Protein AF-A0A8H6MI60-F1 (afdb_monomer_lite)

Organism: NCBI:txid2175907

Secondary structure (DSSP, 8-state):
---HHHHHHHHHHHHHHHHHHHHHHHHHHHT-SS--HHHHHHHHHHHHHHHHHHHHHHHTS--S--TTHHHHHHHHHHHHHHHHHHHHHHHHHHHGGG-S----THHHHHHHHHHTTSTT-HHHHHHHHHHHHHHHHHHHHHHHHHHHHTT--TTSHHHHHHHHHHHHHHHHHHHHHHHHHT----HHHHHHHHHTPPTTTTHHHHHSHHHHHHHHSTT-EEEEE--TTSSHHHHHHHHHHHHHHHGGG-TTEEEEEEE--TT-GGGSSHHHHHHHHHHHHHTTSS--HHHHHHHHHTTTSPPPHHHHHHHHHHHHTTSSEEEEEEE-GGGSPTTHHHHHHHHHHHHHHTSTTEEEEEEE---HHHHHHH---GGGEEES-SHHHHHHHHHHHHHHHHH-HHHHTTGGGHHHHHHHHHHH-TT-

InterPro domains:
  IPR027417 P-loop containing nucleoside triphosphate hydrolase [G3DSA:3.40.50.300] (208-380)
  IPR027417 P-loop containing nucleoside triphosphate hydrolase [SSF52540] (212-372)
  IPR031348 Azaphilone pigments biosynthesis cluster protein L, N-terminal [PF17111] (3-109)
  IPR056884 Nephrocystin 3-like, N-terminal [PF24883] (200-361)

Radius of gyration: 25.37 Å; chains: 1; bounding box: 73×46×63 Å

Structure (mmCIF, N/CA/C/O backbone):
data_AF-A0A8H6MI60-F1
#
_entry.id   AF-A0A8H6MI60-F1
#
loop_
_atom_site.group_PDB
_atom_site.id
_atom_site.type_symbol
_atom_site.label_atom_id
_atom_site.label_alt_id
_atom_site.label_comp_id
_atom_site.label_asym_id
_atom_site.label_entity_id
_atom_site.label_seq_id
_atom_site.pdbx_PDB_ins_code
_atom_site.Cartn_x
_atom_site.Cartn_y
_atom_site.Cartn_z
_atom_site.occupancy
_atom_site.B_iso_or_equiv
_atom_site.auth_seq_id
_atom_site.auth_comp_id
_atom_site.auth_asym_id
_atom_site.auth_atom_id
_atom_site.pdbx_PDB_model_num
ATOM 1 N N . MET A 1 1 ? 40.829 16.262 -18.728 1.00 28.61 1 MET A N 1
ATOM 2 C CA . MET A 1 1 ? 41.701 15.294 -18.038 1.00 28.61 1 MET A CA 1
ATOM 3 C C . MET A 1 1 ? 41.775 15.730 -16.591 1.00 28.61 1 MET A C 1
ATOM 5 O O . MET A 1 1 ? 42.226 16.839 -16.346 1.00 28.61 1 MET A O 1
ATOM 9 N N . SER A 1 2 ? 41.205 14.941 -15.688 1.00 34.09 2 SER A N 1
ATOM 10 C CA . SER A 1 2 ? 41.134 15.221 -14.249 1.00 34.09 2 SER A CA 1
ATOM 11 C C . SER A 1 2 ? 42.395 14.671 -13.574 1.00 34.09 2 SER A C 1
ATOM 13 O O . SER A 1 2 ? 42.798 13.552 -13.887 1.00 34.09 2 SER A O 1
ATOM 15 N N . ASP A 1 3 ? 43.031 15.437 -12.685 1.00 33.47 3 ASP A N 1
ATOM 16 C CA . ASP A 1 3 ? 44.273 15.027 -12.015 1.00 33.47 3 ASP A CA 1
ATOM 17 C C . ASP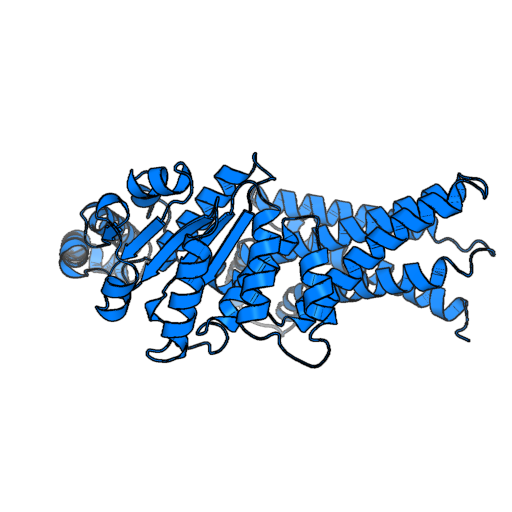 A 1 3 ? 44.054 13.823 -11.073 1.00 33.47 3 ASP A C 1
ATOM 19 O O . ASP A 1 3 ? 43.247 13.932 -10.148 1.00 33.47 3 ASP A O 1
ATOM 23 N N . PRO A 1 4 ? 44.814 12.716 -11.202 1.00 37.56 4 PRO A N 1
ATOM 24 C CA . PRO A 1 4 ? 44.620 11.492 -10.411 1.00 37.56 4 PRO A CA 1
ATOM 25 C C . PRO A 1 4 ? 44.772 11.674 -8.887 1.00 37.56 4 PRO A C 1
ATOM 27 O O . PRO A 1 4 ? 44.192 10.910 -8.115 1.00 37.56 4 PRO A O 1
ATOM 30 N N . LEU A 1 5 ? 45.491 12.709 -8.428 1.00 37.09 5 LEU A N 1
ATOM 31 C CA . LEU A 1 5 ? 45.557 13.069 -7.002 1.00 37.09 5 LEU A CA 1
ATOM 32 C C . LEU A 1 5 ? 44.258 13.705 -6.476 1.00 37.09 5 LEU A C 1
ATOM 34 O O . LEU A 1 5 ? 43.891 13.473 -5.325 1.00 37.09 5 LEU A O 1
ATOM 38 N N . SER A 1 6 ? 43.559 14.487 -7.302 1.00 42.69 6 SER A N 1
ATOM 39 C CA . SER A 1 6 ? 42.269 15.099 -6.947 1.00 42.69 6 SER A CA 1
ATOM 40 C C . SER A 1 6 ? 41.181 14.026 -6.807 1.00 42.69 6 SER A C 1
ATOM 42 O O . SER A 1 6 ? 40.326 14.062 -5.917 1.00 42.69 6 SER A O 1
ATOM 44 N N . THR A 1 7 ? 41.282 12.999 -7.648 1.00 45.53 7 THR A N 1
ATOM 45 C CA . THR A 1 7 ? 40.321 11.908 -7.743 1.00 45.53 7 THR A CA 1
ATOM 46 C C . THR A 1 7 ? 40.435 10.901 -6.592 1.00 45.53 7 THR A C 1
ATOM 48 O O . THR A 1 7 ? 39.430 10.552 -5.970 1.00 45.53 7 THR A O 1
ATOM 51 N N . ALA A 1 8 ? 41.659 10.514 -6.213 1.00 43.22 8 ALA A N 1
ATOM 52 C CA . ALA A 1 8 ? 41.899 9.731 -4.996 1.00 43.22 8 ALA A CA 1
ATOM 53 C C . ALA A 1 8 ? 41.480 10.499 -3.723 1.00 43.22 8 ALA A C 1
ATOM 55 O O . ALA A 1 8 ? 40.974 9.901 -2.771 1.00 43.22 8 ALA A O 1
ATOM 56 N N . GLY A 1 9 ? 41.620 11.831 -3.724 1.00 46.44 9 GLY A N 1
ATOM 57 C CA . GLY A 1 9 ? 41.171 12.703 -2.635 1.00 46.44 9 GLY A CA 1
ATOM 58 C C . GLY A 1 9 ? 39.654 12.694 -2.413 1.00 46.44 9 GLY A C 1
ATOM 59 O O . GLY A 1 9 ? 39.210 12.726 -1.266 1.00 46.44 9 GLY A O 1
ATOM 60 N N . SER A 1 10 ? 38.855 12.576 -3.480 1.00 54.53 10 SER A N 1
ATOM 61 C CA . SER A 1 10 ? 37.385 12.514 -3.386 1.00 54.53 10 SER A CA 1
ATOM 62 C C . SER A 1 10 ? 36.906 11.197 -2.771 1.00 54.53 10 SER A C 1
ATOM 64 O O . SER A 1 10 ? 36.060 11.199 -1.878 1.00 54.53 10 SER A O 1
ATOM 66 N N . VAL A 1 11 ? 37.523 10.076 -3.158 1.00 52.69 11 VAL A N 1
ATOM 67 C CA . VAL A 1 11 ? 37.212 8.749 -2.603 1.00 52.69 11 VAL A CA 1
ATOM 68 C C . VAL A 1 11 ? 37.564 8.668 -1.116 1.00 52.69 11 VAL A C 1
ATOM 70 O O . VAL A 1 11 ? 36.754 8.256 -0.284 1.00 52.69 11 VAL A O 1
ATOM 73 N N . VAL A 1 12 ? 38.753 9.143 -0.746 1.00 57.53 12 VAL A N 1
ATOM 74 C CA . VAL A 1 12 ? 39.168 9.220 0.661 1.00 57.53 12 VAL A CA 1
ATOM 75 C C . VAL A 1 12 ? 38.243 10.144 1.465 1.00 57.53 12 VAL A C 1
ATOM 77 O O . VAL A 1 12 ? 37.916 9.829 2.611 1.00 57.53 12 VAL A O 1
ATOM 80 N N . GLY A 1 13 ? 37.766 11.239 0.864 1.00 57.03 13 GLY A N 1
ATOM 81 C CA . GLY A 1 13 ? 36.805 12.159 1.474 1.00 57.03 13 GLY A CA 1
ATOM 82 C C . GLY A 1 13 ? 35.465 11.500 1.814 1.00 57.03 13 GLY A C 1
ATOM 83 O O . GLY A 1 13 ? 34.989 11.637 2.939 1.00 57.03 13 GLY A O 1
ATOM 84 N N . VAL A 1 14 ? 34.892 10.725 0.891 1.00 59.19 14 VAL A N 1
ATOM 85 C CA . VAL A 1 14 ? 33.624 10.001 1.105 1.00 59.19 14 VAL A CA 1
ATOM 86 C C . VAL A 1 14 ? 33.768 8.903 2.163 1.00 59.19 14 VAL A C 1
ATOM 88 O O . VAL A 1 14 ? 32.909 8.764 3.033 1.00 59.19 14 VAL A O 1
ATOM 91 N N . ILE A 1 15 ? 34.875 8.155 2.156 1.00 58.50 15 ILE A N 1
ATOM 92 C CA . ILE A 1 15 ? 35.141 7.137 3.186 1.00 58.50 15 ILE A CA 1
ATOM 93 C C . ILE A 1 15 ? 35.299 7.790 4.563 1.00 58.50 15 ILE A C 1
ATOM 95 O O . ILE A 1 15 ? 34.740 7.303 5.547 1.00 58.50 15 ILE A O 1
ATOM 99 N N . SER A 1 16 ? 36.012 8.917 4.640 1.00 59.75 16 SER A N 1
ATOM 100 C CA . SER A 1 16 ? 36.154 9.688 5.878 1.00 59.75 16 SER A CA 1
ATOM 101 C C . SER A 1 16 ? 34.804 10.198 6.389 1.00 59.75 16 SER A C 1
ATOM 103 O O . SER A 1 16 ? 34.532 10.101 7.588 1.00 59.75 16 SER A O 1
ATOM 105 N N . LEU A 1 17 ? 33.943 10.684 5.489 1.00 60.81 17 LEU A N 1
ATOM 106 C CA . LEU A 1 17 ? 32.587 11.126 5.810 1.00 60.81 17 LEU A CA 1
ATOM 107 C C . LEU A 1 17 ? 31.752 9.976 6.386 1.00 60.81 17 LEU A C 1
ATOM 109 O O . LEU A 1 17 ? 31.184 10.090 7.471 1.00 60.81 17 LEU A O 1
ATOM 113 N N . GLY A 1 18 ? 31.758 8.815 5.728 1.00 57.88 18 GLY A N 1
ATOM 114 C CA . GLY A 1 18 ? 31.034 7.639 6.209 1.00 57.88 18 GLY A CA 1
ATOM 115 C C . GLY A 1 18 ? 31.532 7.132 7.563 1.00 57.88 18 GLY A C 1
ATOM 116 O O . GLY A 1 18 ? 30.740 6.729 8.421 1.00 57.88 18 GLY A O 1
ATOM 117 N N . LEU A 1 19 ? 32.841 7.205 7.815 1.00 61.25 19 LEU A N 1
ATOM 118 C CA . LEU A 1 19 ? 33.421 6.868 9.116 1.00 61.25 19 LEU A CA 1
ATOM 119 C C . LEU A 1 19 ? 32.993 7.852 10.214 1.00 61.25 19 LEU A C 1
ATOM 121 O O . LEU A 1 19 ? 32.750 7.428 11.346 1.00 61.25 19 LEU A O 1
ATOM 125 N N . GLN A 1 20 ? 32.862 9.141 9.900 1.00 64.62 20 GLN A N 1
ATOM 126 C CA . GLN A 1 20 ? 32.371 10.155 10.835 1.00 64.62 20 GLN A CA 1
ATOM 127 C C . GLN A 1 20 ? 30.894 9.925 11.177 1.00 64.62 20 GLN A C 1
ATOM 129 O O . GLN A 1 20 ? 30.537 9.845 12.356 1.00 64.62 20 GLN A O 1
ATOM 134 N N . VAL A 1 21 ? 30.049 9.732 10.163 1.00 60.09 21 VAL A N 1
ATOM 135 C CA . VAL A 1 21 ? 28.604 9.514 10.323 1.00 60.09 21 VAL A CA 1
ATOM 136 C C . VAL A 1 21 ? 28.318 8.225 11.100 1.00 60.09 21 VAL A C 1
ATOM 138 O O . VAL A 1 21 ? 27.579 8.243 12.088 1.00 60.09 21 VAL A O 1
ATOM 141 N N . THR A 1 22 ? 28.976 7.113 10.754 1.00 56.69 22 THR A N 1
ATOM 142 C CA . THR A 1 22 ? 28.833 5.844 11.495 1.00 56.69 22 THR A CA 1
ATOM 143 C C . THR A 1 22 ? 29.283 5.964 12.951 1.00 56.69 22 THR A C 1
ATOM 145 O O . THR A 1 22 ? 28.646 5.398 13.840 1.00 56.69 22 THR A O 1
ATOM 148 N N . GLN A 1 23 ? 30.339 6.729 13.248 1.00 61.72 23 GLN A N 1
ATOM 149 C CA . GLN A 1 23 ? 30.761 6.987 14.628 1.00 61.72 23 GLN A CA 1
ATOM 150 C C . GLN A 1 23 ? 29.752 7.830 15.415 1.00 61.72 23 GLN A C 1
ATOM 152 O O . GLN A 1 23 ? 29.525 7.540 16.593 1.00 61.72 23 GLN A O 1
ATOM 157 N N . MET A 1 24 ? 29.141 8.841 14.791 1.00 58.25 24 MET A N 1
ATOM 158 C CA . MET A 1 24 ? 28.084 9.638 15.422 1.00 58.25 24 MET A CA 1
ATOM 159 C C . MET A 1 24 ? 26.864 8.776 15.764 1.00 58.25 24 MET A C 1
ATOM 161 O O . MET A 1 24 ? 26.386 8.811 16.900 1.00 58.25 24 MET A O 1
ATOM 165 N N . LEU A 1 25 ? 26.419 7.940 14.823 1.00 60.19 25 LEU A N 1
ATOM 166 C CA . LEU A 1 25 ? 25.299 7.019 15.020 1.00 60.19 25 LEU A CA 1
ATOM 167 C C . LEU A 1 25 ? 25.599 5.976 16.106 1.00 60.19 25 LEU A C 1
ATOM 169 O O . LEU A 1 25 ? 24.760 5.739 16.973 1.00 60.19 25 LEU A O 1
ATOM 173 N N . LEU A 1 26 ? 26.805 5.395 16.124 1.00 61.44 26 LEU A N 1
ATOM 174 C CA . LEU A 1 26 ? 27.203 4.440 17.165 1.00 61.44 26 LEU A CA 1
ATOM 175 C C . LEU A 1 26 ? 27.151 5.063 18.557 1.00 61.44 26 LEU A C 1
ATOM 177 O O . LEU A 1 26 ? 26.525 4.476 19.433 1.00 61.44 26 LEU A O 1
ATOM 181 N N . ARG A 1 27 ? 27.740 6.253 18.747 1.00 61.41 27 ARG A N 1
ATOM 182 C CA . ARG A 1 27 ? 27.713 6.969 20.037 1.00 61.41 27 ARG A CA 1
ATOM 183 C C . ARG A 1 27 ? 26.282 7.239 20.499 1.00 61.41 27 ARG A C 1
ATOM 185 O O . ARG A 1 27 ? 25.958 7.018 21.662 1.00 61.41 27 ARG A O 1
ATOM 192 N N . TYR A 1 28 ? 25.417 7.660 19.577 1.00 60.06 28 TYR A N 1
ATOM 193 C CA . TYR A 1 28 ? 24.010 7.909 19.870 1.00 60.06 28 TYR A CA 1
ATOM 194 C C . TYR A 1 28 ? 23.278 6.646 20.343 1.00 60.06 28 TYR A C 1
ATOM 196 O O . TYR A 1 28 ? 22.592 6.674 21.365 1.00 60.06 28 TYR A O 1
ATOM 204 N N . TYR A 1 29 ? 23.439 5.530 19.629 1.00 56.38 29 TYR A N 1
ATOM 205 C CA . TYR A 1 29 ? 22.735 4.283 19.933 1.00 56.38 29 TYR A CA 1
ATOM 206 C C . TYR A 1 29 ? 23.340 3.498 21.113 1.00 56.38 29 TYR A C 1
ATOM 208 O O . TYR A 1 29 ? 22.621 2.726 21.751 1.00 56.38 29 TYR A O 1
ATOM 216 N N . THR A 1 30 ? 24.618 3.702 21.458 1.00 57.25 30 THR A N 1
ATOM 217 C CA . THR A 1 30 ? 25.236 3.121 22.668 1.00 57.25 30 THR A CA 1
ATOM 218 C C . THR A 1 30 ? 24.845 3.839 23.958 1.00 57.25 30 THR A C 1
ATOM 220 O O . THR A 1 30 ? 24.809 3.208 25.009 1.00 57.25 30 THR A O 1
ATOM 223 N N . ASP A 1 31 ? 24.498 5.127 23.891 1.00 54.56 31 ASP A N 1
ATOM 224 C CA . ASP A 1 31 ? 24.091 5.930 25.056 1.00 54.56 31 ASP A CA 1
ATOM 225 C C . ASP A 1 31 ? 22.638 5.658 25.515 1.00 54.56 31 ASP A C 1
ATOM 227 O O . ASP A 1 31 ? 22.171 6.223 26.514 1.00 54.56 31 ASP A O 1
ATOM 231 N N . VAL A 1 32 ? 21.897 4.799 24.802 1.00 54.59 32 VAL A N 1
ATOM 232 C CA . VAL A 1 32 ? 20.517 4.409 25.131 1.00 54.59 32 VAL A CA 1
ATOM 233 C C . VAL A 1 32 ? 20.526 3.227 26.105 1.00 54.59 32 VAL A C 1
ATOM 235 O O . VAL A 1 32 ? 20.931 2.120 25.766 1.00 54.59 32 VAL A O 1
ATOM 238 N N . LYS A 1 33 ? 20.061 3.485 27.334 1.00 40.84 33 LYS A N 1
ATOM 239 C CA . LYS A 1 33 ? 20.226 2.613 28.512 1.00 40.84 33 LYS A CA 1
ATOM 240 C C . LYS A 1 33 ? 19.407 1.308 28.492 1.00 40.84 33 LYS A C 1
ATOM 242 O O . LYS A 1 33 ? 19.805 0.363 29.157 1.00 40.84 33 LYS A O 1
ATOM 247 N N . ASP A 1 34 ? 18.325 1.253 27.715 1.00 48.62 34 ASP A N 1
ATOM 248 C CA . ASP A 1 34 ? 17.474 0.072 27.516 1.00 48.62 34 ASP A CA 1
ATOM 249 C C . ASP A 1 34 ? 17.324 -0.163 26.007 1.00 48.62 34 ASP A C 1
ATOM 251 O O . ASP A 1 34 ? 16.595 0.577 25.350 1.00 48.62 34 ASP A O 1
ATOM 255 N N . GLN A 1 35 ? 18.050 -1.132 25.434 1.00 52.72 35 GLN A N 1
ATOM 256 C CA . GLN A 1 35 ? 18.059 -1.387 23.985 1.00 52.72 35 GLN A CA 1
ATOM 257 C C . GLN A 1 35 ? 16.901 -2.313 23.561 1.00 52.72 35 GLN A C 1
ATOM 259 O O . GLN A 1 35 ? 16.907 -3.497 23.908 1.00 52.72 35 GLN A O 1
ATOM 264 N N . PRO A 1 36 ? 15.931 -1.845 22.751 1.00 53.34 36 PRO A N 1
ATOM 265 C CA . PRO A 1 36 ? 15.009 -2.724 22.036 1.00 53.34 36 PRO A CA 1
ATOM 266 C C . PRO A 1 36 ? 15.752 -3.585 20.999 1.00 53.34 36 PRO A C 1
ATOM 268 O O . PRO A 1 36 ? 16.769 -3.168 20.441 1.00 53.34 36 PRO A O 1
ATOM 271 N N . SER A 1 37 ? 15.203 -4.759 20.659 1.00 48.91 37 SER A N 1
ATOM 272 C CA . SER A 1 37 ? 15.785 -5.677 19.657 1.00 48.91 37 SER A CA 1
ATOM 273 C C . SER A 1 37 ? 16.051 -5.019 18.292 1.00 48.91 37 SER A C 1
ATOM 275 O O . SER A 1 37 ? 17.027 -5.366 17.628 1.00 48.91 37 SER A O 1
ATOM 277 N N . ASP A 1 38 ? 15.224 -4.053 17.885 1.00 49.22 38 ASP A N 1
ATOM 278 C CA . ASP A 1 38 ? 15.363 -3.358 16.600 1.00 49.22 38 ASP A CA 1
ATOM 279 C C . ASP A 1 38 ? 16.548 -2.371 16.600 1.00 49.22 38 ASP A C 1
ATOM 281 O O . ASP A 1 38 ? 17.302 -2.323 15.633 1.00 49.22 38 ASP A O 1
ATOM 285 N N . THR A 1 39 ? 16.809 -1.679 17.715 1.00 53.59 39 THR A N 1
ATOM 286 C CA . THR A 1 39 ? 17.989 -0.808 17.879 1.00 53.59 39 THR A CA 1
ATOM 287 C C . THR A 1 39 ? 19.289 -1.607 17.849 1.00 53.59 39 THR A C 1
ATOM 289 O O . THR A 1 39 ? 20.280 -1.156 17.280 1.00 53.59 39 THR A O 1
ATOM 292 N N . HIS A 1 40 ? 19.282 -2.822 18.404 1.00 57.41 40 HIS A N 1
ATOM 293 C CA . HIS A 1 40 ? 20.437 -3.716 18.353 1.00 57.41 40 HIS A CA 1
ATOM 294 C C . HIS A 1 40 ? 20.770 -4.153 16.914 1.00 57.41 40 HIS A C 1
ATOM 296 O O . HIS A 1 40 ? 21.941 -4.203 16.545 1.00 57.41 40 HIS A O 1
ATOM 302 N N . LYS A 1 41 ? 19.760 -4.413 16.072 1.00 59.53 41 LYS A N 1
ATOM 303 C CA . LYS A 1 41 ? 19.959 -4.762 14.652 1.00 59.53 41 LYS A CA 1
ATOM 304 C C . LYS A 1 41 ? 20.530 -3.601 13.846 1.00 59.53 41 LYS A C 1
ATOM 306 O O . LYS A 1 41 ? 21.506 -3.792 13.126 1.00 59.53 41 LYS A O 1
ATOM 311 N N . THR A 1 42 ? 19.980 -2.400 14.013 1.00 56.62 42 THR A N 1
ATOM 312 C CA . THR A 1 42 ? 20.519 -1.196 13.368 1.00 56.62 42 THR A CA 1
ATOM 313 C C . THR A 1 42 ? 21.952 -0.931 13.837 1.00 56.62 42 THR A C 1
ATOM 315 O O . THR A 1 42 ? 22.826 -0.689 13.014 1.00 56.62 42 THR A O 1
ATOM 318 N N . LEU A 1 43 ? 22.250 -1.091 15.133 1.00 59.88 43 LEU A N 1
ATOM 319 C CA . LEU A 1 43 ? 23.612 -0.967 15.669 1.00 59.88 43 LEU A CA 1
ATOM 320 C C . LEU A 1 43 ? 24.581 -1.993 15.051 1.00 59.88 43 LEU A C 1
ATOM 322 O O . LEU A 1 43 ? 25.728 -1.662 14.753 1.00 59.88 43 LEU A O 1
ATOM 326 N N . GLN A 1 44 ? 24.138 -3.234 14.83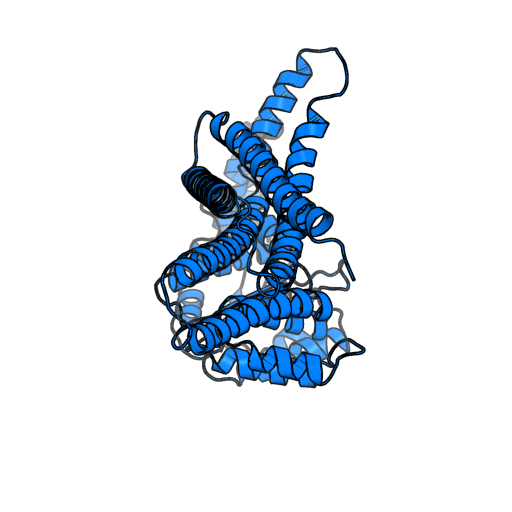3 1.00 58.53 44 GLN A N 1
ATOM 327 C CA . GLN A 1 44 ? 24.934 -4.252 14.140 1.00 58.53 44 GLN A CA 1
ATOM 328 C C . GLN A 1 44 ? 25.208 -3.866 12.683 1.00 58.53 44 GLN A C 1
ATOM 330 O O . GLN A 1 44 ? 26.339 -4.014 12.226 1.00 58.53 44 GLN A O 1
ATOM 335 N N . LYS A 1 45 ? 24.213 -3.344 11.959 1.00 61.06 45 LYS A N 1
ATOM 336 C CA . LYS A 1 45 ? 24.374 -2.895 10.570 1.00 61.06 45 LYS A CA 1
ATOM 337 C C . LYS A 1 45 ? 25.272 -1.661 10.452 1.00 61.06 45 LYS A C 1
ATOM 339 O O . LYS A 1 45 ? 26.207 -1.680 9.663 1.00 61.06 45 LYS A O 1
ATOM 344 N N . VAL A 1 46 ? 25.106 -0.655 11.313 1.00 58.22 46 VAL A N 1
ATOM 345 C CA . VAL A 1 46 ? 26.015 0.508 11.383 1.00 58.22 46 VAL A CA 1
ATOM 346 C C . VAL A 1 46 ? 27.458 0.063 11.663 1.00 58.22 46 VAL A C 1
ATOM 348 O O . VAL A 1 46 ? 28.397 0.579 11.059 1.00 58.22 46 VAL A O 1
ATOM 351 N N . ASN A 1 47 ? 27.660 -0.926 12.543 1.00 56.06 47 ASN A N 1
ATOM 352 C CA . ASN A 1 47 ? 28.988 -1.503 12.773 1.00 56.06 47 ASN A CA 1
ATOM 353 C C . ASN A 1 47 ? 29.528 -2.243 11.542 1.00 56.06 47 ASN A C 1
ATOM 355 O O . ASN A 1 47 ? 30.705 -2.090 11.231 1.00 56.06 47 ASN A O 1
ATOM 359 N N . LYS A 1 48 ? 28.694 -3.006 10.823 1.00 60.53 48 LYS A N 1
ATOM 360 C CA . LYS A 1 48 ? 29.089 -3.648 9.557 1.00 60.53 48 LYS A CA 1
ATOM 361 C C . LYS A 1 48 ? 29.522 -2.611 8.521 1.00 60.53 48 LYS A C 1
ATOM 363 O O . LYS A 1 48 ? 30.606 -2.748 7.966 1.00 60.53 48 LYS A O 1
ATOM 368 N N . LEU A 1 49 ? 28.735 -1.551 8.334 1.00 60.50 49 LEU A N 1
ATOM 369 C CA . LEU A 1 49 ? 29.057 -0.429 7.452 1.00 60.50 49 LEU A CA 1
ATOM 370 C C . LEU A 1 49 ? 30.406 0.207 7.826 1.00 60.50 49 LEU A C 1
ATOM 372 O O . LEU A 1 49 ? 31.282 0.368 6.979 1.00 60.50 49 LEU A O 1
ATOM 376 N N . LYS A 1 50 ? 30.626 0.478 9.118 1.00 58.16 50 LYS A N 1
ATOM 377 C CA . LYS A 1 50 ? 31.906 0.987 9.630 1.00 58.16 50 LYS A CA 1
ATOM 378 C C . LYS A 1 50 ? 33.069 0.032 9.346 1.00 58.16 50 LYS A C 1
ATOM 380 O O . LYS A 1 50 ? 34.148 0.487 8.971 1.00 58.16 50 LYS A O 1
ATOM 385 N N . THR A 1 51 ? 32.894 -1.274 9.536 1.00 52.69 51 THR A N 1
ATOM 386 C CA . THR A 1 51 ? 33.938 -2.267 9.242 1.00 52.69 51 THR A CA 1
ATOM 387 C C . THR A 1 51 ? 34.278 -2.289 7.752 1.00 52.69 51 THR A C 1
ATOM 389 O O . THR A 1 51 ? 35.458 -2.282 7.414 1.00 52.69 51 THR A O 1
ATOM 392 N N . LEU A 1 52 ? 33.279 -2.230 6.867 1.00 57.94 52 LEU A N 1
ATOM 393 C CA . LEU A 1 52 ? 33.485 -2.198 5.414 1.00 57.94 52 LEU A CA 1
ATOM 394 C C . LEU A 1 52 ? 34.213 -0.935 4.951 1.00 57.94 52 LEU A C 1
ATOM 396 O O . LEU A 1 52 ? 35.166 -1.032 4.184 1.00 57.94 52 LEU A O 1
ATOM 400 N N . LEU A 1 53 ? 33.844 0.233 5.483 1.00 59.38 53 LEU A N 1
ATOM 401 C CA . LEU A 1 53 ? 34.536 1.492 5.195 1.00 59.38 53 LEU A CA 1
ATOM 402 C C . LEU A 1 53 ? 36.010 1.460 5.634 1.00 59.38 53 LEU A C 1
ATOM 404 O O . LEU A 1 53 ? 36.879 1.917 4.895 1.00 59.38 53 LEU A O 1
ATOM 408 N N . ASN A 1 54 ? 36.314 0.875 6.800 1.00 56.94 54 ASN A N 1
ATOM 409 C CA . ASN A 1 54 ? 37.700 0.702 7.257 1.00 56.94 54 ASN A CA 1
ATOM 410 C C . ASN A 1 54 ? 38.485 -0.293 6.385 1.00 56.94 54 ASN A C 1
ATOM 412 O O . ASN A 1 54 ? 39.668 -0.078 6.127 1.00 56.94 54 ASN A O 1
ATOM 416 N N . LEU A 1 55 ? 37.841 -1.370 5.920 1.00 58.47 55 LEU A N 1
ATOM 417 C CA . LEU A 1 55 ? 38.456 -2.338 5.008 1.00 58.47 55 LEU A CA 1
ATOM 418 C C . LEU A 1 55 ? 38.764 -1.698 3.649 1.00 58.47 55 LEU A C 1
ATOM 420 O O . LEU A 1 55 ? 39.881 -1.828 3.159 1.00 58.47 55 LEU A O 1
ATOM 424 N N . MET A 1 56 ? 37.836 -0.921 3.085 1.00 59.91 56 MET A N 1
ATOM 425 C CA . MET A 1 56 ? 38.082 -0.171 1.849 1.00 59.91 56 MET A CA 1
ATOM 426 C C . MET A 1 56 ? 39.196 0.867 2.015 1.00 59.91 56 MET A C 1
ATOM 428 O O . MET A 1 56 ? 40.057 0.981 1.146 1.00 59.91 56 MET A O 1
ATOM 432 N N . GLN A 1 57 ? 39.248 1.570 3.153 1.00 60.44 57 GLN A N 1
ATOM 433 C CA . GLN A 1 57 ? 40.342 2.498 3.462 1.00 60.44 57 GLN A CA 1
ATOM 434 C C . GLN A 1 57 ? 41.713 1.800 3.498 1.00 60.44 57 GLN A C 1
ATOM 436 O O . GLN A 1 57 ? 42.718 2.387 3.095 1.00 60.44 57 GLN A O 1
ATOM 441 N N . ALA A 1 58 ? 41.766 0.554 3.976 1.00 57.16 58 ALA A N 1
ATOM 442 C CA . ALA A 1 58 ? 42.992 -0.237 4.014 1.00 57.16 58 ALA A CA 1
ATOM 443 C C . ALA A 1 58 ? 43.422 -0.734 2.619 1.00 57.16 58 ALA A C 1
ATOM 445 O O . ALA A 1 58 ? 44.621 -0.767 2.337 1.00 57.16 58 ALA A O 1
ATOM 446 N N . GLU A 1 59 ? 42.463 -1.072 1.751 1.00 54.78 59 GLU A N 1
ATOM 447 C CA . GLU A 1 59 ? 42.706 -1.567 0.387 1.00 54.78 59 GLU A CA 1
ATOM 448 C C . GLU A 1 59 ? 43.112 -0.470 -0.615 1.00 54.78 59 GLU A C 1
ATOM 450 O O . GLU A 1 59 ? 43.834 -0.766 -1.569 1.00 54.78 59 GLU A O 1
ATOM 455 N N . LEU A 1 60 ? 42.707 0.785 -0.373 1.00 55.00 60 LEU A N 1
ATOM 456 C CA . LEU A 1 60 ? 42.948 1.971 -1.216 1.00 55.00 60 LEU A CA 1
ATOM 457 C C . LEU A 1 60 ? 44.320 2.649 -1.018 1.00 55.00 60 LEU A C 1
ATOM 459 O O . LEU A 1 60 ? 44.538 3.763 -1.502 1.00 55.00 60 LEU A O 1
ATOM 463 N N . LYS A 1 61 ? 45.275 2.018 -0.321 1.00 52.75 61 LYS A N 1
ATOM 464 C CA . LYS A 1 61 ? 46.651 2.546 -0.271 1.00 52.75 61 LYS A CA 1
ATOM 465 C C . LYS A 1 61 ? 47.230 2.603 -1.699 1.00 52.75 61 LYS A C 1
ATOM 467 O O . LYS A 1 61 ? 47.166 1.599 -2.409 1.00 52.75 61 LYS A O 1
ATOM 472 N N . PRO A 1 62 ? 47.782 3.751 -2.135 1.00 46.91 62 PRO A N 1
ATOM 473 C CA . PRO A 1 62 ? 48.061 4.006 -3.544 1.00 46.91 62 PRO A CA 1
ATOM 474 C C . PRO A 1 62 ? 49.104 3.025 -4.085 1.00 46.91 62 PRO A C 1
ATOM 476 O O . PRO A 1 62 ? 50.243 3.004 -3.622 1.00 46.91 62 PRO A O 1
ATOM 479 N N . THR A 1 63 ? 48.708 2.233 -5.082 1.00 45.97 63 THR A N 1
ATOM 480 C CA . THR A 1 63 ? 49.611 1.422 -5.911 1.00 45.97 63 THR A CA 1
ATOM 481 C C . THR A 1 63 ? 49.507 1.962 -7.346 1.00 45.97 63 THR A C 1
ATOM 483 O O . THR A 1 63 ? 48.392 2.214 -7.800 1.00 45.97 63 THR A O 1
ATOM 486 N N . PRO A 1 64 ? 50.619 2.239 -8.052 1.00 44.84 64 PRO A N 1
ATOM 487 C CA . PRO A 1 64 ? 50.634 3.143 -9.209 1.00 44.84 64 PRO A CA 1
ATOM 488 C C . PRO A 1 64 ? 50.252 2.474 -10.544 1.00 44.84 64 PRO A C 1
ATOM 490 O O . PRO A 1 64 ? 50.894 2.701 -11.566 1.00 44.84 64 PRO A O 1
ATOM 493 N N . SER A 1 65 ? 49.216 1.640 -10.558 1.00 46.59 65 SER A N 1
ATOM 494 C CA . SER A 1 65 ? 48.677 1.058 -11.789 1.00 46.59 65 SER A CA 1
ATOM 495 C C . SER A 1 65 ? 47.234 0.654 -11.530 1.00 46.59 65 SER A C 1
ATOM 497 O O . SER A 1 65 ? 47.041 -0.314 -10.815 1.00 46.59 65 SER A O 1
ATOM 499 N N . ASP A 1 66 ? 46.267 1.468 -11.975 1.00 47.91 66 ASP A N 1
ATOM 500 C CA . ASP A 1 66 ? 44.870 1.077 -12.261 1.00 47.91 66 ASP A CA 1
ATOM 501 C C . ASP A 1 66 ? 44.023 2.324 -12.558 1.00 47.91 66 ASP A C 1
ATOM 503 O O . ASP A 1 66 ? 43.244 2.798 -11.734 1.00 47.91 66 ASP A O 1
ATOM 507 N N . GLN A 1 67 ? 44.195 2.897 -13.753 1.00 47.16 67 GLN A N 1
ATOM 508 C CA . GLN A 1 67 ? 43.587 4.182 -14.132 1.00 47.16 67 GLN A CA 1
ATOM 509 C C . GLN A 1 67 ? 42.165 4.057 -14.717 1.00 47.16 67 GLN A C 1
ATOM 511 O O . GLN A 1 67 ? 41.496 5.061 -14.918 1.00 47.16 67 GLN A O 1
ATOM 516 N N . ILE A 1 68 ? 41.692 2.833 -14.987 1.00 43.84 68 ILE A N 1
ATOM 517 C CA . ILE A 1 68 ? 40.357 2.561 -15.563 1.00 43.84 68 ILE A CA 1
ATOM 518 C C . ILE A 1 68 ? 39.356 2.108 -14.479 1.00 43.84 68 ILE A C 1
ATOM 520 O O . ILE A 1 68 ? 38.155 2.343 -14.605 1.00 43.84 68 ILE A O 1
ATOM 524 N N . LEU A 1 69 ? 39.842 1.509 -13.384 1.00 46.72 69 LEU A N 1
ATOM 525 C CA . LEU A 1 69 ? 39.034 1.078 -12.233 1.00 46.72 69 LEU A CA 1
ATOM 526 C C . LEU A 1 69 ? 38.672 2.237 -11.293 1.00 46.72 69 LEU A C 1
ATOM 528 O O . LEU A 1 69 ? 37.657 2.172 -10.603 1.00 46.72 69 LEU A O 1
ATOM 532 N N . THR A 1 70 ? 39.466 3.312 -11.282 1.00 49.84 70 THR A N 1
ATOM 533 C CA . THR A 1 70 ? 39.251 4.445 -10.376 1.00 49.84 70 THR A CA 1
ATOM 534 C C . THR A 1 70 ? 37.968 5.197 -10.729 1.00 49.84 70 THR A C 1
ATOM 536 O O . THR A 1 70 ? 37.118 5.350 -9.856 1.00 49.84 70 THR A O 1
ATOM 539 N N . ASP A 1 71 ? 37.774 5.578 -11.999 1.00 43.97 71 ASP A N 1
ATOM 540 C CA . ASP A 1 71 ? 36.671 6.449 -12.459 1.00 43.97 71 ASP A CA 1
ATOM 541 C C . ASP A 1 71 ? 35.264 5.890 -12.173 1.00 43.97 71 ASP A C 1
ATOM 543 O O . ASP A 1 71 ? 34.355 6.652 -11.865 1.00 43.97 71 ASP A O 1
ATOM 547 N N . LYS A 1 72 ? 35.077 4.564 -12.168 1.00 47.00 72 LYS A N 1
ATOM 548 C CA . LYS A 1 72 ? 33.768 3.939 -11.880 1.00 47.00 72 LYS A CA 1
ATOM 549 C C . LYS A 1 72 ? 33.546 3.599 -10.408 1.00 47.00 72 LYS A C 1
ATOM 551 O O . LYS A 1 72 ? 32.409 3.625 -9.938 1.00 47.00 72 LYS A O 1
ATOM 556 N N . VAL A 1 73 ? 34.618 3.318 -9.658 1.00 49.47 73 VAL A N 1
ATOM 557 C CA . VAL A 1 73 ? 34.551 3.274 -8.188 1.00 49.47 73 VAL A CA 1
ATOM 558 C C . VAL A 1 73 ? 34.117 4.644 -7.672 1.00 49.47 73 VAL A C 1
ATOM 560 O O . VAL A 1 73 ? 33.314 4.707 -6.753 1.00 49.47 73 VAL A O 1
ATOM 563 N N . ILE A 1 74 ? 34.550 5.731 -8.313 1.00 51.28 74 ILE A N 1
ATOM 564 C CA . ILE A 1 74 ? 34.141 7.101 -7.982 1.00 51.28 74 ILE A CA 1
ATOM 565 C C . ILE A 1 74 ? 32.645 7.335 -8.213 1.00 51.28 74 ILE A C 1
ATOM 567 O O . ILE A 1 74 ? 31.999 7.869 -7.317 1.00 51.28 74 ILE A O 1
ATOM 571 N N . ASP A 1 75 ? 32.064 6.869 -9.320 1.00 50.50 75 ASP A N 1
ATOM 572 C CA . ASP A 1 75 ? 30.614 6.987 -9.553 1.00 50.50 75 ASP A CA 1
ATOM 573 C C . ASP A 1 75 ? 29.790 6.205 -8.509 1.00 50.50 75 ASP A C 1
ATOM 575 O O . ASP A 1 75 ? 28.787 6.699 -7.995 1.00 50.50 75 ASP A O 1
ATOM 579 N N . CYS A 1 76 ? 30.245 5.006 -8.120 1.00 47.94 76 CYS A N 1
ATOM 580 C CA . CYS A 1 76 ? 29.630 4.227 -7.037 1.00 47.94 76 CYS A CA 1
ATOM 581 C C . CYS A 1 76 ? 29.791 4.913 -5.666 1.00 47.94 76 CYS A C 1
ATOM 583 O O . CYS A 1 76 ? 28.923 4.820 -4.797 1.00 47.94 76 CYS A O 1
ATOM 585 N N . MET A 1 77 ? 30.906 5.615 -5.468 1.00 53.44 77 MET A N 1
ATOM 586 C CA . MET A 1 77 ? 31.204 6.346 -4.243 1.00 53.44 77 MET A CA 1
ATOM 587 C C . MET A 1 77 ? 30.435 7.667 -4.146 1.00 53.44 77 MET A C 1
ATOM 589 O O . MET A 1 77 ? 30.127 8.076 -3.034 1.00 53.44 77 MET A O 1
ATOM 593 N N . GLU A 1 78 ? 30.085 8.318 -5.257 1.00 52.66 78 GLU A N 1
ATOM 594 C CA . GLU A 1 78 ? 29.203 9.494 -5.263 1.00 52.66 78 GLU A CA 1
ATOM 595 C C . GLU A 1 78 ? 27.751 9.115 -4.904 1.00 52.66 78 GLU A C 1
ATOM 597 O O . GLU A 1 78 ? 27.091 9.850 -4.174 1.00 52.66 78 GLU A O 1
ATOM 602 N N . VAL A 1 79 ? 27.278 7.918 -5.281 1.00 50.34 79 VAL A N 1
ATOM 603 C CA . VAL A 1 79 ? 25.994 7.377 -4.782 1.00 50.34 79 VAL A CA 1
ATOM 604 C C . VAL A 1 79 ? 26.066 7.091 -3.279 1.00 50.34 79 VAL A C 1
ATOM 606 O O . VAL A 1 79 ? 25.201 7.531 -2.522 1.00 50.34 79 VAL A O 1
ATOM 609 N N . CYS A 1 80 ? 27.143 6.445 -2.812 1.00 51.59 80 CYS A N 1
ATOM 610 C CA . CYS A 1 80 ? 27.394 6.294 -1.376 1.00 51.59 80 CYS A CA 1
ATOM 611 C C . CYS A 1 80 ? 27.505 7.650 -0.670 1.00 51.59 80 CYS A C 1
ATOM 613 O O . CYS A 1 80 ? 27.113 7.759 0.484 1.00 51.59 80 CYS A O 1
ATOM 615 N N . ARG A 1 81 ? 28.033 8.685 -1.327 1.00 57.84 81 ARG A N 1
ATOM 616 C CA . ARG A 1 81 ? 28.172 10.028 -0.762 1.00 57.84 81 ARG A CA 1
ATOM 617 C C . ARG A 1 81 ? 26.819 10.665 -0.510 1.00 57.84 81 ARG A C 1
ATOM 619 O O . ARG A 1 81 ? 26.658 11.242 0.556 1.00 57.84 81 ARG A O 1
ATOM 626 N N . GLU A 1 82 ? 25.868 10.551 -1.431 1.00 55.50 82 GLU A N 1
ATOM 627 C CA . GLU A 1 82 ? 24.528 11.105 -1.228 1.00 55.50 82 GLU A CA 1
ATOM 628 C C . GLU A 1 82 ? 23.797 10.369 -0.100 1.00 55.50 82 GLU A C 1
ATOM 630 O O . GLU A 1 82 ? 23.323 11.018 0.827 1.00 55.50 82 GLU A O 1
ATOM 635 N N . CYS A 1 83 ? 23.853 9.030 -0.062 1.00 51.94 83 CYS A N 1
ATOM 636 C CA . CYS A 1 83 ? 23.340 8.261 1.078 1.00 51.94 83 CYS A CA 1
ATOM 637 C C . CYS A 1 83 ? 24.031 8.667 2.391 1.00 51.94 83 CYS A C 1
ATOM 639 O O . CYS A 1 83 ? 23.380 8.897 3.402 1.00 51.94 83 CYS A O 1
ATOM 641 N N . LEU A 1 84 ? 25.360 8.812 2.396 1.00 57.66 84 LEU A N 1
ATOM 642 C CA . LEU A 1 84 ? 26.116 9.245 3.573 1.00 57.66 84 LEU A CA 1
ATOM 643 C C . LEU A 1 84 ? 25.797 10.686 3.985 1.00 57.66 84 LEU A C 1
ATOM 645 O O . LEU A 1 84 ? 25.861 10.975 5.177 1.00 57.66 84 LEU A O 1
ATOM 649 N N . ARG A 1 85 ? 25.431 11.566 3.047 1.00 60.88 85 ARG A N 1
ATOM 650 C CA . ARG A 1 85 ? 24.970 12.933 3.323 1.00 60.88 85 ARG A CA 1
ATOM 651 C C . ARG A 1 85 ? 23.545 12.959 3.846 1.00 60.88 85 ARG A C 1
ATOM 653 O O . ARG A 1 85 ? 23.290 13.706 4.776 1.00 60.88 85 ARG A O 1
ATOM 660 N N . GLU A 1 86 ? 22.640 12.128 3.342 1.00 57.09 86 GLU A N 1
ATOM 661 C CA . GLU A 1 86 ? 21.304 11.970 3.928 1.00 57.09 86 GLU A CA 1
ATOM 662 C C . GLU A 1 86 ? 21.398 11.419 5.358 1.00 57.09 86 GLU A C 1
ATOM 664 O O . GLU A 1 86 ? 20.739 11.923 6.273 1.00 57.09 86 GLU A O 1
ATOM 669 N N . LEU A 1 87 ? 22.300 10.456 5.578 1.00 55.84 87 LEU A N 1
ATOM 670 C CA . LEU A 1 87 ? 22.648 9.933 6.897 1.00 55.84 87 LEU A CA 1
ATOM 671 C C . LEU A 1 87 ? 23.311 10.995 7.786 1.00 55.84 87 LEU A C 1
ATOM 673 O O . LEU A 1 87 ? 23.051 11.021 8.990 1.00 55.84 87 LEU A O 1
ATOM 677 N N . GLU A 1 88 ? 24.149 11.870 7.224 1.00 58.16 88 GLU A N 1
ATOM 678 C CA . GLU A 1 88 ? 24.772 12.997 7.923 1.00 58.16 88 GLU A CA 1
ATOM 679 C C . GLU A 1 88 ? 23.753 14.076 8.277 1.00 58.16 88 GLU A C 1
ATOM 681 O O . GLU A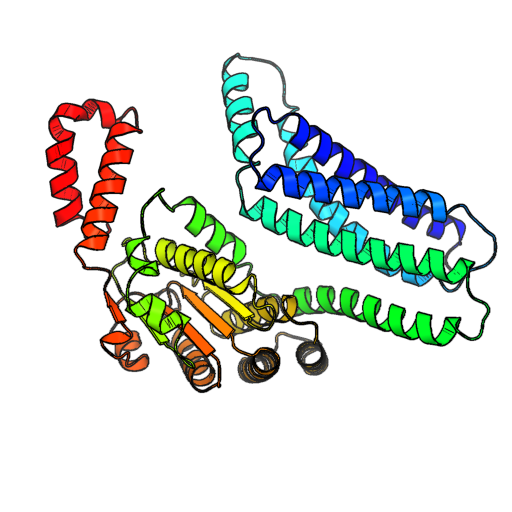 1 88 ? 23.697 14.474 9.428 1.00 58.16 88 GLU A O 1
ATOM 686 N N . GLU A 1 89 ? 22.885 14.499 7.363 1.00 59.75 89 GLU A N 1
ATOM 687 C CA . GLU A 1 89 ? 21.803 15.447 7.634 1.00 59.75 89 GLU A CA 1
ATOM 688 C C . GLU A 1 89 ? 20.820 14.886 8.655 1.00 59.75 89 GLU A C 1
ATOM 690 O O . GLU A 1 89 ? 20.311 15.609 9.522 1.00 59.75 89 GLU A O 1
ATOM 695 N N . ALA A 1 90 ? 20.528 13.585 8.563 1.00 55.06 90 ALA A N 1
ATOM 696 C CA . ALA A 1 90 ? 19.808 12.886 9.602 1.00 55.06 90 ALA A CA 1
ATOM 697 C C . ALA A 1 90 ? 20.579 13.035 10.915 1.00 55.06 90 ALA A C 1
ATOM 699 O O . ALA A 1 90 ? 19.958 13.520 11.857 1.00 55.06 90 ALA A O 1
ATOM 700 N N . ALA A 1 91 ? 21.887 12.711 10.951 1.00 55.22 91 ALA A N 1
ATOM 701 C CA . ALA A 1 91 ? 22.815 12.786 12.095 1.00 55.22 91 ALA A CA 1
ATOM 702 C C . ALA A 1 91 ? 23.001 14.209 12.693 1.00 55.22 91 ALA A C 1
ATOM 704 O O 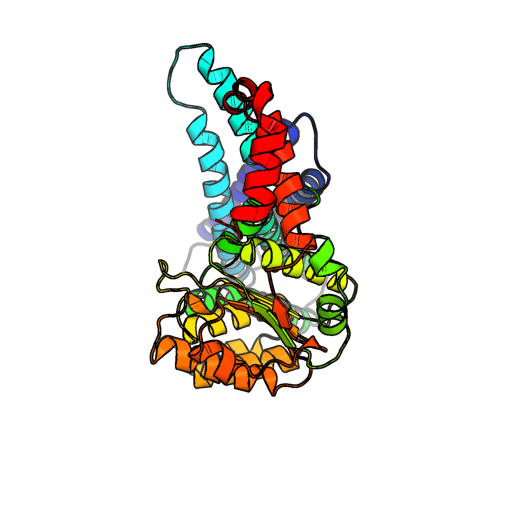. ALA A 1 91 ? 23.083 14.369 13.913 1.00 55.22 91 ALA A O 1
ATOM 705 N N . GLU A 1 92 ? 22.995 15.259 11.878 1.00 56.81 92 GLU A N 1
ATOM 706 C CA . GLU A 1 92 ? 23.152 16.663 12.265 1.00 56.81 92 GLU A CA 1
ATOM 707 C C . GLU A 1 92 ? 21.866 17.242 12.849 1.00 56.81 92 GLU A C 1
ATOM 709 O O . GLU A 1 92 ? 21.905 17.963 13.848 1.00 56.81 92 GLU A O 1
ATOM 714 N N . LYS A 1 93 ? 20.695 16.808 12.360 1.00 55.34 93 LYS A N 1
ATOM 715 C CA . LYS A 1 93 ? 19.415 17.086 13.036 1.00 55.34 93 LYS A CA 1
ATOM 716 C C . LYS A 1 93 ? 19.407 16.559 14.485 1.00 55.34 93 LYS A C 1
ATOM 718 O O . LYS A 1 93 ? 18.626 17.051 15.307 1.00 55.34 93 LYS A O 1
ATOM 723 N N . PHE A 1 94 ? 20.286 15.608 14.839 1.00 50.31 94 PHE A N 1
ATOM 724 C CA . PHE A 1 94 ? 20.521 15.192 16.230 1.00 50.31 94 PHE A CA 1
ATOM 725 C C . PHE A 1 94 ? 21.546 16.062 16.982 1.00 50.31 94 PHE A C 1
ATOM 727 O O . PHE A 1 94 ? 21.459 16.137 18.210 1.00 50.31 94 PHE A O 1
ATOM 734 N N . SER A 1 95 ? 22.502 16.708 16.301 1.00 43.91 95 SER A N 1
ATOM 735 C CA . SER A 1 95 ? 23.552 17.534 16.918 1.00 43.91 95 SER A CA 1
ATOM 736 C C . SER A 1 95 ? 23.100 18.984 17.161 1.00 43.91 95 SER A C 1
ATOM 738 O O . SER A 1 95 ? 23.364 19.527 18.236 1.00 43.91 95 SER A O 1
ATOM 740 N N . GLU A 1 96 ? 22.312 19.590 16.266 1.00 43.91 96 GLU A N 1
ATOM 741 C CA . GLU A 1 96 ? 21.844 20.987 16.383 1.00 43.91 96 GLU A CA 1
ATOM 742 C C . GLU A 1 96 ? 20.907 21.240 17.576 1.00 43.91 96 GLU A C 1
ATOM 744 O O . GLU A 1 96 ? 20.763 22.367 18.051 1.00 43.91 96 GLU A O 1
ATOM 749 N N . THR A 1 97 ? 20.301 20.199 18.156 1.00 38.47 97 THR A N 1
ATOM 750 C CA . THR A 1 97 ? 19.515 20.358 19.394 1.00 38.47 97 THR A CA 1
ATOM 751 C C . THR A 1 97 ? 20.356 20.398 20.673 1.00 38.47 97 THR A C 1
ATOM 753 O O . THR A 1 97 ? 19.787 20.521 21.763 1.00 38.47 97 THR A O 1
ATOM 756 N N . SER A 1 98 ? 21.687 20.330 20.565 1.00 39.91 98 SER A N 1
ATOM 757 C CA . SER A 1 98 ? 22.609 20.357 21.708 1.00 39.91 98 SER A CA 1
ATOM 758 C C . SER A 1 98 ? 23.309 21.704 21.942 1.00 39.91 98 SER A C 1
ATOM 760 O O . SER A 1 98 ? 23.925 21.892 22.992 1.00 39.91 98 SER A O 1
ATOM 762 N N . THR A 1 99 ? 23.140 22.690 21.057 1.00 34.19 99 THR A N 1
ATOM 763 C CA . THR A 1 99 ? 23.879 23.962 21.127 1.00 34.19 99 THR A CA 1
ATOM 764 C C . THR A 1 99 ? 22.974 25.186 20.993 1.00 34.19 99 THR A C 1
ATOM 766 O O . THR A 1 99 ? 23.079 25.995 20.079 1.00 34.19 99 THR A O 1
ATOM 769 N N . THR A 1 100 ? 22.118 25.420 21.992 1.00 29.53 100 THR A N 1
ATOM 770 C CA . THR A 1 100 ? 21.689 26.798 22.297 1.00 29.53 100 THR A CA 1
ATOM 771 C C . THR A 1 100 ? 21.569 27.023 23.806 1.00 29.53 100 THR A C 1
ATOM 773 O O . THR A 1 100 ? 20.585 26.672 24.445 1.00 29.53 100 THR A O 1
ATOM 776 N N . SER A 1 101 ? 22.643 27.598 24.355 1.00 33.28 101 SER A N 1
ATOM 777 C CA . SER A 1 101 ? 22.721 28.525 25.495 1.00 33.28 101 SER A CA 1
ATOM 778 C C . SER A 1 101 ? 21.878 28.278 26.770 1.00 33.28 101 SER A C 1
ATOM 780 O O . SER A 1 101 ? 20.679 28.526 26.835 1.00 33.28 101 SER A O 1
ATOM 782 N N . LYS A 1 102 ? 22.596 27.903 27.843 1.00 40.97 102 LYS A N 1
ATOM 783 C CA . LYS A 1 102 ? 22.479 28.349 29.253 1.00 40.97 102 LYS A CA 1
ATOM 784 C C . LYS A 1 102 ? 21.109 28.875 29.748 1.00 40.97 102 LYS A C 1
ATOM 786 O O . LYS A 1 102 ? 20.867 30.077 29.720 1.00 40.97 102 LYS A O 1
ATOM 791 N N . ARG A 1 103 ? 20.325 28.000 30.403 1.00 35.25 103 ARG A N 1
ATOM 792 C CA . ARG A 1 103 ? 19.688 28.147 31.748 1.00 35.25 103 ARG A CA 1
ATOM 793 C C . ARG A 1 103 ? 18.422 27.278 31.866 1.00 35.25 103 ARG A C 1
ATOM 795 O O . ARG A 1 103 ? 17.578 27.275 30.982 1.00 35.25 103 ARG A O 1
ATOM 802 N N . SER A 1 104 ? 18.254 26.664 33.044 1.00 32.88 104 SER A N 1
ATOM 803 C CA . SER A 1 104 ? 17.037 26.034 33.601 1.00 32.88 104 SER A CA 1
ATOM 804 C C . SER A 1 104 ? 16.929 24.500 33.548 1.00 32.88 104 SER A C 1
ATOM 806 O O . SER A 1 104 ? 16.904 23.864 32.495 1.00 32.88 104 SER A O 1
ATOM 808 N N . PHE A 1 105 ? 16.726 23.930 34.741 1.00 35.56 105 PHE A N 1
ATOM 809 C CA . PHE A 1 105 ? 16.457 22.521 35.060 1.00 35.56 105 PHE A CA 1
ATOM 810 C C . PHE A 1 105 ? 15.243 21.904 34.324 1.00 35.56 105 PHE A C 1
ATOM 812 O O . PHE A 1 105 ? 15.074 20.688 34.335 1.00 35.56 105 PHE A O 1
ATOM 819 N N . ARG A 1 106 ? 14.424 22.694 33.607 1.00 39.22 106 ARG A N 1
ATOM 820 C CA . ARG A 1 106 ? 13.346 22.184 32.730 1.00 39.22 106 ARG A CA 1
ATOM 821 C C . ARG A 1 106 ? 13.846 21.624 31.387 1.00 39.22 106 ARG A C 1
ATOM 823 O O . ARG A 1 106 ? 13.104 20.900 30.724 1.00 39.22 106 ARG A O 1
ATOM 830 N N . ALA A 1 107 ? 15.086 21.913 30.982 1.00 37.88 107 ALA A N 1
ATOM 831 C CA . ALA A 1 107 ? 15.672 21.377 29.750 1.00 37.88 107 ALA A CA 1
ATOM 832 C C . ALA A 1 107 ? 16.071 19.896 29.876 1.00 37.88 107 ALA A C 1
ATOM 834 O O . ALA A 1 107 ? 15.897 19.150 28.918 1.00 37.88 107 ALA A O 1
ATOM 835 N N . ALA A 1 108 ? 16.495 19.435 31.059 1.00 37.31 108 ALA A N 1
ATOM 836 C CA . ALA A 1 108 ? 16.881 18.037 31.282 1.00 37.31 108 ALA A CA 1
ATOM 837 C C . ALA A 1 108 ? 15.718 17.060 31.019 1.00 37.31 108 ALA A C 1
ATOM 839 O O . ALA A 1 108 ? 15.892 16.053 30.338 1.00 37.31 108 ALA A O 1
ATOM 840 N N . ALA A 1 109 ? 14.499 17.414 31.442 1.00 32.84 109 ALA A N 1
ATOM 841 C CA . ALA A 1 109 ? 13.291 16.637 31.152 1.00 32.84 109 ALA A CA 1
ATOM 842 C C . ALA A 1 109 ? 12.925 16.633 29.653 1.00 32.84 109 ALA A C 1
ATOM 844 O O . ALA A 1 109 ? 12.376 15.660 29.138 1.00 32.84 109 ALA A O 1
ATOM 845 N N . ARG A 1 110 ? 13.261 17.705 28.922 1.00 40.53 110 ARG A N 1
ATOM 846 C CA . ARG A 1 110 ? 13.007 17.837 27.479 1.00 40.53 110 ARG A CA 1
ATOM 847 C C . ARG A 1 110 ? 14.060 17.092 26.643 1.00 40.53 110 ARG A C 1
ATOM 849 O O . ARG A 1 110 ? 13.709 16.499 25.629 1.00 40.53 110 ARG A O 1
ATOM 856 N N . VAL A 1 111 ? 15.311 17.058 27.104 1.00 43.34 111 VAL A N 1
ATOM 857 C CA . VAL A 1 111 ? 16.417 16.263 26.541 1.00 43.34 111 VAL A CA 1
ATOM 858 C C . VAL A 1 111 ? 16.187 14.770 26.776 1.00 43.34 111 VAL A C 1
ATOM 860 O O . VAL A 1 111 ? 16.369 13.986 25.854 1.00 43.34 111 VAL A O 1
ATOM 863 N N . LEU A 1 112 ? 15.686 14.374 27.951 1.00 37.44 112 LEU A N 1
ATOM 864 C CA . LEU A 1 112 ? 15.315 12.985 28.238 1.00 37.44 112 LEU A CA 1
ATOM 865 C C . LEU A 1 112 ? 14.129 12.521 27.372 1.00 37.44 112 LEU A C 1
ATOM 867 O O . LEU A 1 112 ? 14.166 11.438 26.797 1.00 37.44 112 LEU A O 1
ATOM 871 N N . ARG A 1 113 ? 13.122 13.384 27.177 1.00 39.97 113 ARG A N 1
ATOM 872 C CA . ARG A 1 113 ? 11.985 13.120 26.277 1.00 39.97 113 ARG A CA 1
ATOM 873 C C . ARG A 1 113 ? 12.392 13.042 24.799 1.00 39.97 113 ARG A C 1
ATOM 875 O O . ARG A 1 113 ? 11.735 12.341 24.043 1.00 39.97 113 ARG A O 1
ATOM 882 N N . ARG A 1 114 ? 13.468 13.730 24.386 1.00 43.69 114 ARG A N 1
ATOM 883 C CA . ARG A 1 114 ? 14.028 13.683 23.018 1.00 43.69 114 ARG A CA 1
ATOM 884 C C . ARG A 1 114 ? 14.999 12.512 22.805 1.00 43.69 114 ARG A C 1
ATOM 886 O O . ARG A 1 114 ? 14.926 11.886 21.752 1.00 43.69 114 ARG A O 1
ATOM 893 N N . ARG A 1 115 ? 15.798 12.139 23.818 1.00 44.94 115 ARG A N 1
ATOM 894 C CA . ARG A 1 115 ? 16.582 10.880 23.868 1.00 44.94 115 ARG A CA 1
ATOM 895 C C . ARG A 1 115 ? 15.696 9.640 23.722 1.00 44.94 115 ARG A C 1
ATOM 897 O O . ARG A 1 115 ? 16.139 8.641 23.179 1.00 44.94 115 ARG A O 1
ATOM 904 N N . LEU A 1 116 ? 14.440 9.734 24.153 1.00 45.53 116 LEU A N 1
ATOM 905 C CA . LEU A 1 116 ? 13.432 8.682 24.023 1.00 45.53 116 LEU A CA 1
ATOM 906 C C . LEU A 1 116 ? 12.514 8.831 22.795 1.00 45.53 116 LEU A C 1
ATOM 908 O O . LEU A 1 116 ? 11.651 7.989 22.604 1.00 45.53 116 LEU A O 1
ATOM 912 N N . ALA A 1 117 ? 12.629 9.881 21.970 1.00 44.25 117 ALA A N 1
ATOM 913 C CA . ALA A 1 117 ? 11.672 10.114 20.875 1.00 44.25 117 ALA A CA 1
ATOM 914 C C . ALA A 1 117 ? 12.139 9.576 19.516 1.00 44.25 117 ALA A C 1
ATOM 916 O O . ALA A 1 117 ? 11.315 9.149 18.711 1.00 44.25 117 ALA A O 1
ATOM 917 N N . TYR A 1 118 ? 13.443 9.608 19.240 1.00 45.62 118 TYR A N 1
ATOM 918 C CA . TYR A 1 118 ? 13.989 9.176 17.954 1.00 45.62 118 TYR A CA 1
ATOM 919 C C . TYR A 1 118 ? 14.241 7.663 17.831 1.00 45.62 118 TYR A C 1
ATOM 921 O O . TYR A 1 118 ? 13.842 7.115 16.803 1.00 45.62 118 TYR A O 1
ATOM 929 N N . PRO A 1 119 ? 14.766 6.936 18.847 1.00 43.28 119 PRO A N 1
ATOM 930 C CA . PRO A 1 119 ? 14.959 5.483 18.739 1.00 43.28 119 PRO A CA 1
ATOM 931 C C . PRO A 1 119 ? 13.648 4.687 18.589 1.00 43.28 119 PRO A C 1
ATOM 933 O O . PRO A 1 119 ? 13.684 3.479 18.395 1.00 43.28 119 PRO A O 1
ATOM 936 N N . PHE A 1 120 ? 12.487 5.352 18.637 1.00 45.62 120 PHE A N 1
ATOM 937 C CA . PHE A 1 120 ? 11.166 4.741 18.479 1.00 45.62 120 PHE A CA 1
ATOM 938 C C . PHE A 1 120 ? 10.367 5.282 17.283 1.00 45.62 120 PHE A C 1
ATOM 940 O O . PHE A 1 120 ? 9.249 4.821 17.038 1.00 45.62 120 PHE A O 1
ATOM 947 N N . LYS A 1 121 ? 10.925 6.196 16.470 1.00 50.25 121 LYS A N 1
ATOM 948 C CA . LYS A 1 121 ? 10.372 6.482 15.137 1.00 50.25 121 LYS A CA 1
ATOM 949 C C . LYS A 1 121 ? 10.805 5.368 14.190 1.00 50.25 121 LYS A C 1
ATOM 951 O O . LYS A 1 121 ? 11.736 5.517 13.408 1.00 50.25 121 LYS A O 1
ATOM 956 N N . ARG A 1 122 ? 10.096 4.239 14.269 1.00 46.75 122 ARG A N 1
ATOM 957 C CA . ARG A 1 122 ? 10.318 3.031 13.458 1.00 46.75 122 ARG A CA 1
ATOM 958 C C . ARG A 1 122 ? 10.469 3.327 11.961 1.00 46.75 122 ARG A C 1
ATOM 960 O O . ARG A 1 122 ? 11.233 2.653 11.296 1.00 46.75 122 ARG A O 1
ATOM 967 N N . GLY A 1 123 ? 9.804 4.364 11.457 1.00 43.94 123 GLY A N 1
ATOM 968 C CA . GLY A 1 123 ? 9.942 4.818 10.075 1.00 43.94 123 GLY A CA 1
ATOM 969 C C . GLY A 1 123 ? 11.296 5.402 9.715 1.00 43.94 123 GLY A C 1
ATOM 970 O O . GLY A 1 123 ? 11.792 5.155 8.626 1.00 43.94 123 GLY A O 1
ATOM 971 N N . THR A 1 124 ? 11.900 6.154 10.629 1.00 44.44 124 THR A N 1
ATOM 972 C CA . THR A 1 124 ? 13.256 6.663 10.441 1.00 44.44 124 THR A CA 1
ATOM 973 C C . THR A 1 124 ? 14.273 5.551 10.617 1.00 44.44 124 THR A C 1
ATOM 975 O O . THR A 1 124 ? 15.253 5.536 9.898 1.00 44.44 124 THR A O 1
ATOM 978 N N . LEU A 1 125 ? 14.004 4.585 11.502 1.00 48.09 125 LEU A N 1
ATOM 979 C CA . LEU A 1 125 ? 14.825 3.384 11.614 1.00 48.09 125 LEU A CA 1
ATOM 980 C C . LEU A 1 125 ? 14.751 2.505 10.370 1.00 48.09 125 LEU A C 1
ATOM 982 O O . LEU A 1 125 ? 15.786 2.004 9.995 1.00 48.09 125 LEU A O 1
ATOM 986 N N . ILE A 1 126 ? 13.583 2.330 9.739 1.00 49.22 126 ILE A N 1
ATOM 987 C CA . ILE A 1 126 ? 13.435 1.540 8.504 1.00 49.22 126 ILE A CA 1
ATOM 988 C C . ILE A 1 126 ? 14.091 2.246 7.319 1.00 49.22 126 ILE A C 1
ATOM 990 O O . ILE A 1 126 ? 14.824 1.597 6.597 1.00 49.22 126 ILE A O 1
ATOM 994 N N . LYS A 1 127 ? 13.891 3.561 7.156 1.00 54.03 127 LYS A N 1
ATOM 995 C CA . LYS A 1 127 ? 14.603 4.335 6.124 1.00 54.03 127 LYS A CA 1
ATOM 996 C C . LYS A 1 127 ? 16.115 4.259 6.314 1.00 54.03 127 LYS A C 1
ATOM 998 O O . LYS A 1 127 ? 16.828 3.922 5.390 1.00 54.03 127 LYS A O 1
ATOM 1003 N N . LEU A 1 128 ? 16.573 4.449 7.551 1.00 53.12 128 LEU A N 1
ATOM 1004 C CA . LEU A 1 128 ? 17.969 4.267 7.934 1.00 53.12 128 LEU A CA 1
ATOM 1005 C C . LEU A 1 128 ? 18.447 2.822 7.695 1.00 53.12 128 LEU A C 1
ATOM 1007 O O . LEU A 1 128 ? 19.597 2.618 7.346 1.00 53.12 128 LEU A O 1
ATOM 1011 N N . ASP A 1 129 ? 17.591 1.819 7.899 1.00 54.69 129 ASP A N 1
ATOM 1012 C CA . ASP A 1 129 ? 17.889 0.400 7.660 1.00 54.69 129 ASP A CA 1
ATOM 1013 C C . ASP A 1 129 ? 18.047 0.105 6.163 1.00 54.69 129 ASP A C 1
ATOM 1015 O O . ASP A 1 129 ? 18.989 -0.585 5.796 1.00 54.69 129 ASP A O 1
ATOM 1019 N N . GLU A 1 130 ? 17.162 0.662 5.330 1.00 57.12 130 GLU A N 1
ATOM 1020 C CA . GLU A 1 130 ? 17.187 0.591 3.863 1.00 57.12 130 GLU A CA 1
ATOM 1021 C C . GLU A 1 130 ? 18.419 1.323 3.307 1.00 57.12 130 GLU A C 1
ATOM 1023 O O . GLU A 1 130 ? 19.201 0.727 2.578 1.00 57.12 130 GLU A O 1
ATOM 1028 N N . GLU A 1 131 ? 18.672 2.561 3.743 1.00 55.97 131 GLU A N 1
ATOM 1029 C CA . GLU A 1 131 ? 19.839 3.365 3.345 1.00 55.97 131 GLU A CA 1
ATOM 1030 C C . GLU A 1 131 ? 21.168 2.709 3.770 1.00 55.97 131 GLU A C 1
ATOM 1032 O O . GLU A 1 131 ? 22.153 2.734 3.030 1.00 55.97 131 GLU A O 1
ATOM 1037 N N . ILE A 1 132 ? 21.219 2.095 4.961 1.00 56.00 132 ILE A N 1
ATOM 1038 C CA . ILE A 1 132 ? 22.401 1.354 5.423 1.00 56.00 132 ILE A CA 1
ATOM 1039 C C . ILE A 1 132 ? 22.565 0.041 4.654 1.00 56.00 132 ILE A C 1
ATOM 1041 O O . ILE A 1 132 ? 23.703 -0.324 4.367 1.00 56.00 132 ILE A O 1
ATOM 1045 N N . ASP A 1 133 ? 21.486 -0.679 4.344 1.00 59.22 133 ASP A N 1
ATOM 1046 C CA . ASP A 1 133 ? 21.560 -1.914 3.559 1.00 59.22 133 ASP A CA 1
ATOM 1047 C C . ASP A 1 133 ? 22.048 -1.622 2.132 1.00 59.22 133 ASP A C 1
ATOM 1049 O O . ASP A 1 133 ? 22.988 -2.280 1.684 1.00 59.22 133 ASP A O 1
ATOM 1053 N N . ASP A 1 134 ? 21.524 -0.574 1.488 1.00 59.16 134 ASP A N 1
ATOM 1054 C CA . ASP A 1 134 ? 21.960 -0.110 0.165 1.00 59.16 134 ASP A CA 1
ATOM 1055 C C . ASP A 1 134 ? 23.450 0.291 0.182 1.00 59.16 134 ASP A C 1
ATOM 1057 O O . ASP A 1 134 ? 24.231 -0.124 -0.681 1.00 59.16 134 ASP A O 1
ATOM 1061 N N . ALA A 1 135 ? 23.894 1.028 1.211 1.00 58.22 135 ALA A N 1
ATOM 1062 C CA . ALA A 1 135 ? 25.301 1.401 1.377 1.00 58.22 135 ALA A CA 1
ATOM 1063 C C . ALA A 1 135 ? 26.207 0.186 1.659 1.00 58.22 135 ALA A C 1
ATOM 1065 O O . ALA A 1 135 ? 27.311 0.091 1.120 1.00 58.22 135 ALA A O 1
ATOM 1066 N N . ILE A 1 136 ? 25.766 -0.761 2.493 1.00 57.34 136 ILE A N 1
ATOM 1067 C CA . ILE A 1 136 ? 26.499 -2.001 2.788 1.00 57.34 136 ILE A CA 1
ATOM 1068 C C . ILE A 1 136 ? 26.631 -2.856 1.528 1.00 57.34 136 ILE A C 1
ATOM 1070 O O . ILE A 1 136 ? 27.702 -3.418 1.295 1.00 57.34 136 ILE A O 1
ATOM 1074 N N . GLU A 1 137 ? 25.576 -2.978 0.725 1.00 60.97 137 GLU A N 1
ATOM 1075 C CA . GLU A 1 137 ? 25.598 -3.730 -0.527 1.00 60.97 137 GLU A CA 1
ATOM 1076 C C . GLU A 1 137 ? 26.576 -3.093 -1.521 1.00 60.97 137 GLU A C 1
ATOM 1078 O O . GLU A 1 137 ? 27.490 -3.772 -1.993 1.00 60.97 137 GLU A O 1
ATOM 1083 N N . CYS A 1 138 ? 26.492 -1.775 -1.727 1.00 57.97 138 CYS A N 1
ATOM 1084 C CA . CYS A 1 138 ? 27.421 -1.036 -2.587 1.00 57.97 138 CYS A CA 1
ATOM 1085 C C . CYS A 1 138 ? 28.887 -1.198 -2.151 1.00 57.97 138 CYS A C 1
ATOM 1087 O O . CYS A 1 138 ? 29.763 -1.471 -2.974 1.00 57.97 138 CYS A O 1
ATOM 1089 N N . LEU A 1 139 ? 29.172 -1.077 -0.851 1.00 57.91 139 LEU A N 1
ATOM 1090 C CA . LEU A 1 139 ? 30.540 -1.175 -0.329 1.00 57.91 139 LEU A CA 1
ATOM 1091 C C . LEU A 1 139 ? 31.072 -2.614 -0.328 1.00 57.91 139 LEU A C 1
ATOM 1093 O O . LEU A 1 139 ? 32.257 -2.817 -0.583 1.00 57.91 139 LEU A O 1
ATOM 1097 N N . ASN A 1 140 ? 30.229 -3.624 -0.089 1.00 60.28 140 ASN A N 1
ATOM 1098 C CA . ASN A 1 140 ? 30.622 -5.031 -0.234 1.00 60.28 140 ASN A CA 1
ATOM 1099 C C . ASN A 1 140 ? 30.991 -5.364 -1.683 1.00 60.28 140 ASN A C 1
ATOM 1101 O O . ASN A 1 140 ? 31.971 -6.075 -1.914 1.00 60.28 140 ASN A O 1
ATOM 1105 N N . LEU A 1 141 ? 30.234 -4.841 -2.652 1.00 59.22 141 LEU A N 1
ATOM 1106 C CA . LEU A 1 141 ? 30.527 -4.995 -4.077 1.00 59.22 141 LEU A CA 1
ATOM 1107 C C . LEU A 1 141 ? 31.860 -4.325 -4.436 1.00 59.22 141 LEU A C 1
ATOM 1109 O O . LEU A 1 141 ? 32.723 -4.964 -5.040 1.00 59.22 141 LEU A O 1
ATOM 1113 N N . ALA A 1 142 ? 32.079 -3.082 -3.993 1.00 56.16 142 ALA A N 1
ATOM 1114 C CA . ALA A 1 142 ? 33.331 -2.360 -4.222 1.00 56.16 142 ALA A CA 1
ATOM 1115 C C . ALA A 1 142 ? 34.545 -3.065 -3.583 1.00 56.16 142 ALA A C 1
ATOM 1117 O O . ALA A 1 142 ? 35.586 -3.219 -4.222 1.00 56.16 142 ALA A O 1
ATOM 1118 N N . LEU A 1 143 ? 34.408 -3.552 -2.346 1.00 57.28 143 LEU A N 1
ATOM 1119 C CA . LEU A 1 143 ? 35.471 -4.263 -1.635 1.00 57.28 143 LEU A CA 1
ATOM 1120 C C . LEU A 1 143 ? 35.791 -5.624 -2.275 1.00 57.28 143 LEU A C 1
ATOM 1122 O O . LEU A 1 143 ? 36.963 -5.960 -2.426 1.00 57.28 143 LEU A O 1
ATOM 1126 N N . SER A 1 144 ? 34.771 -6.379 -2.699 1.00 56.66 144 SER A N 1
ATOM 1127 C CA . SER A 1 144 ? 34.960 -7.662 -3.397 1.00 56.66 144 SER A CA 1
ATOM 1128 C C . SER A 1 144 ? 35.685 -7.466 -4.732 1.00 56.66 144 SER A C 1
ATOM 1130 O O . SER A 1 144 ? 36.593 -8.227 -5.056 1.00 56.66 144 SER A O 1
ATOM 1132 N N . THR A 1 145 ? 35.361 -6.384 -5.447 1.00 53.34 145 THR A N 1
ATOM 1133 C CA . THR A 1 145 ? 36.013 -5.992 -6.707 1.00 53.34 145 THR A CA 1
ATOM 1134 C C . THR A 1 145 ? 37.502 -5.680 -6.504 1.00 53.34 145 THR A C 1
ATOM 1136 O O . THR A 1 145 ? 38.347 -6.190 -7.237 1.00 53.34 145 THR A O 1
ATOM 1139 N N . LEU A 1 146 ? 37.843 -4.896 -5.471 1.00 52.53 146 LEU A N 1
ATOM 1140 C CA . LEU A 1 146 ? 39.232 -4.544 -5.126 1.00 52.53 146 LEU A CA 1
ATOM 1141 C C . LEU A 1 146 ? 40.066 -5.751 -4.664 1.00 52.53 146 LEU A C 1
ATOM 1143 O O . LEU A 1 146 ? 41.285 -5.774 -4.832 1.00 52.53 146 LEU A O 1
ATOM 1147 N N . GLN A 1 147 ? 39.424 -6.745 -4.047 1.00 55.34 147 GLN A N 1
ATOM 1148 C CA . GLN A 1 147 ? 40.092 -7.952 -3.560 1.00 55.34 147 GLN A CA 1
ATOM 1149 C C . GLN A 1 147 ? 40.274 -9.013 -4.651 1.00 55.34 147 GLN A C 1
ATOM 1151 O O . GLN A 1 147 ? 41.262 -9.749 -4.614 1.00 55.34 147 GLN A O 1
ATOM 1156 N N . GLN A 1 148 ? 39.358 -9.090 -5.620 1.00 50.75 148 GLN A N 1
ATOM 1157 C CA . GLN A 1 148 ? 39.477 -9.985 -6.774 1.00 50.75 148 GLN A CA 1
ATOM 1158 C C . GLN A 1 148 ? 40.510 -9.484 -7.792 1.00 50.75 148 GLN A C 1
ATOM 1160 O O . GLN A 1 148 ? 41.310 -10.294 -8.260 1.00 50.75 148 GLN A O 1
ATOM 1165 N N . SER A 1 149 ? 40.594 -8.169 -8.043 1.00 48.31 149 SER A N 1
ATOM 1166 C CA . SER A 1 149 ? 41.590 -7.598 -8.970 1.00 48.31 149 SER A CA 1
ATOM 1167 C C . SER A 1 149 ? 43.040 -7.860 -8.543 1.00 48.31 149 SER A C 1
ATOM 1169 O O . SER A 1 149 ? 43.922 -8.034 -9.377 1.00 48.31 149 SER A O 1
ATOM 1171 N N . LYS A 1 150 ? 43.304 -7.963 -7.234 1.00 52.38 150 LYS A N 1
ATOM 1172 C CA . LYS A 1 150 ? 44.638 -8.286 -6.701 1.00 52.38 150 LYS A CA 1
ATOM 1173 C C . LYS A 1 150 ? 45.006 -9.774 -6.801 1.00 52.38 150 LYS A C 1
ATOM 1175 O O . LYS A 1 150 ? 46.136 -10.126 -6.462 1.00 52.38 150 LYS A O 1
ATOM 1180 N N . LYS A 1 151 ? 44.079 -10.661 -7.194 1.00 50.28 151 LYS A N 1
ATOM 1181 C CA . LYS A 1 151 ? 44.235 -12.123 -7.058 1.00 50.28 151 LYS A CA 1
ATOM 1182 C C . LYS A 1 151 ? 44.059 -12.931 -8.354 1.00 50.28 151 LYS A C 1
ATOM 1184 O O . LYS A 1 151 ? 44.377 -14.119 -8.331 1.00 50.28 151 LYS A O 1
ATOM 1189 N N . GLY A 1 152 ? 43.594 -12.332 -9.452 1.00 44.44 152 GLY A N 1
ATOM 1190 C CA . GLY A 1 152 ? 43.389 -12.990 -10.751 1.00 44.44 152 GLY A CA 1
ATOM 1191 C C . GLY A 1 152 ? 44.292 -12.416 -11.845 1.00 44.44 152 GLY A C 1
ATOM 1192 O O . GLY A 1 152 ? 44.624 -11.240 -11.820 1.00 44.44 152 GLY A O 1
ATOM 1193 N N . GLY A 1 153 ? 44.750 -13.258 -12.774 1.00 46.78 153 GLY A N 1
ATOM 1194 C CA . GLY A 1 153 ? 45.462 -12.810 -13.968 1.00 46.78 153 GLY A CA 1
ATOM 1195 C C . GLY A 1 153 ? 44.516 -12.701 -15.163 1.00 46.78 153 GLY A C 1
ATOM 1196 O O . GLY A 1 153 ? 43.962 -13.718 -15.560 1.00 46.78 153 GLY A O 1
ATOM 1197 N N . ILE A 1 154 ? 44.384 -11.488 -15.709 1.00 46.34 154 ILE A N 1
ATOM 1198 C CA . ILE A 1 154 ? 44.048 -10.987 -17.065 1.00 46.34 154 ILE A CA 1
ATOM 1199 C C . ILE A 1 154 ? 42.928 -11.676 -17.884 1.00 46.34 154 ILE A C 1
ATOM 1201 O O . ILE A 1 154 ? 42.177 -10.972 -18.555 1.00 46.34 154 ILE A O 1
ATOM 1205 N N . GLU A 1 155 ? 42.744 -12.996 -17.859 1.00 41.12 155 GLU A N 1
ATOM 1206 C CA . GLU A 1 155 ? 41.710 -13.686 -18.656 1.00 41.12 155 GLU A CA 1
ATOM 1207 C C . GLU A 1 155 ? 40.368 -13.843 -17.918 1.00 41.12 155 GLU A C 1
ATOM 1209 O O . GLU A 1 155 ? 39.321 -13.673 -18.540 1.00 41.12 155 GLU A O 1
ATOM 1214 N N . ASN A 1 156 ? 40.377 -14.055 -16.595 1.00 43.44 156 ASN A N 1
ATOM 1215 C CA . ASN A 1 156 ? 39.150 -14.051 -15.773 1.00 43.44 156 ASN A CA 1
ATOM 1216 C C . ASN A 1 156 ? 38.637 -12.627 -15.486 1.00 43.44 156 ASN A C 1
ATOM 1218 O O . ASN A 1 156 ? 37.452 -12.427 -15.224 1.00 43.44 156 ASN A O 1
ATOM 1222 N N . ASP A 1 157 ? 39.511 -11.623 -15.607 1.00 45.38 157 ASP A N 1
ATOM 1223 C CA . ASP A 1 157 ? 39.207 -10.230 -15.279 1.00 45.38 157 ASP A CA 1
ATOM 1224 C C . ASP A 1 157 ? 38.078 -9.674 -16.156 1.00 45.38 157 ASP A C 1
ATOM 1226 O O . ASP A 1 157 ? 37.237 -8.926 -15.680 1.00 45.38 157 ASP A O 1
ATOM 1230 N N . VAL A 1 158 ? 37.995 -10.046 -17.437 1.00 40.81 158 VAL A N 1
ATOM 1231 C CA . VAL A 1 158 ? 37.010 -9.455 -18.361 1.00 40.81 158 VAL A CA 1
ATOM 1232 C C . VAL A 1 158 ? 35.584 -9.958 -18.107 1.00 40.81 158 VAL A C 1
ATOM 1234 O O . VAL A 1 158 ? 34.631 -9.209 -18.328 1.00 40.81 158 VAL A O 1
ATOM 1237 N N . GLU A 1 159 ? 35.412 -11.206 -17.672 1.00 40.00 159 GLU A N 1
ATOM 1238 C CA . GLU A 1 159 ? 34.092 -11.791 -17.402 1.00 40.00 159 GLU A CA 1
ATOM 1239 C C . GLU A 1 159 ? 33.569 -11.354 -16.026 1.00 40.00 159 GLU A C 1
ATOM 1241 O O . GLU A 1 159 ? 32.441 -10.862 -15.929 1.00 40.00 159 GLU A O 1
ATOM 1246 N N . ASP A 1 160 ? 34.442 -11.352 -15.017 1.00 42.75 160 ASP A N 1
ATOM 1247 C CA . ASP A 1 160 ? 34.137 -10.854 -13.674 1.00 42.75 160 ASP A CA 1
ATOM 1248 C C . ASP A 1 160 ? 33.871 -9.334 -13.679 1.00 42.75 160 ASP A C 1
ATOM 1250 O O . ASP A 1 160 ? 32.911 -8.859 -13.067 1.00 42.75 160 ASP A O 1
ATOM 1254 N N . ILE A 1 161 ? 34.638 -8.550 -14.455 1.00 41.97 161 ILE A N 1
ATOM 1255 C CA . ILE A 1 161 ? 34.387 -7.109 -14.644 1.00 41.97 161 ILE A CA 1
ATOM 1256 C C . ILE A 1 161 ? 33.038 -6.873 -15.328 1.00 41.97 161 ILE A C 1
ATOM 1258 O O . ILE A 1 161 ? 32.332 -5.940 -14.954 1.00 41.97 161 ILE A O 1
ATOM 1262 N N . LYS A 1 162 ? 32.632 -7.692 -16.306 1.00 42.03 162 LYS A N 1
ATOM 1263 C CA . LYS A 1 162 ? 31.317 -7.542 -16.957 1.00 42.03 162 LYS A CA 1
ATOM 1264 C C . LYS A 1 162 ? 30.169 -7.812 -15.989 1.00 42.03 162 LYS A C 1
ATOM 1266 O O . LYS A 1 162 ? 29.192 -7.063 -15.999 1.00 42.03 162 LYS A O 1
ATOM 1271 N N . GLU A 1 163 ? 30.284 -8.836 -15.148 1.00 41.28 163 GLU A N 1
ATOM 1272 C CA . GLU A 1 163 ? 29.247 -9.169 -14.168 1.00 41.28 163 GLU A CA 1
ATOM 1273 C C . GLU A 1 163 ? 29.131 -8.095 -13.073 1.00 41.28 163 GLU A C 1
ATOM 1275 O O . GLU A 1 163 ? 28.029 -7.685 -12.696 1.00 41.28 163 GLU A O 1
ATOM 1280 N N . VAL A 1 164 ? 30.266 -7.577 -12.603 1.00 41.72 164 VAL A N 1
ATOM 1281 C CA . VAL A 1 164 ? 30.321 -6.488 -11.620 1.00 41.72 164 VAL A CA 1
ATOM 1282 C C . VAL A 1 164 ? 29.817 -5.168 -12.214 1.00 41.72 164 VAL A C 1
ATOM 1284 O O . VAL A 1 164 ? 29.031 -4.470 -11.570 1.00 41.72 164 VAL A O 1
ATOM 1287 N N . LEU A 1 165 ? 30.184 -4.842 -13.458 1.00 37.41 165 LEU A N 1
ATOM 1288 C CA . LEU A 1 165 ? 29.674 -3.663 -14.166 1.00 37.41 165 LEU A CA 1
ATOM 1289 C C . LEU A 1 165 ? 28.155 -3.720 -14.341 1.00 37.41 165 LEU A C 1
ATOM 1291 O O . LEU A 1 165 ? 27.494 -2.712 -14.112 1.00 37.41 165 LEU A O 1
ATOM 1295 N N . ALA A 1 166 ? 27.593 -4.889 -14.657 1.00 42.41 166 ALA A N 1
ATOM 1296 C CA . ALA A 1 166 ? 26.148 -5.062 -14.782 1.00 42.41 166 ALA A CA 1
ATOM 1297 C C . ALA A 1 166 ? 25.406 -4.807 -13.455 1.00 42.41 166 ALA A C 1
ATOM 1299 O O . ALA A 1 166 ? 24.309 -4.241 -13.454 1.00 42.41 166 ALA A O 1
ATOM 1300 N N . LYS A 1 167 ? 26.010 -5.187 -12.320 1.00 44.09 167 LYS A N 1
ATOM 1301 C CA . LYS A 1 167 ? 25.447 -4.982 -10.972 1.00 44.09 167 LYS A CA 1
ATOM 1302 C C . LYS A 1 167 ? 25.559 -3.527 -10.503 1.00 44.09 167 LYS A C 1
ATOM 1304 O O . LYS A 1 167 ? 24.587 -2.987 -9.978 1.00 44.09 167 LYS A O 1
ATOM 1309 N N . ILE A 1 168 ? 26.687 -2.859 -10.753 1.00 40.56 168 ILE A N 1
ATOM 1310 C CA . ILE A 1 168 ? 26.862 -1.423 -10.459 1.00 40.56 168 ILE A CA 1
ATOM 1311 C C . ILE A 1 168 ? 25.934 -0.578 -11.340 1.00 40.56 168 ILE A C 1
ATOM 1313 O O . ILE A 1 168 ? 25.250 0.315 -10.839 1.00 40.56 168 ILE A O 1
ATOM 1317 N N . GLU A 1 169 ? 25.827 -0.901 -12.633 1.00 42.25 169 GLU A N 1
ATOM 1318 C CA . GLU A 1 169 ? 24.837 -0.282 -13.516 1.00 42.25 169 GLU A CA 1
ATOM 1319 C C . GLU A 1 169 ? 23.418 -0.513 -12.999 1.00 42.25 169 GLU A C 1
ATOM 1321 O O . GLU A 1 169 ? 22.621 0.416 -13.012 1.00 42.25 169 GLU A O 1
ATOM 1326 N N . ALA A 1 170 ? 23.074 -1.704 -12.498 1.00 45.16 170 ALA A N 1
ATOM 1327 C CA . ALA A 1 170 ? 21.758 -1.949 -11.907 1.00 45.16 170 ALA A CA 1
ATOM 1328 C C . ALA A 1 170 ? 21.469 -1.052 -10.690 1.00 45.16 170 ALA A C 1
ATOM 1330 O O . ALA A 1 170 ? 20.362 -0.519 -10.595 1.00 45.16 170 ALA A O 1
ATOM 1331 N N . CYS A 1 171 ? 22.455 -0.816 -9.821 1.00 47.41 171 CYS A N 1
ATOM 1332 C CA . CYS A 1 171 ? 22.319 0.054 -8.652 1.00 47.41 171 CYS A CA 1
ATOM 1333 C C . CYS A 1 171 ? 22.142 1.539 -9.036 1.00 47.41 171 CYS A C 1
ATOM 1335 O O . CYS A 1 171 ? 21.149 2.168 -8.665 1.00 47.41 171 CYS A O 1
ATOM 1337 N N . VAL A 1 172 ? 23.038 2.082 -9.870 1.00 44.00 172 VAL A N 1
ATOM 1338 C CA . VAL A 1 172 ? 22.981 3.484 -10.335 1.00 44.00 172 VAL A CA 1
ATOM 1339 C C . VAL A 1 172 ? 21.714 3.744 -11.158 1.00 44.00 172 VAL A C 1
ATOM 1341 O O . VAL A 1 172 ? 21.041 4.767 -11.004 1.00 44.00 172 VAL A O 1
ATOM 1344 N N . VAL A 1 173 ? 21.336 2.789 -12.013 1.00 50.28 173 VAL A N 1
ATOM 1345 C CA . VAL A 1 173 ? 20.103 2.866 -12.803 1.00 50.28 173 VAL A CA 1
ATOM 1346 C C . VAL A 1 173 ? 18.868 2.800 -11.899 1.00 50.28 173 VAL A C 1
ATOM 1348 O O . VAL A 1 173 ? 17.908 3.517 -12.175 1.00 50.28 173 VAL A O 1
ATOM 1351 N N . SER A 1 174 ? 18.885 2.024 -10.808 1.00 62.16 174 SER A N 1
ATOM 1352 C CA . SER A 1 174 ? 17.789 1.950 -9.826 1.00 62.16 174 SER A CA 1
ATOM 1353 C C . SER A 1 174 ? 17.525 3.304 -9.156 1.00 62.16 174 SER A C 1
ATOM 1355 O O . SER A 1 174 ? 16.385 3.772 -9.191 1.00 62.16 174 SER A O 1
ATOM 1357 N N . ALA A 1 175 ? 18.553 3.986 -8.639 1.00 62.78 175 ALA A N 1
ATOM 1358 C CA . ALA A 1 175 ? 18.403 5.309 -8.017 1.00 62.78 175 ALA A CA 1
ATOM 1359 C C . ALA A 1 175 ? 17.875 6.360 -9.013 1.00 62.78 175 ALA A C 1
ATOM 1361 O O . ALA A 1 175 ? 16.820 6.960 -8.807 1.00 62.78 175 ALA A O 1
ATOM 1362 N N . ALA A 1 176 ? 18.511 6.481 -10.183 1.00 67.88 176 ALA A N 1
ATOM 1363 C CA . ALA A 1 176 ? 18.093 7.448 -11.198 1.00 67.88 176 ALA A CA 1
ATOM 1364 C C . ALA A 1 176 ? 16.707 7.145 -11.808 1.00 67.88 176 ALA A C 1
ATOM 1366 O O . ALA A 1 176 ? 16.089 8.015 -12.427 1.00 67.88 176 ALA A O 1
ATOM 1367 N N . ILE A 1 177 ? 16.236 5.894 -11.762 1.00 72.69 177 ILE A N 1
ATOM 1368 C CA . ILE A 1 177 ? 14.866 5.527 -12.152 1.00 72.69 177 ILE A CA 1
ATOM 1369 C C . ILE A 1 177 ? 13.872 5.945 -11.068 1.00 72.69 177 ILE A C 1
ATOM 1371 O O . ILE A 1 177 ? 12.805 6.454 -11.414 1.00 72.69 177 ILE A O 1
ATOM 1375 N N . ARG A 1 178 ? 14.205 5.750 -9.786 1.00 71.62 178 ARG A N 1
ATOM 1376 C CA . ARG A 1 178 ? 13.353 6.139 -8.652 1.00 71.62 178 ARG A CA 1
ATOM 1377 C C . ARG A 1 178 ? 13.077 7.638 -8.654 1.00 71.62 178 ARG A C 1
ATOM 1379 O O . ARG A 1 178 ? 11.908 8.026 -8.595 1.00 71.62 178 ARG A O 1
ATOM 1386 N N . ASP A 1 179 ? 14.117 8.445 -8.842 1.00 77.88 179 ASP A N 1
ATOM 1387 C CA . ASP A 1 179 ? 13.996 9.905 -8.906 1.00 77.88 179 ASP A CA 1
ATOM 1388 C C . ASP A 1 179 ? 13.155 10.356 -10.100 1.00 77.88 179 ASP A C 1
ATOM 1390 O O . ASP A 1 179 ? 12.242 11.170 -9.963 1.00 77.88 179 ASP A O 1
ATOM 1394 N N . TRP A 1 180 ? 13.404 9.767 -11.274 1.00 86.19 180 TRP A N 1
ATOM 1395 C CA . TRP A 1 180 ? 12.644 10.062 -12.488 1.00 86.19 180 TRP A CA 1
ATOM 1396 C C . TRP A 1 180 ? 11.159 9.691 -12.361 1.00 86.19 180 TRP A C 1
ATOM 1398 O O . TRP A 1 180 ? 10.291 10.440 -12.817 1.00 86.19 180 TRP A O 1
ATOM 1408 N N . LEU A 1 181 ? 10.843 8.548 -11.740 1.00 85.50 181 LEU A N 1
ATOM 1409 C CA . LEU A 1 181 ? 9.458 8.113 -11.571 1.00 85.50 181 LEU A CA 1
ATOM 1410 C C . LEU A 1 181 ? 8.692 9.050 -10.621 1.00 85.50 181 LEU A C 1
ATOM 1412 O O . LEU A 1 181 ? 7.474 9.201 -10.768 1.00 85.50 181 LEU A O 1
ATOM 1416 N N . ALA A 1 182 ? 9.404 9.697 -9.690 1.00 86.31 182 ALA A N 1
ATOM 1417 C CA . ALA A 1 182 ? 8.873 10.660 -8.728 1.00 86.31 182 ALA A CA 1
ATOM 1418 C C . ALA A 1 182 ? 7.649 10.105 -7.976 1.00 86.31 182 ALA A C 1
ATOM 1420 O O . ALA A 1 182 ? 6.570 10.703 -7.946 1.00 86.31 182 ALA A O 1
ATOM 1421 N N . ALA A 1 183 ? 7.790 8.894 -7.433 1.00 86.12 183 ALA A N 1
ATOM 1422 C CA . ALA A 1 183 ? 6.730 8.236 -6.679 1.00 86.12 183 ALA A CA 1
ATOM 1423 C C . ALA A 1 183 ? 6.526 8.905 -5.302 1.00 86.12 183 ALA A C 1
ATOM 1425 O O . ALA A 1 183 ? 7.501 9.281 -4.649 1.00 86.12 183 ALA A O 1
ATOM 1426 N N . PRO A 1 184 ? 5.280 9.025 -4.808 1.00 85.94 184 PRO A N 1
ATOM 1427 C CA . PRO A 1 184 ? 5.025 9.610 -3.496 1.00 85.94 184 PRO A CA 1
ATOM 1428 C C . PRO A 1 184 ? 5.570 8.723 -2.371 1.00 85.94 184 PRO A C 1
ATOM 1430 O O . PRO A 1 184 ? 5.469 7.492 -2.407 1.00 85.94 184 PRO A O 1
ATOM 1433 N N . ASN A 1 185 ? 6.079 9.358 -1.313 1.00 76.38 185 ASN A N 1
ATOM 1434 C CA . ASN A 1 185 ? 6.572 8.648 -0.137 1.00 76.38 185 ASN A CA 1
ATOM 1435 C C . ASN A 1 185 ? 5.406 8.155 0.741 1.00 76.38 185 ASN A C 1
ATOM 1437 O O . ASN A 1 185 ? 4.840 8.905 1.541 1.00 76.38 185 ASN A O 1
ATOM 1441 N N . VAL A 1 186 ? 5.059 6.874 0.605 1.00 78.19 186 VAL A N 1
ATOM 1442 C CA . VAL A 1 186 ? 3.986 6.222 1.379 1.00 78.19 186 VAL A CA 1
ATOM 1443 C C . VAL A 1 186 ? 4.427 5.764 2.771 1.00 78.19 186 VAL A C 1
ATOM 1445 O O . VAL A 1 186 ? 3.576 5.531 3.634 1.00 78.19 186 VAL A O 1
ATOM 1448 N N . ALA A 1 187 ? 5.737 5.682 3.031 1.00 71.75 187 ALA A N 1
ATOM 1449 C CA . ALA A 1 187 ? 6.262 5.242 4.320 1.00 71.75 187 ALA A CA 1
ATOM 1450 C C . ALA A 1 187 ? 5.861 6.206 5.442 1.00 71.75 187 ALA A C 1
ATOM 1452 O O . ALA A 1 187 ? 5.559 5.766 6.549 1.00 71.75 187 ALA A O 1
ATOM 1453 N N . VAL A 1 188 ? 5.797 7.515 5.172 1.00 72.56 188 VAL A N 1
ATOM 1454 C CA . VAL A 1 188 ? 5.334 8.510 6.158 1.00 72.56 188 VAL A CA 1
ATOM 1455 C C . VAL A 1 188 ? 3.928 8.154 6.653 1.00 72.56 188 VAL A C 1
ATOM 1457 O O . VAL A 1 188 ? 3.714 8.007 7.855 1.00 72.56 188 VAL A O 1
ATOM 1460 N N . ASN A 1 189 ? 3.002 7.889 5.729 1.00 82.50 189 ASN A N 1
ATOM 1461 C CA . ASN A 1 189 ? 1.612 7.565 6.045 1.00 82.50 189 ASN A CA 1
ATOM 1462 C C . ASN A 1 189 ? 1.491 6.232 6.800 1.00 82.50 189 ASN A C 1
ATOM 1464 O O . ASN A 1 189 ? 0.765 6.145 7.792 1.00 82.50 189 ASN A O 1
ATOM 1468 N N . PHE A 1 190 ? 2.233 5.208 6.365 1.00 74.69 190 PHE A N 1
ATOM 1469 C CA . PHE A 1 190 ? 2.284 3.915 7.046 1.00 74.69 190 PHE A CA 1
ATOM 1470 C C . PHE A 1 190 ? 2.773 4.052 8.493 1.00 74.69 190 PHE A C 1
ATOM 1472 O O . PHE A 1 190 ? 2.178 3.491 9.416 1.00 74.69 190 PHE A O 1
ATOM 1479 N N . ASN A 1 191 ? 3.835 4.826 8.714 1.00 69.12 191 ASN A N 1
ATOM 1480 C CA . ASN A 1 191 ? 4.409 5.027 10.040 1.00 69.12 191 ASN A CA 1
ATOM 1481 C C . ASN A 1 191 ? 3.492 5.840 10.951 1.00 69.12 191 ASN A C 1
ATOM 1483 O O . ASN A 1 191 ? 3.302 5.470 12.111 1.00 69.12 191 ASN A O 1
ATOM 1487 N N . ASP A 1 192 ? 2.868 6.890 10.424 1.00 71.69 192 ASP A N 1
ATOM 1488 C CA . ASP A 1 192 ? 1.869 7.660 11.158 1.00 71.69 192 ASP A CA 1
ATOM 1489 C C . ASP A 1 192 ? 0.694 6.769 11.571 1.00 71.69 192 ASP A C 1
ATOM 1491 O O . ASP A 1 192 ? 0.273 6.798 12.729 1.00 71.69 192 ASP A O 1
ATOM 1495 N N . ALA A 1 193 ? 0.211 5.913 10.667 1.00 73.50 193 ALA A N 1
ATOM 1496 C CA . ALA A 1 193 ? -0.826 4.932 10.962 1.00 73.50 193 ALA A CA 1
ATOM 1497 C C . ALA A 1 193 ? -0.387 3.920 12.035 1.00 73.50 193 ALA A C 1
ATOM 1499 O O . ALA A 1 193 ? -1.162 3.610 12.941 1.00 73.50 193 ALA A O 1
ATOM 1500 N N . CYS A 1 194 ? 0.858 3.439 11.975 1.00 72.38 194 CYS A N 1
ATOM 1501 C CA . CYS A 1 194 ? 1.429 2.546 12.984 1.00 72.38 194 CYS A CA 1
ATOM 1502 C C . CYS A 1 194 ? 1.556 3.222 14.355 1.00 72.38 194 CYS A C 1
ATOM 1504 O O . CYS A 1 194 ? 1.283 2.588 15.367 1.00 72.38 194 CYS A O 1
ATOM 1506 N N . SER A 1 195 ? 1.949 4.499 14.404 1.00 70.00 195 SER A N 1
ATOM 1507 C CA . SER A 1 195 ? 2.128 5.245 15.660 1.00 70.00 195 SER A CA 1
ATOM 1508 C C . SER A 1 195 ? 0.811 5.535 16.384 1.00 70.00 195 SER A C 1
ATOM 1510 O O . SER A 1 195 ? 0.782 5.647 17.608 1.00 70.00 195 SER A O 1
ATOM 1512 N N . LYS A 1 196 ? -0.290 5.627 15.630 1.00 76.50 196 LYS A N 1
ATOM 1513 C CA . LYS A 1 196 ? -1.648 5.810 16.160 1.00 76.50 196 LYS A CA 1
ATOM 1514 C C . LYS A 1 196 ? -2.254 4.508 16.677 1.00 76.50 196 LYS A C 1
ATOM 1516 O O . LYS A 1 196 ? -3.280 4.547 17.354 1.00 76.50 196 LYS A O 1
ATOM 1521 N N . LYS A 1 197 ? -1.647 3.361 16.361 1.00 75.38 197 LYS A N 1
ATOM 1522 C CA . LYS A 1 197 ? -2.119 2.063 16.826 1.00 75.38 197 LYS A CA 1
ATOM 1523 C C . LYS A 1 197 ? -1.945 1.947 18.334 1.00 75.38 197 LYS A C 1
ATOM 1525 O O . LYS A 1 197 ? -0.851 2.107 18.866 1.00 75.38 197 LYS A O 1
ATOM 1530 N N . HIS A 1 198 ? -3.028 1.588 19.002 1.00 70.75 198 HIS A N 1
ATOM 1531 C CA . HIS A 1 198 ? -2.992 1.242 20.408 1.00 70.75 198 HIS A CA 1
ATOM 1532 C C . HIS A 1 198 ? -2.556 -0.223 20.588 1.00 70.75 198 HIS A C 1
ATOM 1534 O O . HIS A 1 198 ? -2.952 -1.080 19.789 1.00 70.75 198 HIS A O 1
ATOM 1540 N N . PRO A 1 199 ? -1.752 -0.554 21.613 1.00 65.94 199 PRO A N 1
ATOM 1541 C CA . PRO A 1 199 ? -1.460 -1.943 21.945 1.00 65.94 199 PRO A CA 1
ATOM 1542 C C . PRO A 1 199 ? -2.750 -2.765 22.088 1.00 65.94 199 PRO A C 1
ATOM 1544 O O . PRO A 1 199 ? -3.754 -2.288 22.612 1.00 65.94 199 PRO A O 1
ATOM 1547 N N . ASN A 1 200 ? -2.727 -4.007 21.604 1.00 65.00 200 ASN A N 1
ATOM 1548 C CA . ASN A 1 200 ? -3.833 -4.973 21.667 1.00 65.00 200 ASN A CA 1
ATOM 1549 C C . ASN A 1 200 ? -5.104 -4.661 20.847 1.00 65.00 200 ASN A C 1
ATOM 1551 O O . ASN A 1 200 ? -5.963 -5.539 20.772 1.00 65.00 200 ASN A O 1
ATOM 1555 N N . THR A 1 201 ? -5.212 -3.517 20.160 1.00 70.75 201 THR A N 1
ATOM 1556 C CA . THR A 1 201 ? -6.349 -3.238 19.260 1.00 70.75 201 THR A CA 1
ATOM 1557 C C . THR A 1 201 ? -6.096 -3.702 17.823 1.00 70.75 201 THR A C 1
ATOM 1559 O O . THR A 1 201 ? -4.953 -3.909 17.387 1.00 70.75 201 THR A O 1
ATOM 1562 N N . GLY A 1 202 ? -7.178 -3.929 17.077 1.00 73.12 202 GLY A N 1
ATOM 1563 C CA . GLY A 1 202 ? -7.160 -4.369 15.682 1.00 73.12 202 GLY A CA 1
ATOM 1564 C C . GLY A 1 202 ? -6.716 -5.817 15.468 1.00 73.12 202 GLY A C 1
ATOM 1565 O O . GLY A 1 202 ? -6.491 -6.236 14.333 1.00 73.12 202 GLY A O 1
ATOM 1566 N N . THR A 1 203 ? -6.567 -6.597 16.543 1.00 81.00 203 THR A N 1
ATOM 1567 C CA . THR A 1 203 ? -6.199 -8.020 16.457 1.00 81.00 203 THR A CA 1
ATOM 1568 C C . THR A 1 203 ? -7.351 -8.886 15.960 1.00 81.00 203 THR A C 1
ATOM 1570 O O . THR A 1 203 ? -7.100 -9.880 15.280 1.00 81.00 203 THR A O 1
ATOM 1573 N N . TRP A 1 204 ? -8.594 -8.488 16.245 1.00 87.44 204 TRP A N 1
ATOM 1574 C CA . TRP A 1 204 ? -9.802 -9.134 15.730 1.00 87.44 204 TRP A CA 1
ATOM 1575 C C . TRP A 1 204 ? -9.790 -9.191 14.200 1.00 87.44 204 TRP A C 1
ATOM 1577 O O . TRP A 1 204 ? -10.110 -10.223 13.622 1.00 87.44 204 TRP A O 1
ATOM 1587 N N . PHE A 1 205 ? -9.319 -8.123 13.548 1.00 90.25 205 PHE A N 1
ATOM 1588 C CA . PHE A 1 205 ? -9.316 -8.014 12.096 1.00 90.25 205 PHE A CA 1
ATOM 1589 C C . PHE A 1 205 ? -8.417 -9.070 11.450 1.00 90.25 205 PHE A C 1
ATOM 1591 O O . PHE A 1 205 ? -8.883 -9.861 10.639 1.00 90.25 205 PHE A O 1
ATOM 1598 N N . VAL A 1 206 ? -7.150 -9.149 11.869 1.00 86.50 206 VAL A N 1
ATOM 1599 C CA . VAL A 1 206 ? -6.183 -10.112 11.304 1.00 86.50 206 VAL A CA 1
ATOM 1600 C C . VAL A 1 206 ? -6.429 -11.560 11.740 1.00 86.50 206 VAL A C 1
ATOM 1602 O O . VAL A 1 206 ? -5.907 -12.487 11.129 1.00 86.50 206 VAL A O 1
ATOM 1605 N N . LYS A 1 207 ? -7.212 -11.775 12.805 1.00 87.69 207 LYS A N 1
ATOM 1606 C CA . LYS A 1 207 ? -7.654 -13.111 13.235 1.00 87.69 207 LYS A CA 1
ATOM 1607 C C . LYS A 1 207 ? -8.968 -13.547 12.581 1.00 87.69 207 LYS A C 1
ATOM 1609 O O . LYS A 1 207 ? -9.265 -14.744 12.610 1.00 87.69 207 LYS A O 1
ATOM 1614 N N . GLY A 1 208 ? -9.724 -12.606 12.022 1.00 89.62 208 GLY A N 1
ATOM 1615 C CA . GLY A 1 208 ? -11.017 -12.841 11.393 1.00 89.62 208 GLY A CA 1
ATOM 1616 C C . GLY A 1 208 ? -10.913 -13.637 10.093 1.00 89.62 208 GLY A C 1
ATOM 1617 O O . GLY A 1 208 ? -9.893 -13.615 9.402 1.00 89.62 208 GLY A O 1
ATOM 1618 N N . GLU A 1 209 ? -11.994 -14.337 9.751 1.00 92.38 209 GLU A N 1
ATOM 1619 C CA . GLU A 1 209 ? -12.045 -15.216 8.576 1.00 92.38 209 GLU A CA 1
ATOM 1620 C C . GLU A 1 209 ? -11.867 -14.460 7.260 1.00 92.38 209 GLU A C 1
ATOM 1622 O O . GLU A 1 209 ? -11.152 -14.936 6.385 1.00 92.38 209 GLU A O 1
ATOM 1627 N N . ALA A 1 210 ? -12.435 -13.258 7.134 1.00 93.94 210 ALA A N 1
ATOM 1628 C CA . ALA A 1 210 ? -12.307 -12.452 5.921 1.00 93.94 210 ALA A CA 1
ATOM 1629 C C . ALA A 1 210 ? -10.841 -12.090 5.614 1.00 93.94 210 ALA A C 1
ATOM 1631 O O . ALA A 1 210 ? -10.401 -12.198 4.470 1.00 93.94 210 ALA A O 1
ATOM 1632 N N . PHE A 1 211 ? -10.052 -11.727 6.636 1.00 95.38 211 PHE A N 1
ATOM 1633 C CA . PHE A 1 211 ? -8.628 -11.431 6.460 1.00 95.38 211 PHE A CA 1
ATOM 1634 C C . PHE A 1 211 ? -7.812 -12.689 6.150 1.00 95.38 211 PHE A C 1
ATOM 1636 O O . PHE A 1 211 ? -6.955 -12.654 5.273 1.00 95.38 211 PHE A O 1
ATOM 1643 N N . LYS A 1 212 ? -8.091 -13.812 6.821 1.00 94.75 212 LYS A N 1
ATOM 1644 C CA . LYS A 1 212 ? -7.435 -15.095 6.515 1.00 94.75 212 LYS A CA 1
ATOM 1645 C C . LYS A 1 212 ? -7.741 -15.568 5.096 1.00 94.75 212 LYS A C 1
ATOM 1647 O O . LYS A 1 212 ? -6.829 -15.916 4.362 1.00 94.75 212 LYS A O 1
ATOM 1652 N N . SER A 1 213 ? -9.006 -15.491 4.685 1.00 95.31 213 SER A N 1
ATOM 1653 C CA . SER A 1 213 ? -9.450 -15.784 3.320 1.00 95.31 213 SER A CA 1
ATOM 1654 C C . SER A 1 213 ? -8.732 -14.892 2.307 1.00 95.31 213 SER A C 1
ATOM 1656 O O . SER A 1 213 ? -8.273 -15.381 1.281 1.00 95.31 213 SER A O 1
ATOM 1658 N N . TRP A 1 214 ? -8.570 -13.600 2.611 1.00 97.00 214 TRP A N 1
ATOM 1659 C CA . TRP A 1 214 ? -7.769 -12.699 1.786 1.00 97.00 214 TRP A CA 1
ATOM 1660 C C . TRP A 1 214 ? -6.291 -13.108 1.717 1.00 97.00 214 TRP A C 1
ATOM 1662 O O . TRP A 1 214 ? -5.697 -13.089 0.640 1.00 97.00 214 TRP A O 1
ATOM 1672 N N . LEU A 1 215 ? -5.706 -13.520 2.836 1.00 94.12 215 LEU A N 1
ATOM 1673 C CA . LEU A 1 215 ? -4.304 -13.915 2.900 1.00 94.12 215 LEU A CA 1
ATOM 1674 C C . LEU A 1 215 ? -4.024 -15.236 2.163 1.00 94.12 215 LEU A C 1
ATOM 1676 O O . LEU A 1 215 ? -2.980 -15.374 1.548 1.00 94.12 215 LEU A O 1
ATOM 1680 N N . GLU A 1 216 ? -4.941 -16.202 2.214 1.00 92.06 216 GLU A N 1
ATOM 1681 C CA . GLU A 1 216 ? -4.677 -17.580 1.772 1.00 92.06 216 GLU A CA 1
ATOM 1682 C C . GLU A 1 216 ? -5.260 -17.913 0.392 1.00 92.06 216 GLU A C 1
ATOM 1684 O O . GLU A 1 216 ? -4.681 -18.718 -0.339 1.00 92.06 216 GLU A O 1
ATOM 1689 N N . LYS A 1 217 ? -6.404 -17.328 0.006 1.00 92.75 217 LYS A N 1
ATOM 1690 C CA . LYS A 1 217 ? -7.039 -17.654 -1.281 1.00 92.75 217 LYS A CA 1
ATOM 1691 C C . LYS A 1 217 ? -6.348 -16.917 -2.434 1.00 92.75 217 LYS A C 1
ATOM 1693 O O . LYS A 1 217 ? -6.188 -15.700 -2.348 1.00 92.75 217 LYS A O 1
ATOM 1698 N N . PRO A 1 218 ? -6.010 -17.599 -3.543 1.00 90.12 218 PRO A N 1
ATOM 1699 C CA . PRO A 1 218 ? -5.480 -16.940 -4.734 1.00 90.12 218 PRO A CA 1
ATOM 1700 C C . PRO A 1 218 ? -6.464 -15.912 -5.304 1.00 90.12 218 PRO A C 1
ATOM 1702 O O . PRO A 1 218 ? -7.666 -16.174 -5.356 1.00 90.12 218 PRO A O 1
ATOM 1705 N N . GLY A 1 219 ? -5.961 -14.767 -5.774 1.00 88.31 219 GLY A N 1
ATOM 1706 C CA . GLY A 1 219 ? -6.801 -13.765 -6.446 1.00 88.31 219 GLY A CA 1
ATOM 1707 C C . GLY A 1 219 ? -7.821 -13.089 -5.522 1.00 88.31 219 GLY A C 1
ATOM 1708 O O . GLY A 1 219 ? -8.913 -12.726 -5.962 1.00 88.31 219 GLY A O 1
ATOM 1709 N N . SER A 1 220 ? -7.532 -13.009 -4.223 1.00 95.38 220 SER A N 1
ATOM 1710 C CA . SER A 1 220 ? -8.506 -12.569 -3.231 1.00 95.38 220 SER A CA 1
ATOM 1711 C C . SER A 1 220 ? -8.732 -11.055 -3.238 1.00 95.38 220 SER A C 1
ATOM 1713 O O . SER A 1 220 ? -7.867 -10.243 -3.575 1.00 95.38 220 SER A O 1
ATOM 1715 N N . PHE A 1 221 ? -9.924 -10.664 -2.794 1.00 96.94 221 PHE A N 1
ATOM 1716 C CA . PHE A 1 221 ? -10.307 -9.272 -2.621 1.00 96.94 221 PHE A CA 1
ATOM 1717 C C . PHE A 1 221 ? -10.944 -9.071 -1.249 1.00 96.94 221 PHE A C 1
ATOM 1719 O O . PHE A 1 221 ? -11.751 -9.895 -0.817 1.00 96.94 221 PHE A O 1
ATOM 1726 N N . LEU A 1 222 ? -10.581 -7.983 -0.571 1.00 97.69 222 LEU A N 1
ATOM 1727 C CA . LEU A 1 222 ? -11.135 -7.610 0.724 1.00 97.69 222 LEU A CA 1
ATOM 1728 C C . LEU A 1 222 ? -11.412 -6.110 0.786 1.00 97.69 222 LEU A C 1
ATOM 1730 O O . LEU A 1 222 ? -10.508 -5.291 0.628 1.00 97.69 222 LEU A O 1
ATOM 1734 N N . TRP A 1 223 ? -12.654 -5.748 1.085 1.00 97.62 223 TRP A N 1
ATOM 1735 C CA . TRP A 1 223 ? -13.077 -4.368 1.266 1.00 97.62 223 TRP A CA 1
ATOM 1736 C C . TRP A 1 223 ? -13.431 -4.081 2.727 1.00 97.62 223 TRP A C 1
ATOM 1738 O O . TRP A 1 223 ? -14.404 -4.601 3.277 1.00 97.62 223 TRP A O 1
ATOM 1748 N N . LEU A 1 224 ? -12.641 -3.218 3.362 1.00 95.88 224 LEU A N 1
ATOM 1749 C CA . LEU A 1 224 ? -12.883 -2.710 4.707 1.00 95.88 224 LEU A CA 1
ATOM 1750 C C . LEU A 1 224 ? -13.640 -1.378 4.634 1.00 95.88 224 LEU A C 1
ATOM 1752 O O . LEU A 1 224 ? -13.063 -0.336 4.310 1.00 95.88 224 LEU A O 1
ATOM 1756 N N . ARG A 1 225 ? -14.928 -1.396 4.980 1.00 94.31 225 ARG A N 1
ATOM 1757 C CA . ARG A 1 225 ? -15.813 -0.228 4.865 1.00 94.31 225 ARG A CA 1
ATOM 1758 C C . ARG A 1 225 ? -16.252 0.318 6.217 1.00 94.31 225 ARG A C 1
ATOM 1760 O O . ARG A 1 225 ? -16.556 -0.427 7.150 1.00 94.31 225 ARG A O 1
ATOM 1767 N N . GLY A 1 226 ? -16.311 1.641 6.330 1.00 89.25 226 GLY A N 1
ATOM 1768 C CA . GLY A 1 226 ? -16.761 2.304 7.553 1.00 89.25 226 GLY A CA 1
ATOM 1769 C C . GLY A 1 226 ? -16.669 3.822 7.500 1.00 89.25 226 GLY A C 1
ATOM 1770 O O . GLY A 1 226 ? -16.039 4.386 6.607 1.00 89.25 226 GLY A O 1
ATOM 1771 N N . PHE A 1 227 ? -17.257 4.495 8.485 1.00 84.19 227 PHE A N 1
ATOM 1772 C CA . PHE A 1 227 ? -17.255 5.958 8.579 1.00 84.19 227 PHE A CA 1
ATOM 1773 C C . PHE A 1 227 ? -15.855 6.545 8.816 1.00 84.19 227 PHE A C 1
ATOM 1775 O O . PHE A 1 227 ? -14.890 5.832 9.108 1.00 84.19 227 PHE A O 1
ATOM 1782 N N . ALA A 1 228 ? -15.713 7.858 8.647 1.00 84.00 228 ALA A N 1
ATOM 1783 C CA . ALA A 1 228 ? -14.481 8.550 9.016 1.00 84.00 228 ALA A CA 1
ATOM 1784 C C . ALA A 1 228 ? -14.175 8.342 10.509 1.00 84.00 228 ALA A C 1
ATOM 1786 O O . ALA A 1 228 ? -15.092 8.230 11.314 1.00 84.00 228 ALA A O 1
ATOM 1787 N N . GLY A 1 229 ? -12.892 8.254 10.862 1.00 79.69 229 GLY A N 1
ATOM 1788 C CA . GLY A 1 229 ? -12.455 8.114 12.256 1.00 79.69 229 GLY A CA 1
ATOM 1789 C C . GLY A 1 229 ? -12.517 6.699 12.849 1.00 79.69 229 GLY A C 1
ATOM 1790 O O . GLY A 1 229 ? -11.794 6.426 13.800 1.00 79.69 229 GLY A O 1
ATOM 1791 N N . CYS A 1 230 ? -13.243 5.741 12.256 1.00 83.50 230 CYS A N 1
ATOM 1792 C CA . CYS A 1 230 ? -13.436 4.410 12.862 1.00 83.50 230 CYS A CA 1
ATOM 1793 C C . CYS A 1 230 ? -12.202 3.480 12.884 1.00 83.50 230 CYS A C 1
ATOM 1795 O O . CYS A 1 230 ? -12.330 2.303 13.199 1.00 83.50 230 CYS A O 1
ATOM 1797 N N . GLY A 1 231 ? -11.009 3.973 12.540 1.00 86.31 231 GLY A N 1
ATOM 1798 C CA . GLY A 1 231 ? -9.759 3.213 12.660 1.00 86.31 231 GLY A CA 1
ATOM 1799 C C . GLY A 1 231 ? -9.341 2.394 11.433 1.00 86.31 231 GLY A C 1
ATOM 1800 O O . GLY A 1 231 ? -8.371 1.647 11.529 1.00 86.31 231 GLY A O 1
ATOM 1801 N N . LYS A 1 232 ? -9.987 2.556 10.266 1.00 92.19 232 LYS A N 1
ATOM 1802 C CA . LYS A 1 232 ? -9.616 1.852 9.013 1.00 92.19 232 LYS A CA 1
ATOM 1803 C C . LYS A 1 232 ? -8.121 1.947 8.683 1.00 92.19 232 LYS A C 1
ATOM 1805 O O . LYS A 1 232 ? -7.487 0.922 8.479 1.00 92.19 232 LYS A O 1
ATOM 1810 N N . THR A 1 233 ? -7.549 3.150 8.741 1.00 91.31 233 THR A N 1
ATOM 1811 C CA . THR A 1 233 ? -6.117 3.397 8.495 1.00 91.31 233 THR A CA 1
ATOM 1812 C C . THR A 1 233 ? -5.196 2.687 9.497 1.00 91.31 233 THR A C 1
ATOM 1814 O O . THR A 1 233 ? -4.093 2.259 9.162 1.00 91.31 233 THR A O 1
ATOM 1817 N N . VAL A 1 234 ? -5.637 2.513 10.747 1.00 87.69 234 VAL A N 1
ATOM 1818 C CA . VAL A 1 234 ? -4.889 1.740 11.757 1.00 87.69 234 VAL A CA 1
ATOM 1819 C C . VAL A 1 234 ? -4.980 0.235 11.467 1.00 87.69 234 VAL A C 1
ATOM 1821 O O . VAL A 1 234 ? -4.017 -0.508 11.678 1.00 87.69 234 VAL A O 1
ATOM 1824 N N . LEU A 1 235 ? -6.117 -0.235 10.949 1.00 90.81 235 LEU A N 1
ATOM 1825 C CA . LEU A 1 235 ? -6.272 -1.625 10.525 1.00 90.81 235 LEU A CA 1
ATOM 1826 C C . LEU A 1 235 ? -5.521 -1.937 9.231 1.00 90.81 235 LEU A C 1
ATOM 1828 O O . LEU A 1 235 ? -4.936 -3.013 9.144 1.00 90.81 235 LEU A O 1
ATOM 1832 N N . SER A 1 236 ? -5.449 -1.012 8.270 1.00 92.81 236 SER A N 1
ATOM 1833 C CA . SER A 1 236 ? -4.652 -1.202 7.052 1.00 92.81 236 SER A CA 1
ATOM 1834 C C . SER A 1 236 ? -3.159 -1.293 7.363 1.00 92.81 236 SER A C 1
ATOM 1836 O O . SER A 1 236 ? -2.494 -2.202 6.873 1.00 92.81 236 SER A O 1
ATOM 1838 N N . SER A 1 237 ? -2.629 -0.456 8.264 1.00 84.56 237 SER A N 1
ATOM 1839 C CA . SER A 1 237 ? -1.239 -0.609 8.725 1.00 84.56 237 SER A CA 1
ATOM 1840 C C . SER A 1 237 ? -1.018 -1.925 9.482 1.00 84.56 237 SER A C 1
ATOM 1842 O O . SER A 1 237 ? 0.030 -2.559 9.349 1.00 84.56 237 SER A O 1
ATOM 1844 N N . THR A 1 238 ? -2.025 -2.393 10.229 1.00 82.88 238 THR A N 1
ATOM 1845 C CA . THR A 1 238 ? -1.989 -3.704 10.891 1.00 82.88 238 THR A CA 1
ATOM 1846 C C . THR A 1 238 ? -1.976 -4.858 9.885 1.00 82.88 238 THR A C 1
ATOM 1848 O O . THR A 1 238 ? -1.193 -5.788 10.078 1.00 82.88 238 THR A O 1
ATOM 1851 N N . ALA A 1 239 ? -2.773 -4.783 8.814 1.00 89.19 239 ALA A N 1
ATOM 1852 C CA . ALA A 1 239 ? -2.749 -5.736 7.705 1.00 89.19 239 ALA A CA 1
ATOM 1853 C C . ALA A 1 239 ? -1.369 -5.791 7.056 1.00 89.19 239 ALA A C 1
ATOM 1855 O O . ALA A 1 239 ? -0.770 -6.860 7.024 1.00 89.19 239 ALA A O 1
ATOM 1856 N N . VAL A 1 240 ? -0.824 -4.641 6.644 1.00 85.81 240 VAL A N 1
ATOM 1857 C CA . VAL A 1 240 ? 0.514 -4.551 6.037 1.00 85.81 240 VAL A CA 1
ATOM 1858 C C . VAL A 1 240 ? 1.567 -5.187 6.947 1.00 85.81 240 VAL A C 1
ATOM 1860 O O . VAL A 1 240 ? 2.310 -6.060 6.508 1.00 85.81 240 VAL A O 1
ATOM 1863 N N . GLN A 1 241 ? 1.596 -4.840 8.240 1.00 81.12 241 GLN A N 1
ATOM 1864 C CA . GLN A 1 241 ? 2.548 -5.441 9.179 1.00 81.12 241 GLN A CA 1
ATOM 1865 C C . GLN A 1 241 ? 2.354 -6.954 9.355 1.00 81.12 241 GLN A C 1
ATOM 1867 O O . GLN A 1 241 ? 3.322 -7.675 9.612 1.00 81.12 241 GLN A O 1
ATOM 1872 N N . TYR A 1 242 ? 1.114 -7.443 9.345 1.00 84.25 242 TYR A N 1
ATOM 1873 C CA . TYR A 1 242 ? 0.831 -8.869 9.491 1.00 84.25 242 TYR A CA 1
ATOM 1874 C C . TYR A 1 242 ? 1.282 -9.631 8.244 1.00 84.25 242 TYR A C 1
ATOM 1876 O O . TYR A 1 242 ? 2.057 -10.579 8.367 1.00 84.25 242 TYR A O 1
ATOM 1884 N N . THR A 1 243 ? 0.889 -9.161 7.060 1.00 84.75 243 THR A N 1
ATOM 1885 C CA . THR A 1 243 ? 1.290 -9.726 5.770 1.00 84.75 243 THR A CA 1
ATOM 1886 C C . THR A 1 243 ? 2.805 -9.706 5.619 1.00 84.75 243 THR A C 1
ATOM 1888 O O . THR A 1 243 ? 3.396 -10.743 5.355 1.00 84.75 243 THR A O 1
ATOM 1891 N N . GLN A 1 244 ? 3.479 -8.597 5.931 1.00 81.00 244 GLN A N 1
ATOM 1892 C CA . GLN A 1 244 ? 4.942 -8.531 5.879 1.00 81.00 244 GLN A CA 1
ATOM 1893 C C . GLN A 1 244 ? 5.608 -9.602 6.759 1.00 81.00 244 GLN A C 1
ATOM 1895 O O . GLN A 1 244 ? 6.618 -10.180 6.370 1.00 81.00 244 GLN A O 1
ATOM 1900 N N . ARG A 1 245 ? 5.056 -9.908 7.945 1.00 77.44 245 ARG A N 1
ATOM 1901 C CA . ARG A 1 245 ? 5.562 -11.004 8.795 1.00 77.44 245 ARG A CA 1
ATOM 1902 C C . ARG A 1 245 ? 5.278 -12.378 8.192 1.00 77.44 245 ARG A C 1
ATOM 1904 O O . ARG A 1 245 ? 6.138 -13.248 8.303 1.00 77.44 245 ARG A O 1
ATOM 1911 N N . HIS A 1 246 ? 4.105 -12.558 7.590 1.00 78.75 246 HIS A N 1
ATOM 1912 C CA . HIS A 1 246 ? 3.710 -13.792 6.912 1.00 78.75 246 HIS A CA 1
ATOM 1913 C C . HIS A 1 246 ? 4.649 -14.111 5.735 1.00 78.75 246 HIS A C 1
ATOM 1915 O O . HIS A 1 246 ? 5.104 -15.244 5.602 1.00 78.75 246 HIS A O 1
ATOM 1921 N N . LEU A 1 247 ? 5.046 -13.092 4.967 1.00 78.12 247 LEU A N 1
ATOM 1922 C CA . LEU A 1 247 ? 5.900 -13.238 3.783 1.00 78.12 247 LEU A CA 1
ATOM 1923 C C . LEU A 1 247 ? 7.399 -13.375 4.078 1.00 78.12 247 LEU A C 1
ATOM 1925 O O . LEU A 1 247 ? 8.163 -13.691 3.176 1.00 78.12 247 LEU A O 1
ATOM 1929 N N . ARG A 1 248 ? 7.856 -13.233 5.332 1.00 72.75 248 ARG A N 1
ATOM 1930 C CA . ARG A 1 248 ? 9.294 -13.340 5.681 1.00 72.75 248 ARG A CA 1
ATOM 1931 C C . ARG A 1 248 ? 9.967 -14.638 5.232 1.00 72.75 248 ARG A C 1
ATOM 1933 O O . ARG A 1 248 ? 11.186 -14.677 5.136 1.00 72.75 248 ARG A O 1
ATOM 1940 N N . LYS A 1 249 ? 9.191 -15.707 5.053 1.00 68.88 249 LYS A N 1
ATOM 1941 C CA . LYS A 1 249 ? 9.676 -17.027 4.624 1.00 68.88 249 LYS A CA 1
ATOM 1942 C C . LYS A 1 249 ? 9.423 -17.311 3.138 1.00 68.88 249 LYS A C 1
ATOM 1944 O O . LYS A 1 249 ? 9.761 -18.396 2.688 1.00 68.88 249 LYS A O 1
ATOM 1949 N N . SER A 1 250 ? 8.801 -16.380 2.418 1.00 77.56 250 SER A N 1
ATOM 1950 C CA . SER A 1 250 ? 8.357 -16.541 1.029 1.00 77.56 250 SER A CA 1
ATOM 1951 C C . SER A 1 250 ? 8.825 -15.333 0.205 1.00 77.56 250 SER A C 1
ATOM 1953 O O . SER A 1 250 ? 8.026 -14.432 -0.046 1.00 77.56 250 SER A O 1
ATOM 1955 N N . PRO A 1 251 ? 10.120 -15.275 -0.167 1.00 70.81 251 PRO A N 1
ATOM 1956 C CA . PRO A 1 251 ? 10.706 -14.123 -0.862 1.00 70.81 251 PRO A CA 1
ATOM 1957 C C . PRO A 1 251 ? 10.120 -13.898 -2.264 1.00 70.81 251 PRO A C 1
ATOM 1959 O O . PRO A 1 251 ? 10.202 -12.795 -2.786 1.00 70.81 251 PRO A O 1
ATOM 1962 N N . ASP A 1 252 ? 9.469 -14.911 -2.841 1.00 83.19 252 ASP A N 1
ATOM 1963 C CA . ASP A 1 252 ? 8.856 -14.842 -4.171 1.00 83.19 252 ASP A CA 1
ATOM 1964 C C . ASP A 1 252 ? 7.502 -14.107 -4.189 1.00 83.19 252 ASP A C 1
ATOM 1966 O O . ASP A 1 252 ? 6.845 -14.038 -5.229 1.00 83.19 252 ASP A O 1
ATOM 1970 N N . PHE A 1 253 ? 7.041 -13.591 -3.045 1.00 90.25 253 PHE A N 1
ATOM 1971 C CA . PHE A 1 253 ? 5.806 -12.819 -2.932 1.00 90.25 253 PHE A CA 1
ATOM 1972 C C . PHE A 1 253 ? 6.100 -11.341 -2.688 1.00 90.25 253 PHE A C 1
ATOM 1974 O O . PHE A 1 253 ? 6.872 -10.987 -1.799 1.00 90.25 253 PHE A O 1
ATOM 1981 N N . GLY A 1 254 ? 5.414 -10.474 -3.430 1.00 88.06 254 GLY A N 1
ATOM 1982 C CA . GLY A 1 254 ? 5.523 -9.025 -3.279 1.00 88.06 254 GLY A CA 1
ATOM 1983 C C . GLY A 1 254 ? 4.491 -8.458 -2.305 1.00 88.06 254 GLY A C 1
ATOM 1984 O O . GLY A 1 254 ? 3.370 -8.961 -2.196 1.00 88.06 254 GLY A O 1
ATOM 1985 N N . LEU A 1 255 ? 4.834 -7.362 -1.628 1.00 88.56 255 LEU A N 1
ATOM 1986 C CA . LEU A 1 255 ? 3.896 -6.568 -0.832 1.00 88.56 255 LEU A CA 1
ATOM 1987 C C . LEU A 1 255 ? 4.071 -5.083 -1.129 1.00 88.56 255 LEU A C 1
ATOM 1989 O O . LEU A 1 255 ? 5.148 -4.529 -0.942 1.00 88.56 255 LEU A O 1
ATOM 1993 N N . CYS A 1 256 ? 2.997 -4.403 -1.506 1.00 92.06 256 CYS A N 1
ATOM 1994 C CA . CYS A 1 256 ? 2.999 -2.955 -1.666 1.00 92.06 256 CYS A CA 1
ATOM 1995 C C . CYS A 1 256 ? 1.721 -2.333 -1.110 1.00 92.06 256 CYS A C 1
ATOM 1997 O O . CYS A 1 256 ? 0.689 -2.985 -0.928 1.00 92.06 256 CYS A O 1
ATOM 1999 N N . PHE A 1 257 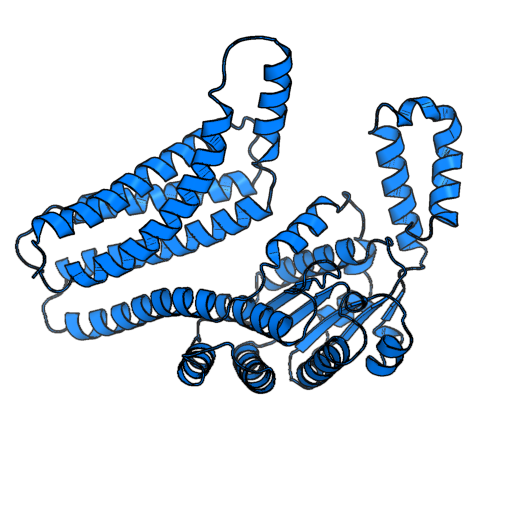? 1.801 -1.048 -0.784 1.00 94.88 257 PHE A N 1
ATOM 2000 C CA . PHE A 1 257 ? 0.683 -0.331 -0.194 1.00 94.88 257 PHE A CA 1
ATOM 2001 C C . PHE A 1 257 ? 0.646 1.135 -0.607 1.00 94.88 257 PHE A C 1
ATOM 2003 O O . PHE A 1 257 ? 1.663 1.751 -0.920 1.00 94.88 257 PHE A O 1
ATOM 2010 N N . PHE A 1 258 ? -0.547 1.714 -0.582 1.00 97.19 258 PHE A N 1
ATOM 2011 C CA . PHE A 1 258 ? -0.778 3.111 -0.902 1.00 97.19 258 PHE A CA 1
ATOM 2012 C C . PHE A 1 258 ? -1.809 3.709 0.045 1.00 97.19 258 PHE A C 1
ATOM 2014 O O . PHE A 1 258 ? -2.816 3.079 0.354 1.00 97.19 258 PHE A O 1
ATOM 2021 N N . TYR A 1 259 ? -1.559 4.937 0.488 1.00 93.56 259 TYR A N 1
ATOM 2022 C CA . TYR A 1 259 ? -2.438 5.668 1.393 1.00 93.56 259 TYR A CA 1
ATOM 2023 C C . TYR A 1 259 ? -2.935 6.918 0.683 1.00 93.56 259 TYR A C 1
ATOM 2025 O O . TYR A 1 259 ? -2.155 7.859 0.515 1.00 93.56 259 TYR A O 1
ATOM 2033 N N . PHE A 1 260 ? -4.206 6.930 0.291 1.00 96.31 260 PHE A N 1
ATOM 2034 C CA . PHE A 1 260 ? -4.819 8.117 -0.290 1.00 96.31 260 PHE A CA 1
ATOM 2035 C C . PHE A 1 260 ? -4.928 9.235 0.750 1.00 96.31 260 PHE A C 1
ATOM 2037 O O . PHE A 1 260 ? -5.092 8.971 1.947 1.00 96.31 260 PHE A O 1
ATOM 2044 N N . LYS A 1 261 ? -4.780 10.479 0.281 1.00 93.12 261 LYS A N 1
ATOM 2045 C CA . LYS A 1 261 ? -4.841 11.679 1.118 1.00 93.12 261 LYS A CA 1
ATOM 2046 C C . LYS A 1 261 ? -5.556 12.836 0.438 1.00 93.12 261 LYS A C 1
ATOM 2048 O O . LYS A 1 261 ? -5.079 13.338 -0.574 1.00 93.12 261 LYS A O 1
ATOM 2053 N N . PHE A 1 262 ? -6.659 13.307 1.017 1.00 91.00 262 PHE A N 1
ATOM 2054 C CA . PHE A 1 262 ? -7.440 14.415 0.443 1.00 91.00 262 PHE A CA 1
ATOM 2055 C C . PHE A 1 262 ? -6.689 15.762 0.464 1.00 91.00 262 PHE A C 1
ATOM 2057 O O . PHE A 1 262 ? -7.044 16.678 -0.276 1.00 91.00 262 PHE A O 1
ATOM 2064 N N . ASP A 1 263 ? -5.663 15.888 1.306 1.00 91.06 263 ASP A N 1
ATOM 2065 C CA . ASP A 1 263 ? -4.833 17.082 1.487 1.00 91.06 263 ASP A CA 1
ATOM 2066 C C . ASP A 1 263 ? -3.462 16.993 0.789 1.00 91.06 263 ASP A C 1
ATOM 2068 O O . ASP A 1 263 ? -2.675 17.935 0.859 1.00 91.06 263 ASP A O 1
ATOM 2072 N N . ASP A 1 264 ? -3.182 15.896 0.079 1.00 89.75 264 ASP A N 1
ATOM 2073 C CA . ASP A 1 264 ? -1.933 15.683 -0.657 1.00 89.75 264 ASP A CA 1
ATOM 2074 C C . ASP A 1 264 ? -2.221 15.283 -2.109 1.00 89.75 264 ASP A C 1
ATOM 2076 O O . ASP A 1 264 ? -2.576 14.141 -2.405 1.00 89.75 264 ASP A O 1
ATOM 2080 N N . ASN A 1 265 ? -2.023 16.222 -3.037 1.00 90.50 265 ASN A N 1
ATOM 2081 C CA . ASN A 1 265 ? -2.280 16.021 -4.467 1.00 90.50 265 ASN A CA 1
ATOM 2082 C C . ASN A 1 265 ? -1.471 14.858 -5.069 1.00 90.50 265 ASN A C 1
ATOM 2084 O O . ASN A 1 265 ? -1.903 14.256 -6.050 1.00 90.50 265 ASN A O 1
ATOM 2088 N N . THR A 1 266 ? -0.328 14.497 -4.473 1.00 91.62 266 THR A N 1
ATOM 2089 C CA . THR A 1 266 ? 0.489 13.355 -4.919 1.00 91.62 266 THR A CA 1
ATOM 2090 C C . THR A 1 266 ? -0.077 12.009 -4.462 1.00 91.62 266 THR A C 1
ATOM 2092 O O . THR A 1 266 ? 0.488 10.960 -4.754 1.00 91.62 266 THR A O 1
ATOM 2095 N N . LYS A 1 267 ? -1.195 12.003 -3.729 1.00 93.50 267 LYS A N 1
ATOM 2096 C CA . LYS A 1 267 ? -1.814 10.808 -3.141 1.00 93.50 267 LYS A CA 1
ATOM 2097 C C . LYS A 1 267 ? -3.297 10.686 -3.481 1.00 93.50 267 LYS A C 1
ATOM 2099 O O . LYS A 1 267 ? -4.077 10.159 -2.692 1.00 93.50 267 LYS A O 1
ATOM 2104 N N . GLN A 1 268 ? -3.695 11.181 -4.650 1.00 94.62 268 GLN A N 1
ATOM 2105 C CA . GLN A 1 268 ? -5.107 11.304 -5.032 1.00 94.62 268 GLN A CA 1
ATOM 2106 C C . GLN A 1 268 ? -5.477 10.649 -6.360 1.00 94.62 268 GLN A C 1
ATOM 2108 O O . GLN A 1 268 ? -6.663 10.423 -6.606 1.00 94.62 268 GLN A O 1
ATOM 2113 N N . ASP A 1 269 ? -4.505 10.338 -7.216 1.00 95.75 269 ASP A N 1
ATOM 2114 C CA . ASP A 1 269 ? -4.756 9.856 -8.574 1.00 95.75 269 ASP A CA 1
ATOM 2115 C C . ASP A 1 269 ? -4.092 8.506 -8.885 1.00 95.75 269 ASP A C 1
ATOM 2117 O O . ASP A 1 269 ? -3.244 7.993 -8.150 1.00 95.75 269 ASP A O 1
ATOM 2121 N N . ALA A 1 270 ? -4.498 7.928 -10.018 1.00 97.44 270 ALA A N 1
ATOM 2122 C CA . ALA A 1 270 ? -4.011 6.637 -10.489 1.00 97.44 270 ALA A CA 1
ATOM 2123 C C . ALA A 1 270 ? -2.530 6.652 -10.895 1.00 97.44 270 ALA A C 1
ATOM 2125 O O . ALA A 1 270 ? -1.854 5.638 -10.753 1.00 97.44 270 ALA A O 1
ATOM 2126 N N . SER A 1 271 ? -2.008 7.775 -11.400 1.00 96.81 271 SER A N 1
ATOM 2127 C CA . SER A 1 271 ? -0.605 7.870 -11.813 1.00 96.81 271 SER A CA 1
ATOM 2128 C C . SER A 1 271 ? 0.310 7.719 -10.601 1.00 96.81 271 SER A C 1
ATOM 2130 O O . SER A 1 271 ? 1.214 6.885 -10.610 1.00 96.81 271 SER A O 1
ATOM 2132 N N . HIS A 1 272 ? 0.054 8.473 -9.534 1.00 96.31 272 HIS A N 1
ATOM 2133 C CA . HIS A 1 272 ? 0.847 8.405 -8.313 1.00 96.31 272 HIS A CA 1
ATOM 2134 C C . HIS A 1 272 ? 0.694 7.070 -7.577 1.00 96.31 272 HIS A C 1
ATOM 2136 O O . HIS A 1 272 ? 1.695 6.532 -7.095 1.00 96.31 272 HIS A O 1
ATOM 2142 N N . LEU A 1 273 ? -0.522 6.505 -7.551 1.00 97.62 273 LEU A N 1
ATOM 2143 C CA . LEU A 1 273 ? -0.763 5.141 -7.076 1.00 97.62 273 LEU A CA 1
ATOM 2144 C C . LEU A 1 273 ? 0.167 4.156 -7.792 1.00 97.62 273 LEU A C 1
ATOM 2146 O O . LEU A 1 273 ? 0.994 3.514 -7.152 1.00 97.62 273 LEU A O 1
ATOM 2150 N N . LEU A 1 274 ? 0.070 4.069 -9.121 1.00 97.62 274 LEU A N 1
ATOM 2151 C CA . LEU A 1 274 ? 0.801 3.076 -9.908 1.00 97.62 274 LEU A CA 1
ATOM 2152 C C . LEU A 1 274 ? 2.317 3.236 -9.786 1.00 97.62 274 LEU A C 1
ATOM 2154 O O . LEU A 1 274 ? 3.018 2.243 -9.621 1.00 97.62 274 LEU A O 1
ATOM 2158 N N . ARG A 1 275 ? 2.826 4.473 -9.804 1.00 94.25 275 ARG A N 1
ATOM 2159 C CA . ARG A 1 275 ? 4.256 4.754 -9.595 1.00 94.25 275 ARG A CA 1
ATOM 2160 C C . ARG A 1 275 ? 4.744 4.263 -8.239 1.00 94.25 275 ARG A C 1
ATOM 2162 O O . ARG A 1 275 ? 5.815 3.673 -8.154 1.00 94.25 275 ARG A O 1
ATOM 2169 N N . SER A 1 276 ? 3.952 4.479 -7.191 1.00 91.94 276 SER A N 1
ATOM 2170 C CA . SER A 1 276 ? 4.282 4.009 -5.847 1.00 91.94 276 SER A CA 1
ATOM 2171 C C . SER A 1 276 ? 4.309 2.484 -5.763 1.00 91.94 276 SER A C 1
ATOM 2173 O O . SER A 1 276 ? 5.234 1.932 -5.170 1.00 91.94 276 SER A O 1
ATOM 2175 N N . LEU A 1 277 ? 3.344 1.796 -6.385 1.00 94.56 277 LEU A N 1
ATOM 2176 C CA . LEU A 1 277 ? 3.323 0.330 -6.413 1.00 94.56 277 LEU A CA 1
ATOM 2177 C C . LEU A 1 277 ? 4.511 -0.233 -7.203 1.00 94.56 277 LEU A C 1
ATOM 2179 O O . LEU A 1 277 ? 5.166 -1.159 -6.732 1.00 94.56 277 LEU A O 1
ATOM 2183 N N . ILE A 1 278 ? 4.820 0.353 -8.365 1.00 92.38 278 ILE A N 1
ATOM 2184 C CA . ILE A 1 278 ? 5.975 -0.022 -9.192 1.00 92.38 278 ILE A CA 1
ATOM 2185 C C . ILE A 1 278 ? 7.266 0.094 -8.389 1.00 92.38 278 ILE A C 1
ATOM 2187 O O . ILE A 1 278 ? 8.033 -0.863 -8.352 1.00 92.38 278 ILE A O 1
ATOM 2191 N N . ILE A 1 279 ? 7.494 1.230 -7.721 1.00 85.44 279 ILE A N 1
ATOM 2192 C CA . ILE A 1 279 ? 8.749 1.447 -7.000 1.00 85.44 279 ILE A CA 1
ATOM 2193 C C . ILE A 1 279 ? 8.902 0.465 -5.834 1.00 85.44 279 ILE A C 1
ATOM 2195 O O . ILE A 1 279 ? 9.957 -0.150 -5.693 1.00 85.44 279 ILE A O 1
ATOM 2199 N N . GLN A 1 280 ? 7.831 0.242 -5.065 1.00 85.62 280 GLN A N 1
ATOM 2200 C CA . GLN A 1 280 ? 7.837 -0.687 -3.934 1.00 85.62 280 GLN A CA 1
ATOM 2201 C C . GLN A 1 280 ? 8.074 -2.132 -4.371 1.00 85.62 280 GLN A C 1
ATOM 2203 O O . GLN A 1 280 ? 8.806 -2.855 -3.707 1.00 85.62 280 GLN A O 1
ATOM 2208 N N . LEU A 1 281 ? 7.453 -2.578 -5.465 1.00 86.06 281 LEU A N 1
ATOM 2209 C CA . LEU A 1 281 ? 7.638 -3.949 -5.943 1.00 86.06 281 LEU A CA 1
ATOM 2210 C C . LEU A 1 281 ? 8.989 -4.129 -6.629 1.00 86.06 281 LEU A C 1
ATOM 2212 O O . LEU A 1 281 ? 9.627 -5.159 -6.452 1.00 86.06 281 LEU A O 1
ATOM 2216 N N . SER A 1 282 ? 9.470 -3.116 -7.348 1.00 81.94 282 SER A N 1
ATOM 2217 C CA . SER A 1 282 ? 10.782 -3.180 -7.990 1.00 81.94 282 SER A CA 1
ATOM 2218 C C . SER A 1 282 ? 11.937 -3.307 -7.005 1.00 81.94 282 SER A C 1
ATOM 2220 O O . SER A 1 282 ? 12.935 -3.933 -7.327 1.00 81.94 282 SER A O 1
ATOM 2222 N N . SER A 1 283 ? 11.798 -2.769 -5.790 1.00 72.62 283 SER A N 1
ATOM 2223 C CA . SER A 1 283 ? 12.797 -2.951 -4.736 1.00 72.62 283 SER A CA 1
ATOM 2224 C C . SER A 1 283 ? 12.755 -4.344 -4.102 1.00 72.62 283 SER A C 1
ATOM 2226 O O . SER A 1 283 ? 13.620 -4.668 -3.299 1.00 72.62 283 SER A O 1
ATOM 2228 N N . GLN A 1 284 ? 11.738 -5.149 -4.417 1.00 75.44 284 GLN A N 1
ATOM 2229 C CA . GLN A 1 284 ? 11.538 -6.502 -3.890 1.00 75.44 284 GLN A CA 1
ATOM 2230 C C . GLN A 1 284 ? 11.868 -7.592 -4.918 1.00 75.44 284 GLN A C 1
ATOM 2232 O O . GLN A 1 284 ? 11.812 -8.770 -4.581 1.00 75.44 284 GLN A O 1
ATOM 2237 N N . CYS A 1 285 ? 12.217 -7.228 -6.155 1.00 72.12 285 CYS A N 1
ATOM 2238 C CA . CYS A 1 285 ? 12.620 -8.170 -7.195 1.00 72.12 285 CYS A CA 1
ATOM 2239 C C . CYS A 1 285 ? 13.941 -7.750 -7.843 1.00 72.12 285 CYS A C 1
ATOM 2241 O O . CYS A 1 285 ? 14.223 -6.568 -8.000 1.00 72.12 285 CYS A O 1
ATOM 2243 N N . SER A 1 286 ? 14.729 -8.718 -8.305 1.00 61.41 286 SER A N 1
ATOM 2244 C CA . SER A 1 286 ? 16.021 -8.456 -8.957 1.00 61.41 286 SER A CA 1
ATOM 2245 C C . SER A 1 286 ? 15.903 -8.030 -10.430 1.00 61.41 286 SER A C 1
ATOM 2247 O O . SER A 1 286 ? 16.917 -7.763 -11.072 1.00 61.41 286 SER A O 1
ATOM 2249 N N . ASN A 1 287 ? 14.689 -7.992 -10.995 1.00 68.19 287 ASN A N 1
ATOM 2250 C CA . ASN A 1 287 ? 14.457 -7.695 -12.409 1.00 68.19 287 ASN A CA 1
ATOM 2251 C C . ASN A 1 287 ? 14.020 -6.235 -12.619 1.00 68.19 287 ASN A C 1
ATOM 2253 O O . ASN A 1 287 ? 12.895 -5.851 -12.297 1.00 68.19 287 ASN A O 1
ATOM 2257 N N . PHE A 1 288 ? 14.901 -5.442 -13.233 1.00 71.56 288 PHE A N 1
ATOM 2258 C CA . PHE A 1 288 ? 14.674 -4.027 -13.538 1.00 71.56 288 PHE A CA 1
ATOM 2259 C C . PHE A 1 288 ? 14.320 -3.757 -15.007 1.00 71.56 288 PHE A C 1
ATOM 2261 O O . PHE A 1 288 ? 14.151 -2.596 -15.387 1.00 71.56 288 PHE A O 1
ATOM 2268 N N . ASP A 1 289 ? 14.177 -4.782 -15.848 1.00 79.19 289 ASP A N 1
ATOM 2269 C CA . ASP A 1 289 ? 14.017 -4.608 -17.297 1.00 79.19 289 ASP A CA 1
ATOM 2270 C C . ASP A 1 289 ? 12.737 -3.845 -17.645 1.00 79.19 289 ASP A C 1
ATOM 2272 O O . ASP A 1 289 ? 12.747 -2.940 -18.480 1.00 79.19 289 ASP A O 1
ATOM 2276 N N . ALA A 1 290 ? 11.634 -4.145 -16.952 1.00 85.06 290 ALA A N 1
ATOM 2277 C CA . ALA A 1 290 ? 10.362 -3.449 -17.148 1.00 85.06 290 ALA A CA 1
ATOM 2278 C C . ALA A 1 290 ? 10.455 -1.950 -16.810 1.00 85.06 290 ALA A C 1
ATOM 2280 O O . ALA A 1 290 ? 9.837 -1.121 -17.480 1.00 85.06 290 ALA A O 1
ATOM 2281 N N . LEU A 1 291 ? 11.240 -1.599 -15.790 1.00 84.56 291 LEU A N 1
ATOM 2282 C CA . LEU A 1 291 ? 11.485 -0.220 -15.376 1.00 84.56 291 LEU A CA 1
ATOM 2283 C C . LEU A 1 291 ? 12.430 0.509 -16.334 1.00 84.56 291 LEU A C 1
ATOM 2285 O O . LEU A 1 291 ? 12.162 1.654 -16.702 1.00 84.56 291 LEU A O 1
ATOM 2289 N N . ARG A 1 292 ? 13.506 -0.159 -16.771 1.00 83.81 292 ARG A N 1
ATOM 2290 C CA . ARG A 1 292 ? 14.448 0.373 -17.766 1.00 83.81 292 ARG A CA 1
ATOM 2291 C C . ARG A 1 292 ? 13.726 0.705 -19.068 1.00 83.81 292 ARG A C 1
ATOM 2293 O O . ARG A 1 292 ? 13.790 1.847 -19.515 1.00 83.81 292 ARG A O 1
ATOM 2300 N N . GLN A 1 293 ? 12.940 -0.233 -19.598 1.00 86.75 293 GLN A N 1
ATOM 2301 C CA . GLN A 1 293 ? 12.143 -0.019 -20.810 1.00 86.75 293 GLN A CA 1
ATOM 2302 C C . GLN A 1 293 ? 11.126 1.119 -20.648 1.00 86.75 293 GLN A C 1
ATOM 2304 O O . GLN A 1 293 ? 10.932 1.920 -21.567 1.00 86.75 293 GLN A O 1
ATOM 2309 N N . LEU A 1 294 ? 10.487 1.224 -19.475 1.00 89.69 294 LEU A N 1
ATOM 2310 C CA . LEU A 1 294 ? 9.549 2.310 -19.194 1.00 89.69 294 LEU A CA 1
ATOM 2311 C C . LEU A 1 294 ? 10.249 3.678 -19.242 1.00 89.69 294 LEU A C 1
ATOM 2313 O O . LEU A 1 294 ? 9.731 4.589 -19.896 1.00 89.69 294 LEU A O 1
ATOM 2317 N N . LYS A 1 295 ? 11.421 3.805 -18.600 1.00 86.94 295 LYS A N 1
ATOM 2318 C CA . LYS A 1 295 ? 12.236 5.032 -18.598 1.00 86.94 295 LYS A CA 1
ATOM 2319 C C . LYS A 1 295 ? 12.758 5.370 -19.988 1.00 86.94 295 LYS A C 1
ATOM 2321 O O . LYS A 1 295 ? 12.679 6.521 -20.406 1.00 86.94 295 LYS A O 1
ATOM 2326 N N . GLU A 1 296 ? 13.247 4.386 -20.735 1.00 86.25 296 GLU A N 1
ATOM 2327 C CA . GLU A 1 296 ? 13.722 4.584 -22.108 1.00 86.25 296 GLU A CA 1
ATOM 2328 C C . GLU A 1 296 ? 12.624 5.099 -23.037 1.00 86.25 296 GLU A C 1
ATOM 2330 O O . GLU A 1 296 ? 12.889 5.967 -23.867 1.00 86.25 296 GLU A O 1
ATOM 2335 N N . SER A 1 297 ? 11.396 4.615 -22.853 1.00 87.56 297 SER A N 1
ATOM 2336 C CA . SER A 1 297 ? 10.234 5.030 -23.644 1.00 87.56 297 SER A CA 1
ATOM 2337 C C . SER A 1 297 ? 9.717 6.426 -23.266 1.00 87.56 297 SER A C 1
ATOM 2339 O O . SER A 1 297 ? 9.020 7.055 -24.056 1.00 87.56 297 SER A O 1
ATOM 2341 N N . HIS A 1 298 ? 10.046 6.928 -22.069 1.00 88.00 298 HIS A N 1
ATOM 2342 C CA . HIS A 1 298 ? 9.495 8.171 -21.512 1.00 88.00 298 HIS A CA 1
ATOM 2343 C C . HIS A 1 298 ? 10.581 9.063 -20.881 1.00 88.00 298 HIS A C 1
ATOM 2345 O O . HIS A 1 298 ? 10.383 9.661 -19.828 1.00 88.00 298 HIS A O 1
ATOM 2351 N N . ARG A 1 299 ? 11.745 9.194 -21.532 1.00 78.56 299 ARG A N 1
ATOM 2352 C CA . ARG A 1 299 ? 12.916 9.913 -20.980 1.00 78.56 299 ARG A CA 1
ATOM 2353 C C . ARG A 1 299 ? 12.634 11.357 -20.549 1.00 78.56 299 ARG A C 1
ATOM 2355 O O . ARG A 1 299 ? 13.214 11.826 -19.578 1.00 78.56 299 ARG A O 1
ATOM 2362 N N . ASN A 1 300 ? 11.744 12.045 -21.263 1.00 77.81 300 ASN A N 1
ATOM 2363 C CA . ASN A 1 300 ? 11.532 13.490 -21.129 1.00 77.81 300 ASN A CA 1
ATOM 2364 C C . ASN A 1 300 ? 10.320 13.867 -20.268 1.00 77.81 300 ASN A C 1
ATOM 2366 O O . ASN A 1 300 ? 9.913 15.027 -20.262 1.00 77.81 300 ASN A O 1
ATOM 2370 N N . GLY A 1 301 ? 9.702 12.913 -19.571 1.00 76.81 301 GLY A N 1
ATOM 2371 C CA . GLY A 1 301 ? 8.548 13.235 -18.749 1.00 76.81 301 GLY A CA 1
ATOM 2372 C C . GLY A 1 301 ? 7.952 12.051 -18.003 1.00 76.81 301 GLY A C 1
ATOM 2373 O O . GLY A 1 301 ? 8.391 10.913 -18.163 1.00 76.81 301 GLY A O 1
ATOM 2374 N N . PRO A 1 302 ? 6.932 12.315 -17.177 1.00 82.06 302 PRO A N 1
ATOM 2375 C CA . PRO A 1 302 ? 6.236 11.268 -16.460 1.00 82.06 302 PRO A CA 1
ATOM 2376 C C . PRO A 1 302 ? 5.557 10.275 -17.417 1.00 82.06 302 PRO A C 1
ATOM 2378 O O . PRO A 1 302 ? 4.881 10.703 -18.357 1.00 82.06 302 PRO A O 1
ATOM 2381 N N . PRO A 1 303 ? 5.649 8.959 -17.160 1.00 91.06 303 PRO A N 1
ATOM 2382 C CA . PRO A 1 303 ? 4.956 7.966 -17.967 1.00 91.06 303 PRO A CA 1
ATOM 2383 C C . PRO A 1 303 ? 3.429 8.089 -17.779 1.00 91.06 303 PRO A C 1
ATOM 2385 O O . PRO A 1 303 ? 2.956 8.340 -16.663 1.00 91.06 303 PRO A O 1
ATOM 2388 N N . PRO A 1 304 ? 2.631 7.902 -18.845 1.00 94.06 304 PRO A N 1
ATOM 2389 C CA . PRO A 1 304 ? 1.179 7.936 -18.760 1.00 94.06 304 PRO A CA 1
ATOM 2390 C C . PRO A 1 304 ? 0.632 6.670 -18.081 1.00 94.06 304 PRO A C 1
ATOM 2392 O O . PRO A 1 304 ? 1.279 5.623 -18.037 1.00 94.06 304 PRO A O 1
ATOM 2395 N N . VAL A 1 305 ? -0.604 6.755 -17.576 1.00 95.25 305 VAL A N 1
ATOM 2396 C CA . VAL A 1 305 ? -1.275 5.674 -16.824 1.00 95.25 305 VAL A CA 1
ATOM 2397 C C . VAL A 1 305 ? -1.285 4.318 -17.553 1.00 95.25 305 VAL A C 1
ATOM 2399 O O . VAL A 1 305 ? -0.993 3.322 -16.895 1.00 95.25 305 VAL A O 1
ATOM 2402 N N . PRO A 1 306 ? -1.560 4.218 -18.870 1.00 95.94 306 PRO A N 1
ATOM 2403 C CA . PRO A 1 306 ? -1.496 2.933 -19.573 1.00 95.94 306 PRO A CA 1
ATOM 2404 C C . PRO A 1 306 ? -0.106 2.285 -19.516 1.00 95.94 306 PRO A C 1
ATOM 2406 O O . PRO A 1 306 ? 0.003 1.124 -19.133 1.00 95.94 306 PRO A O 1
ATOM 2409 N N . SER A 1 307 ? 0.956 3.055 -19.773 1.00 96.25 307 SER A N 1
ATOM 2410 C CA . SER A 1 307 ? 2.342 2.571 -19.698 1.00 96.25 307 SER A CA 1
ATOM 2411 C C . SER A 1 307 ? 2.723 2.130 -18.281 1.00 96.25 307 SER A C 1
ATOM 2413 O O . SER A 1 307 ? 3.441 1.148 -18.103 1.00 96.25 307 SER A O 1
ATOM 2415 N N . LEU A 1 308 ? 2.221 2.833 -17.259 1.00 96.62 308 LEU A N 1
ATOM 2416 C CA . LEU A 1 308 ? 2.401 2.452 -15.857 1.00 96.62 308 LEU A CA 1
ATOM 2417 C C . LEU A 1 308 ? 1.695 1.128 -15.527 1.00 96.62 308 LEU A C 1
ATOM 2419 O O . LEU A 1 308 ? 2.281 0.279 -14.865 1.00 96.62 308 LEU A O 1
ATOM 2423 N N . ILE A 1 309 ? 0.466 0.923 -16.007 1.00 97.12 309 ILE A N 1
ATOM 2424 C CA . ILE A 1 309 ? -0.271 -0.340 -15.835 1.00 97.12 309 ILE A CA 1
ATOM 2425 C C . ILE A 1 309 ? 0.493 -1.499 -16.478 1.00 97.12 309 ILE A C 1
ATOM 2427 O O . ILE A 1 309 ? 0.649 -2.545 -15.849 1.00 97.12 309 ILE A O 1
ATOM 2431 N N . ASP A 1 310 ? 0.993 -1.315 -17.701 1.00 95.50 310 ASP A N 1
ATOM 2432 C CA . ASP A 1 310 ? 1.738 -2.353 -18.415 1.00 95.50 310 ASP A CA 1
ATOM 2433 C C . ASP A 1 310 ? 3.066 -2.685 -17.723 1.00 95.50 310 ASP A C 1
ATOM 2435 O O . ASP A 1 310 ? 3.420 -3.858 -17.586 1.00 95.50 310 ASP A O 1
ATOM 2439 N N . CYS A 1 311 ? 3.781 -1.668 -17.231 1.00 94.38 311 CYS A N 1
ATOM 2440 C CA . CYS A 1 311 ? 4.994 -1.854 -16.437 1.00 94.38 311 CYS A CA 1
ATOM 2441 C C . CYS A 1 311 ? 4.696 -2.611 -15.134 1.00 94.38 311 CYS A C 1
ATOM 2443 O O . CYS A 1 311 ? 5.327 -3.632 -14.860 1.00 94.38 311 CYS A O 1
ATOM 2445 N N . LEU A 1 312 ? 3.686 -2.172 -14.374 1.00 95.50 312 LEU A N 1
ATOM 2446 C CA . LEU A 1 312 ? 3.282 -2.819 -13.127 1.00 95.50 312 LEU A CA 1
ATOM 2447 C C . LEU A 1 312 ? 2.883 -4.280 -13.359 1.00 95.50 312 LEU A C 1
ATOM 2449 O O . LEU A 1 312 ? 3.310 -5.146 -12.604 1.00 95.50 312 LEU A O 1
ATOM 2453 N N . ARG A 1 313 ? 2.131 -4.576 -14.426 1.00 95.56 313 ARG A N 1
ATOM 2454 C CA . ARG A 1 313 ? 1.736 -5.947 -14.781 1.00 95.56 313 ARG A CA 1
ATOM 2455 C C . ARG A 1 313 ? 2.946 -6.858 -14.998 1.00 95.56 313 ARG A C 1
ATOM 2457 O O . ARG A 1 313 ? 2.926 -8.006 -14.564 1.00 95.56 313 ARG A O 1
ATOM 2464 N N . ARG A 1 314 ? 3.991 -6.364 -15.671 1.00 93.12 314 ARG A N 1
ATOM 2465 C CA . ARG A 1 314 ? 5.229 -7.130 -15.898 1.00 93.12 314 ARG A CA 1
ATOM 2466 C C . ARG A 1 314 ? 5.983 -7.385 -14.597 1.00 93.12 314 ARG A C 1
ATOM 2468 O O . ARG A 1 314 ? 6.433 -8.502 -14.387 1.00 93.12 314 ARG A O 1
ATOM 2475 N N . ILE A 1 315 ? 6.071 -6.376 -13.728 1.00 91.19 315 ILE A N 1
ATOM 2476 C CA . ILE A 1 315 ? 6.709 -6.506 -12.410 1.00 91.19 315 ILE A CA 1
ATOM 2477 C C . ILE A 1 315 ? 5.944 -7.507 -11.542 1.00 91.19 315 ILE A C 1
ATOM 2479 O O . ILE A 1 315 ? 6.553 -8.397 -10.967 1.00 91.19 315 ILE A O 1
ATOM 2483 N N . VAL A 1 316 ? 4.611 -7.423 -11.500 1.00 93.50 316 VAL A N 1
ATOM 2484 C CA . VAL A 1 316 ? 3.755 -8.391 -10.793 1.00 93.50 316 VAL A CA 1
ATOM 2485 C C . VAL A 1 316 ? 4.006 -9.816 -11.288 1.00 93.50 316 VAL A C 1
ATOM 2487 O O . VAL A 1 316 ? 4.084 -10.731 -10.477 1.00 93.50 316 VAL A O 1
ATOM 2490 N N . GLY A 1 317 ? 4.187 -10.004 -12.599 1.00 92.00 317 GLY A N 1
ATOM 2491 C CA . GLY A 1 317 ? 4.490 -11.308 -13.195 1.00 92.00 317 GLY A CA 1
ATOM 2492 C C . GLY A 1 317 ? 5.842 -11.912 -12.797 1.00 92.00 317 GLY A C 1
ATOM 2493 O O . GLY A 1 317 ? 6.069 -13.083 -13.085 1.00 92.00 317 GLY A O 1
ATOM 2494 N N . ALA A 1 318 ? 6.727 -11.150 -12.144 1.00 89.19 318 ALA A N 1
ATOM 2495 C CA . ALA A 1 318 ? 7.978 -11.661 -11.583 1.00 89.19 318 ALA A CA 1
ATOM 2496 C C . ALA A 1 318 ? 7.805 -12.301 -10.190 1.00 89.19 318 ALA A C 1
ATOM 2498 O O . ALA A 1 318 ? 8.754 -12.888 -9.677 1.00 89.19 318 ALA A O 1
ATOM 2499 N N . PHE A 1 319 ? 6.617 -12.198 -9.585 1.00 90.12 319 PHE A N 1
ATOM 2500 C CA . PHE A 1 319 ? 6.292 -12.774 -8.280 1.00 90.12 319 PHE A CA 1
ATOM 2501 C C . PHE A 1 319 ? 5.333 -13.964 -8.425 1.00 90.12 319 PHE A C 1
ATOM 2503 O O . PHE A 1 319 ? 4.505 -14.007 -9.334 1.00 90.12 319 PHE A O 1
ATOM 2510 N N . HIS A 1 320 ? 5.373 -14.899 -7.473 1.00 92.19 320 HIS A N 1
ATOM 2511 C CA . HIS A 1 320 ? 4.350 -15.945 -7.340 1.00 92.19 320 HIS A CA 1
ATOM 2512 C C . HIS A 1 320 ? 2.982 -15.371 -6.940 1.00 92.19 320 HIS A C 1
ATOM 2514 O O . HIS A 1 320 ? 1.939 -15.926 -7.288 1.00 92.19 320 HIS A O 1
ATOM 2520 N N . GLY A 1 321 ? 2.981 -14.245 -6.228 1.00 94.19 321 GLY A N 1
ATOM 2521 C CA . GLY A 1 321 ? 1.789 -13.480 -5.892 1.00 94.19 321 GLY A CA 1
ATOM 2522 C C . GLY A 1 321 ? 2.153 -12.131 -5.284 1.00 94.19 321 GLY A C 1
ATOM 2523 O O . GLY A 1 321 ? 3.245 -11.953 -4.743 1.00 94.19 321 GLY A O 1
ATOM 2524 N N . VAL A 1 322 ? 1.243 -11.164 -5.371 1.00 96.50 322 VAL A N 1
ATOM 2525 C CA . VAL A 1 322 ? 1.459 -9.810 -4.856 1.00 96.50 322 VAL A CA 1
ATOM 2526 C C . VAL A 1 322 ? 0.280 -9.364 -4.004 1.00 96.50 322 VAL A C 1
ATOM 2528 O O . VAL A 1 322 ? -0.873 -9.392 -4.436 1.00 96.50 322 VAL A O 1
ATOM 2531 N N . TYR A 1 323 ? 0.589 -8.891 -2.802 1.00 97.69 323 TYR A N 1
ATOM 2532 C CA . TYR A 1 323 ? -0.362 -8.277 -1.887 1.00 97.69 323 TYR A CA 1
ATOM 2533 C C . TYR A 1 323 ? -0.350 -6.763 -2.067 1.00 97.69 323 TYR A C 1
ATOM 2535 O O . TYR A 1 323 ? 0.688 -6.119 -1.927 1.00 97.69 323 TYR A O 1
ATOM 2543 N N . VAL A 1 324 ? -1.520 -6.194 -2.338 1.00 98.25 324 VAL A N 1
ATOM 2544 C CA . VAL A 1 324 ? -1.714 -4.757 -2.537 1.00 98.25 324 VAL A CA 1
ATOM 2545 C C . VAL A 1 324 ? -2.689 -4.239 -1.487 1.00 98.25 324 VAL A C 1
ATOM 2547 O O . VAL A 1 324 ? -3.820 -4.718 -1.394 1.00 98.25 324 VAL A O 1
ATOM 2550 N N . VAL A 1 325 ? -2.273 -3.244 -0.701 1.00 98.19 325 VAL A N 1
ATOM 2551 C CA . VAL A 1 325 ? -3.136 -2.577 0.289 1.00 98.19 325 VAL A CA 1
ATOM 2552 C C . VAL A 1 325 ? -3.372 -1.120 -0.104 1.00 98.19 325 VAL A C 1
ATOM 2554 O O . VAL A 1 325 ? -2.441 -0.324 -0.138 1.00 98.19 325 VAL A O 1
ATOM 2557 N N . MET A 1 326 ? -4.621 -0.744 -0.364 1.00 98.12 326 MET A N 1
ATOM 2558 C CA . MET A 1 326 ? -5.028 0.616 -0.727 1.00 98.12 326 MET A CA 1
ATOM 2559 C C . MET A 1 326 ? -5.901 1.213 0.379 1.00 98.12 326 MET A C 1
ATOM 2561 O O . MET A 1 326 ? -7.052 0.819 0.557 1.00 98.12 326 MET A O 1
ATOM 2565 N N . ASP A 1 327 ? -5.359 2.158 1.142 1.00 98.00 327 ASP A N 1
ATOM 2566 C CA . ASP A 1 327 ? -6.055 2.792 2.260 1.00 98.00 327 ASP A CA 1
ATOM 2567 C C . ASP A 1 327 ? -6.747 4.094 1.852 1.00 98.00 327 ASP A C 1
ATOM 2569 O O . ASP A 1 327 ? -6.141 4.934 1.189 1.00 98.00 327 ASP A O 1
ATOM 2573 N N . ALA A 1 328 ? -7.979 4.273 2.330 1.00 96.12 328 ALA A N 1
ATOM 2574 C CA . ALA A 1 328 ? -8.790 5.480 2.207 1.00 96.12 328 ALA A CA 1
ATOM 2575 C C . ALA A 1 328 ? -9.124 5.873 0.757 1.00 96.12 328 ALA A C 1
ATOM 2577 O O . ALA A 1 328 ? -9.031 7.036 0.389 1.00 96.12 328 ALA A O 1
ATOM 2578 N N . LEU A 1 329 ? -9.560 4.919 -0.074 1.00 97.25 329 LEU A N 1
ATOM 2579 C CA . LEU A 1 329 ? -9.916 5.156 -1.485 1.00 97.25 329 LEU A CA 1
ATOM 2580 C C . LEU A 1 329 ? -10.909 6.324 -1.690 1.00 97.25 329 LEU A C 1
ATOM 2582 O O . LEU A 1 329 ? -10.864 6.995 -2.721 1.00 97.25 329 LEU A O 1
ATOM 2586 N N . ASP A 1 330 ? -11.774 6.604 -0.709 1.00 95.88 330 ASP A N 1
ATOM 2587 C CA . ASP A 1 330 ? -12.681 7.761 -0.718 1.00 95.88 330 ASP A CA 1
ATOM 2588 C C . ASP A 1 330 ? -11.971 9.125 -0.686 1.00 95.88 330 ASP A C 1
ATOM 2590 O O . ASP A 1 330 ? -12.568 10.132 -1.056 1.00 95.88 330 ASP A O 1
ATOM 2594 N N . GLU A 1 331 ? -10.694 9.182 -0.316 1.00 96.00 331 GLU A N 1
ATOM 2595 C CA . GLU A 1 331 ? -9.895 10.410 -0.341 1.00 96.00 331 GLU A CA 1
ATOM 2596 C C . GLU A 1 331 ? -9.370 10.760 -1.750 1.00 96.00 331 GLU A C 1
ATOM 2598 O O . GLU A 1 331 ? -8.887 11.871 -1.965 1.00 96.00 331 GLU A O 1
ATOM 2603 N N . SER A 1 332 ? -9.519 9.869 -2.742 1.00 96.31 332 SER A N 1
ATOM 2604 C CA . SER A 1 332 ? -9.338 10.223 -4.159 1.00 96.31 332 SER A CA 1
ATOM 2605 C C . SER A 1 332 ? -10.511 11.096 -4.633 1.00 96.31 332 SER A C 1
ATOM 2607 O O . SER A 1 332 ? -11.657 10.670 -4.476 1.00 96.31 332 SER A O 1
ATOM 2609 N N . PRO A 1 333 ? -10.298 12.282 -5.232 1.00 95.38 333 PRO A N 1
ATOM 2610 C CA . PRO A 1 333 ? -11.382 13.182 -5.626 1.00 95.38 333 PRO A CA 1
ATOM 2611 C C . PRO A 1 333 ? -12.389 12.542 -6.590 1.00 95.38 333 PRO A C 1
ATOM 2613 O O . PRO A 1 333 ? -12.009 11.909 -7.580 1.00 95.38 333 PRO A O 1
ATOM 2616 N N . VAL A 1 334 ? -13.682 12.750 -6.317 1.00 93.81 334 VAL A N 1
ATOM 2617 C CA . VAL A 1 334 ? -14.784 12.314 -7.191 1.00 93.81 334 VAL A CA 1
ATOM 2618 C C . VAL A 1 334 ? -14.603 12.902 -8.596 1.00 93.81 334 VAL A C 1
ATOM 2620 O O . VAL A 1 334 ? -14.238 14.066 -8.748 1.00 93.81 334 VAL A O 1
ATOM 2623 N N . GLY A 1 335 ? -14.877 12.100 -9.625 1.00 93.25 335 GLY A N 1
ATOM 2624 C CA . GLY A 1 335 ? -14.706 12.471 -11.029 1.00 93.25 335 GLY A CA 1
ATOM 2625 C C . GLY A 1 335 ? -13.599 11.656 -11.691 1.00 93.25 335 GLY A C 1
ATOM 2626 O O . GLY A 1 335 ? -13.422 10.475 -11.387 1.00 93.25 335 GLY A O 1
ATOM 2627 N N . ILE A 1 336 ? -12.844 12.289 -12.593 1.00 93.38 336 ILE A N 1
ATOM 2628 C CA . ILE A 1 336 ? -11.872 11.596 -13.451 1.00 93.38 336 ILE A CA 1
ATOM 2629 C C . ILE A 1 336 ? -10.743 10.910 -12.665 1.00 93.38 336 ILE A C 1
ATOM 2631 O O . ILE A 1 336 ? -10.283 9.843 -13.068 1.00 93.38 336 ILE A O 1
ATOM 2635 N N . ASN A 1 337 ? -10.314 11.482 -11.534 1.00 93.38 337 ASN A N 1
ATOM 2636 C CA . ASN A 1 337 ? -9.240 10.912 -10.717 1.00 93.38 337 ASN A CA 1
ATOM 2637 C C . ASN A 1 337 ? -9.672 9.583 -10.099 1.00 93.38 337 ASN A C 1
ATOM 2639 O O . ASN A 1 337 ? -9.037 8.559 -10.356 1.00 93.38 337 ASN A O 1
ATOM 2643 N N . ARG A 1 338 ? -10.792 9.578 -9.365 1.00 95.56 338 ARG A N 1
ATOM 2644 C CA . ARG A 1 338 ? -11.338 8.353 -8.774 1.00 95.56 338 ARG A CA 1
ATOM 2645 C C . ARG A 1 338 ? -11.721 7.324 -9.830 1.00 95.56 338 ARG A C 1
ATOM 2647 O O . ARG A 1 338 ? -11.420 6.151 -9.646 1.00 95.56 338 ARG A O 1
ATOM 2654 N N . GLN A 1 339 ? -12.313 7.746 -10.948 1.00 95.88 339 GLN A N 1
ATOM 2655 C CA . GLN A 1 339 ? -12.645 6.834 -12.044 1.00 95.88 339 GLN A CA 1
ATOM 2656 C C . GLN A 1 339 ? -11.397 6.107 -12.566 1.00 95.88 339 GLN A C 1
ATOM 2658 O O . GLN A 1 339 ? -11.391 4.884 -12.653 1.00 95.88 339 GLN A O 1
ATOM 2663 N N . ARG A 1 340 ? -10.303 6.831 -12.832 1.00 96.56 340 ARG A N 1
ATOM 2664 C CA . ARG A 1 340 ? -9.043 6.220 -13.287 1.00 96.56 340 ARG A CA 1
ATOM 2665 C C . ARG A 1 340 ? -8.414 5.296 -12.244 1.00 96.56 340 ARG A C 1
ATOM 2667 O O . ARG A 1 340 ? -7.785 4.310 -12.617 1.00 96.56 340 ARG A O 1
ATOM 2674 N N . VAL A 1 341 ? -8.557 5.605 -10.951 1.00 97.62 341 VAL A N 1
ATOM 2675 C CA . VAL A 1 341 ? -8.099 4.720 -9.865 1.00 97.62 341 VAL A CA 1
ATOM 2676 C C . VAL A 1 341 ? -8.891 3.414 -9.883 1.00 97.62 341 VAL A C 1
ATOM 2678 O O . VAL A 1 341 ? -8.292 2.343 -9.866 1.00 97.62 341 VAL A O 1
ATOM 2681 N N . LEU A 1 342 ? -10.218 3.501 -9.977 1.00 96.81 342 LEU A N 1
ATOM 2682 C CA . LEU A 1 342 ? -11.112 2.346 -10.045 1.00 96.81 342 LEU A CA 1
ATOM 2683 C C . LEU A 1 342 ? -10.846 1.487 -11.297 1.00 96.81 342 LEU A C 1
ATOM 2685 O O . LEU A 1 342 ? -10.717 0.271 -11.190 1.00 96.81 342 LEU A O 1
ATOM 2689 N N . GLU A 1 343 ? -10.640 2.106 -12.462 1.00 96.25 343 GLU A N 1
ATOM 2690 C CA . GLU A 1 343 ? -10.256 1.408 -13.700 1.00 96.25 343 GLU A CA 1
ATOM 2691 C C . GLU A 1 343 ? -8.893 0.702 -13.582 1.00 96.25 343 GLU A C 1
ATOM 2693 O O . GLU A 1 343 ? -8.712 -0.411 -14.082 1.00 96.25 343 GLU A O 1
ATOM 2698 N N . ALA A 1 344 ? -7.912 1.332 -12.925 1.00 96.88 344 ALA A N 1
ATOM 2699 C CA . ALA A 1 344 ? -6.624 0.700 -12.649 1.00 96.88 344 ALA A CA 1
ATOM 2700 C C . ALA A 1 344 ? -6.786 -0.492 -11.692 1.00 96.88 344 ALA A C 1
ATOM 2702 O O . ALA A 1 344 ? -6.177 -1.538 -11.911 1.00 96.88 344 ALA A O 1
ATOM 2703 N N . MET A 1 345 ? -7.639 -0.366 -10.672 1.00 96.19 345 MET A N 1
ATOM 2704 C CA . MET A 1 345 ? -7.952 -1.453 -9.744 1.00 96.19 345 MET A CA 1
ATOM 2705 C C . MET A 1 345 ? -8.608 -2.645 -10.437 1.00 96.19 345 MET A C 1
ATOM 2707 O O . MET A 1 345 ? -8.192 -3.772 -10.182 1.00 96.19 345 MET A O 1
ATOM 2711 N N . ASP A 1 346 ? -9.572 -2.431 -11.331 1.00 94.75 346 ASP A N 1
ATOM 2712 C CA . ASP A 1 346 ? -10.217 -3.526 -12.068 1.00 94.75 346 ASP A CA 1
ATOM 2713 C C . ASP A 1 346 ? -9.214 -4.309 -12.910 1.00 94.75 346 ASP A C 1
ATOM 2715 O O . ASP A 1 346 ? -9.223 -5.541 -12.923 1.00 94.75 346 ASP A O 1
ATOM 2719 N N . LYS A 1 347 ? -8.292 -3.595 -13.565 1.00 95.62 347 LYS A N 1
ATOM 2720 C CA . LYS A 1 347 ? -7.201 -4.224 -14.310 1.00 95.62 347 LYS A CA 1
ATOM 2721 C C . LYS A 1 347 ? -6.307 -5.051 -13.391 1.00 95.62 347 LYS A C 1
ATOM 2723 O O . LYS A 1 347 ? -6.015 -6.189 -13.738 1.00 95.62 347 LYS A O 1
ATOM 2728 N N . MET A 1 348 ? -5.926 -4.520 -12.225 1.00 95.50 348 MET A N 1
ATOM 2729 C CA . MET A 1 348 ? -5.128 -5.260 -11.239 1.00 95.50 348 MET A CA 1
ATOM 2730 C C . MET A 1 348 ? -5.856 -6.509 -10.728 1.00 95.50 348 MET A C 1
ATOM 2732 O O . MET A 1 348 ? -5.253 -7.572 -10.643 1.00 95.50 348 MET A O 1
ATOM 2736 N N . ARG A 1 349 ? -7.160 -6.416 -10.437 1.00 93.06 349 ARG A N 1
ATOM 2737 C CA . ARG A 1 349 ? -7.978 -7.551 -9.970 1.00 93.06 349 ARG A CA 1
ATOM 2738 C C . ARG A 1 349 ? -8.087 -8.678 -10.996 1.00 93.06 349 ARG A C 1
ATOM 2740 O O . ARG A 1 349 ? -8.309 -9.819 -10.610 1.00 93.06 349 ARG A O 1
ATOM 2747 N N . ALA A 1 350 ? -7.955 -8.366 -12.283 1.00 93.19 350 ALA A N 1
ATOM 2748 C CA . ALA A 1 350 ? -7.974 -9.359 -13.351 1.00 93.19 350 ALA A CA 1
ATOM 2749 C C . ALA A 1 350 ? -6.633 -10.099 -13.519 1.00 93.19 350 ALA A C 1
ATOM 2751 O O . ALA A 1 350 ? -6.560 -11.060 -14.287 1.00 93.19 350 ALA A O 1
ATOM 2752 N N . TRP A 1 351 ? -5.559 -9.657 -12.857 1.00 94.50 351 TRP A N 1
ATOM 2753 C CA . TRP A 1 351 ? -4.256 -10.310 -12.951 1.00 94.50 351 TRP A CA 1
ATOM 2754 C C . TRP A 1 351 ? -4.171 -11.529 -12.023 1.00 94.50 351 TRP A C 1
ATOM 2756 O O . TRP A 1 351 ? -4.667 -11.486 -10.894 1.00 94.50 351 TRP A O 1
ATOM 2766 N N . PRO A 1 352 ? -3.520 -12.620 -12.464 1.00 91.12 352 PRO A N 1
ATOM 2767 C CA . PRO A 1 352 ? -3.311 -13.783 -11.613 1.00 91.12 352 PRO A CA 1
ATOM 2768 C C . PRO A 1 352 ? -2.407 -13.426 -10.426 1.00 91.12 352 PRO A C 1
ATOM 2770 O O . PRO A 1 352 ? -1.458 -12.659 -10.570 1.00 91.12 352 PRO A O 1
ATOM 2773 N N . GLY A 1 353 ? -2.699 -13.993 -9.253 1.00 90.94 353 GLY A N 1
ATOM 2774 C CA . GLY A 1 353 ? -1.851 -13.847 -8.065 1.00 90.94 353 GLY A CA 1
ATOM 2775 C C . GLY A 1 353 ? -1.942 -12.496 -7.344 1.00 90.94 353 GLY A C 1
ATOM 2776 O O . GLY A 1 353 ? -1.145 -12.255 -6.442 1.00 90.94 353 GLY A O 1
ATOM 2777 N N . ILE A 1 354 ? -2.892 -11.618 -7.693 1.00 96.38 354 ILE A N 1
ATOM 2778 C CA . ILE A 1 354 ? -3.130 -10.370 -6.950 1.00 96.38 354 ILE A CA 1
ATOM 2779 C C . ILE A 1 354 ? -4.056 -10.609 -5.755 1.00 96.38 354 ILE A C 1
ATOM 2781 O O . ILE A 1 354 ? -5.173 -11.093 -5.907 1.00 96.38 354 ILE A O 1
ATOM 2785 N N . HIS A 1 355 ? -3.612 -10.184 -4.575 1.00 97.50 355 HIS A N 1
ATOM 2786 C CA . HIS A 1 355 ? -4.412 -10.116 -3.356 1.00 97.50 355 HIS A CA 1
ATOM 2787 C C . HIS A 1 355 ? -4.650 -8.645 -3.017 1.00 97.50 355 HIS A C 1
ATOM 2789 O O . HIS A 1 355 ? -3.729 -7.943 -2.600 1.00 97.50 355 HIS A O 1
ATOM 2795 N N . LEU A 1 356 ? -5.877 -8.152 -3.183 1.00 97.88 356 LEU A N 1
ATOM 2796 C CA . LEU A 1 356 ? -6.176 -6.722 -3.062 1.00 97.88 356 LEU A CA 1
ATOM 2797 C C . LEU A 1 356 ? -7.024 -6.422 -1.821 1.00 97.88 356 LEU A C 1
ATOM 2799 O O . LEU A 1 356 ? -8.138 -6.922 -1.687 1.00 97.88 356 LEU A O 1
ATOM 2803 N N . LEU A 1 357 ? -6.504 -5.580 -0.929 1.00 98.38 357 LEU A N 1
ATOM 2804 C CA . LEU A 1 357 ? -7.218 -5.050 0.232 1.00 98.38 357 LEU A CA 1
ATOM 2805 C C . LEU A 1 357 ? -7.460 -3.559 0.036 1.00 98.38 357 LEU A C 1
ATOM 2807 O O . LEU A 1 357 ? -6.519 -2.796 -0.166 1.00 98.38 357 LEU A O 1
ATOM 2811 N N . VAL A 1 358 ? -8.712 -3.131 0.145 1.00 98.00 358 VAL A N 1
ATOM 2812 C CA . VAL A 1 358 ? -9.109 -1.727 0.000 1.00 98.00 358 VAL A CA 1
ATOM 2813 C C . VAL A 1 358 ? -9.814 -1.264 1.262 1.00 98.00 358 VAL A C 1
ATOM 2815 O O . VAL A 1 358 ? -10.666 -1.976 1.790 1.00 98.00 358 VAL A O 1
ATOM 2818 N N . THR A 1 359 ? -9.517 -0.053 1.727 1.00 97.38 359 THR A N 1
ATOM 2819 C CA . THR A 1 359 ? -10.313 0.610 2.766 1.00 97.38 359 THR A CA 1
ATOM 2820 C C . THR A 1 359 ? -10.996 1.850 2.203 1.00 97.38 359 THR A C 1
ATOM 2822 O O . THR A 1 359 ? -10.404 2.588 1.416 1.00 97.38 359 THR A O 1
ATOM 2825 N N . SER A 1 360 ? -12.256 2.086 2.581 1.00 96.50 360 SER A N 1
ATOM 2826 C CA . SER A 1 360 ? -12.963 3.315 2.201 1.00 96.50 360 SER A CA 1
ATOM 2827 C C . SER A 1 360 ? -14.176 3.613 3.084 1.00 96.50 360 SER A C 1
ATOM 2829 O O . SER A 1 360 ? -14.603 2.796 3.909 1.00 96.50 360 SER A O 1
ATOM 2831 N N . ARG A 1 361 ? -14.771 4.792 2.902 1.00 93.56 361 ARG A N 1
ATOM 2832 C CA . ARG A 1 361 ? -16.180 5.031 3.244 1.00 93.56 361 ARG A CA 1
ATOM 2833 C C . ARG A 1 361 ? -17.112 4.221 2.347 1.00 93.56 361 ARG A C 1
ATOM 2835 O O . ARG A 1 361 ? -16.759 3.833 1.232 1.00 93.56 361 ARG A O 1
ATOM 2842 N N . GLU A 1 362 ? -18.314 3.976 2.853 1.00 89.38 362 GLU A N 1
ATOM 2843 C CA . GLU A 1 362 ? -19.402 3.349 2.103 1.00 89.38 362 GLU A CA 1
ATOM 2844 C C . GLU A 1 362 ? -20.129 4.411 1.265 1.00 89.38 362 GLU A C 1
ATOM 2846 O O . GLU A 1 362 ? -21.210 4.879 1.610 1.00 89.38 362 GLU A O 1
ATOM 2851 N N . GLU A 1 363 ? -19.475 4.851 0.192 1.00 91.62 363 GLU A N 1
ATOM 2852 C CA . GLU A 1 363 ? -20.056 5.758 -0.801 1.00 91.62 363 GLU A CA 1
ATOM 2853 C C . GLU A 1 363 ? -20.627 4.945 -1.964 1.00 91.62 363 GLU A C 1
ATOM 2855 O O . GLU A 1 363 ? -19.963 4.023 -2.438 1.00 91.62 363 GLU A O 1
ATOM 2860 N N . ALA A 1 364 ? -21.824 5.300 -2.448 1.00 87.44 364 ALA A N 1
ATOM 2861 C CA . ALA A 1 364 ? -22.533 4.542 -3.487 1.00 87.44 364 ALA A CA 1
ATOM 2862 C C . ALA A 1 364 ? -21.654 4.278 -4.721 1.00 87.44 364 ALA A C 1
ATOM 2864 O O . ALA A 1 364 ? -21.460 3.130 -5.099 1.00 87.44 364 ALA A O 1
ATOM 2865 N N . GLY A 1 365 ? -20.986 5.310 -5.251 1.00 89.38 365 GLY A N 1
ATOM 2866 C CA . GLY A 1 365 ? -20.107 5.156 -6.416 1.00 89.38 365 GLY A CA 1
ATOM 2867 C C . GLY A 1 365 ? -18.915 4.212 -6.202 1.00 89.38 365 GLY A C 1
ATOM 2868 O O . GLY A 1 365 ? -18.442 3.613 -7.160 1.00 89.38 365 GLY A O 1
ATOM 2869 N N . ILE A 1 366 ? -18.432 4.044 -4.964 1.00 92.88 366 ILE A N 1
ATOM 2870 C CA . ILE A 1 366 ? -17.379 3.066 -4.647 1.00 92.88 366 ILE A CA 1
ATOM 2871 C C . ILE A 1 366 ? -17.997 1.674 -4.473 1.00 92.88 366 ILE A C 1
ATOM 2873 O O . ILE A 1 366 ? -17.484 0.705 -5.027 1.00 92.88 366 ILE A O 1
ATOM 2877 N N . ALA A 1 367 ? -19.103 1.567 -3.735 1.00 92.25 367 ALA A N 1
ATOM 2878 C CA . ALA A 1 367 ? -19.792 0.302 -3.488 1.00 92.25 367 ALA A CA 1
ATOM 2879 C C . ALA A 1 367 ? -20.247 -0.373 -4.796 1.00 92.25 367 ALA A C 1
ATOM 2881 O O . ALA A 1 367 ? -19.972 -1.557 -5.012 1.00 92.25 367 ALA A O 1
ATOM 2882 N N . ASP A 1 368 ? -20.866 0.408 -5.684 1.00 90.56 368 ASP A N 1
ATOM 2883 C CA . ASP A 1 368 ? -21.386 -0.035 -6.980 1.00 90.56 368 ASP A CA 1
ATOM 2884 C C . ASP A 1 368 ? -20.271 -0.496 -7.925 1.00 90.56 368 ASP A C 1
ATOM 2886 O O . ASP A 1 368 ? -20.482 -1.386 -8.753 1.00 90.56 368 ASP A O 1
ATOM 2890 N N . HIS A 1 369 ? -19.076 0.088 -7.790 1.00 92.94 369 HIS A N 1
ATOM 2891 C CA . HIS A 1 369 ? -17.908 -0.274 -8.587 1.00 92.94 369 HIS A CA 1
ATOM 2892 C C . HIS A 1 369 ? -17.221 -1.535 -8.057 1.00 92.94 369 HIS A C 1
ATOM 2894 O O . HIS A 1 369 ? -16.949 -2.462 -8.815 1.00 92.94 369 HIS A O 1
ATOM 2900 N N . LEU A 1 370 ? -16.957 -1.603 -6.746 1.00 91.44 370 LEU A N 1
ATOM 2901 C CA . LEU A 1 370 ? -16.206 -2.714 -6.152 1.00 91.44 370 LEU A CA 1
ATOM 2902 C C . LEU A 1 370 ? -16.963 -4.046 -6.230 1.00 91.44 370 LEU A C 1
ATOM 2904 O O . LEU A 1 370 ? -16.314 -5.089 -6.379 1.00 91.44 370 LEU A O 1
ATOM 2908 N N . LYS A 1 371 ? -18.304 -4.010 -6.125 1.00 88.12 371 LYS A N 1
ATOM 2909 C CA . LYS A 1 371 ? -19.203 -5.184 -6.155 1.00 88.12 371 LYS A CA 1
ATOM 2910 C C . LYS A 1 371 ? -18.705 -6.331 -5.269 1.00 88.12 371 LYS A C 1
ATOM 2912 O O . LYS A 1 371 ? -18.705 -7.493 -5.669 1.00 88.12 371 LYS A O 1
ATOM 2917 N N . ALA A 1 372 ? -18.214 -5.984 -4.081 1.00 86.38 372 ALA A N 1
ATOM 2918 C CA . ALA A 1 372 ? -17.643 -6.936 -3.141 1.00 86.38 372 ALA A CA 1
ATOM 2919 C C . ALA A 1 372 ? -18.725 -7.897 -2.630 1.00 86.38 372 ALA A C 1
ATOM 2921 O O . ALA A 1 372 ? -19.801 -7.457 -2.216 1.00 86.38 372 ALA A O 1
ATOM 2922 N N . ALA A 1 373 ? -18.432 -9.196 -2.614 1.00 87.69 373 ALA A N 1
ATOM 2923 C CA . ALA A 1 373 ? -19.305 -10.167 -1.965 1.00 87.69 373 ALA A CA 1
ATOM 2924 C C . ALA A 1 373 ? -19.317 -9.966 -0.436 1.00 87.69 373 ALA A C 1
ATOM 2926 O O . ALA A 1 373 ? -18.445 -9.304 0.140 1.00 87.69 373 ALA A O 1
ATOM 2927 N N . SER A 1 374 ? -20.313 -10.535 0.245 1.00 85.56 374 SER A N 1
ATOM 2928 C CA . SER A 1 374 ? -20.463 -10.384 1.699 1.00 85.56 374 SER A CA 1
ATOM 2929 C C . SER A 1 374 ? -19.277 -10.959 2.483 1.00 85.56 374 SER A C 1
ATOM 2931 O O . SER A 1 374 ? -18.869 -10.366 3.474 1.00 85.56 374 SER A O 1
ATOM 2933 N N . ASP A 1 375 ? -18.684 -12.058 2.015 1.00 86.00 375 ASP A N 1
ATOM 2934 C CA . ASP A 1 375 ? -17.488 -12.694 2.591 1.00 86.00 375 ASP A CA 1
ATOM 2935 C C . ASP A 1 375 ? -16.177 -11.957 2.250 1.00 86.00 375 ASP A C 1
ATOM 2937 O O . ASP A 1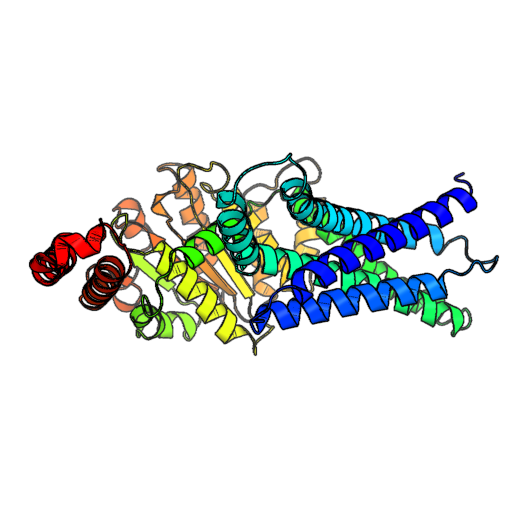 375 ? -15.146 -12.180 2.884 1.00 86.00 375 ASP A O 1
ATOM 2941 N N . GLN A 1 376 ? -16.226 -11.036 1.286 1.00 91.75 376 GLN A N 1
ATOM 2942 C CA . GLN A 1 376 ? -15.135 -10.140 0.890 1.00 91.75 376 GLN A CA 1
ATOM 2943 C C . GLN A 1 376 ? -15.261 -8.750 1.521 1.00 91.75 376 GLN A C 1
ATOM 2945 O O . GLN A 1 376 ? -14.500 -7.846 1.183 1.00 91.75 376 GLN A O 1
ATOM 2950 N N . THR A 1 377 ? -16.228 -8.546 2.418 1.00 93.38 377 THR A N 1
ATOM 2951 C CA . THR A 1 377 ? -16.522 -7.234 2.993 1.00 93.38 377 THR A CA 1
ATOM 2952 C C . THR A 1 377 ? -16.468 -7.284 4.511 1.00 93.38 377 THR A C 1
ATOM 2954 O O . THR A 1 377 ? -17.140 -8.088 5.147 1.00 93.38 377 THR A O 1
ATOM 2957 N N . VAL A 1 378 ? -15.723 -6.360 5.118 1.00 93.12 378 VAL A N 1
ATOM 2958 C CA . VAL A 1 378 ? -15.697 -6.171 6.573 1.00 93.12 378 VAL A CA 1
ATOM 2959 C C . VAL A 1 378 ? -16.253 -4.793 6.895 1.00 93.12 378 VAL A C 1
ATOM 2961 O O . VAL A 1 378 ? -15.681 -3.766 6.528 1.00 93.12 378 VAL A O 1
ATOM 2964 N N . ALA A 1 379 ? -17.391 -4.764 7.587 1.00 91.12 379 ALA A N 1
ATOM 2965 C CA . ALA A 1 379 ? -17.975 -3.529 8.087 1.00 91.12 379 ALA A CA 1
ATOM 2966 C C . ALA A 1 379 ? -17.367 -3.168 9.447 1.00 91.12 379 ALA A C 1
ATOM 2968 O O . ALA A 1 379 ? -17.391 -3.968 10.382 1.00 91.12 379 ALA A O 1
ATOM 2969 N N . MET A 1 380 ? -16.902 -1.928 9.587 1.00 85.81 380 MET A N 1
ATOM 2970 C CA . MET A 1 380 ? -16.347 -1.384 10.836 1.00 85.81 380 MET A CA 1
ATOM 2971 C C . MET A 1 380 ? -17.404 -1.079 11.911 1.00 85.81 380 MET A C 1
ATOM 2973 O O . MET A 1 380 ? -17.088 -0.515 12.952 1.00 85.81 380 MET A O 1
ATOM 2977 N N . LYS A 1 381 ? -18.671 -1.418 11.664 1.00 80.19 381 LYS A N 1
ATOM 2978 C CA . LYS A 1 381 ? -19.760 -1.319 12.638 1.00 80.19 381 LYS A CA 1
ATOM 2979 C C . LYS A 1 381 ? -20.046 -2.714 13.194 1.00 80.19 381 LYS A C 1
ATOM 2981 O O . LYS A 1 381 ? -21.003 -3.358 12.776 1.00 80.19 381 LYS A O 1
ATOM 2986 N N . ASN A 1 382 ? -19.186 -3.186 14.092 1.00 76.19 382 ASN A N 1
ATOM 2987 C CA . ASN A 1 382 ? -19.299 -4.508 14.706 1.00 76.19 382 ASN A CA 1
ATOM 2988 C C . ASN A 1 382 ? -18.899 -4.473 16.196 1.00 76.19 382 ASN A C 1
ATOM 2990 O O . ASN A 1 382 ? -18.352 -3.481 16.682 1.00 76.19 382 ASN A O 1
ATOM 2994 N N . SER A 1 383 ? -19.209 -5.549 16.924 1.00 75.94 383 SER A N 1
ATOM 2995 C CA . SER A 1 383 ? -18.934 -5.670 18.362 1.00 75.94 383 SER A CA 1
ATOM 2996 C C . SER A 1 383 ? -17.443 -5.628 18.695 1.00 75.94 383 SER A C 1
ATOM 2998 O O . SER A 1 383 ? -17.077 -5.082 19.732 1.00 75.94 383 SER A O 1
ATOM 3000 N N . ASP A 1 384 ? -16.581 -6.142 17.816 1.00 79.62 384 ASP A N 1
ATOM 3001 C CA . ASP A 1 384 ? -15.132 -6.144 18.031 1.00 79.62 384 ASP A CA 1
ATOM 3002 C C . ASP A 1 384 ? -14.546 -4.727 17.968 1.00 79.62 384 ASP A C 1
ATOM 3004 O O . ASP A 1 384 ? -13.698 -4.363 18.782 1.00 79.62 384 ASP A O 1
ATOM 3008 N N . VAL A 1 385 ? -15.054 -3.883 17.064 1.00 79.12 385 VAL A N 1
ATOM 3009 C CA . VAL A 1 385 ? -14.708 -2.455 17.007 1.00 79.12 385 VAL A CA 1
ATOM 3010 C C . VAL A 1 385 ? -15.180 -1.736 18.267 1.00 79.12 385 VAL A C 1
ATOM 3012 O O . VAL A 1 385 ? -14.423 -0.947 18.830 1.00 79.12 385 VAL A O 1
ATOM 3015 N N . ASN A 1 386 ? -16.388 -2.030 18.758 1.00 79.12 386 ASN A N 1
ATOM 3016 C CA . ASN A 1 386 ? -16.871 -1.455 20.017 1.00 79.12 386 ASN A CA 1
ATOM 3017 C C . ASN A 1 386 ? -15.978 -1.868 21.199 1.00 79.12 386 ASN A C 1
ATOM 3019 O O . ASN A 1 386 ? -15.682 -1.042 22.061 1.00 79.12 386 ASN A O 1
ATOM 3023 N N . GLN A 1 387 ? -15.494 -3.114 21.214 1.00 81.25 387 GLN A N 1
ATOM 3024 C CA . GLN A 1 387 ? -14.558 -3.593 22.229 1.00 81.25 387 GLN A CA 1
ATOM 3025 C C . GLN A 1 387 ? -13.189 -2.901 22.129 1.00 81.25 387 GLN A C 1
ATOM 3027 O O . GLN A 1 387 ? -12.615 -2.527 23.152 1.00 81.25 387 GLN A O 1
ATOM 3032 N N . ASP A 1 388 ? -12.672 -2.682 20.918 1.00 79.94 388 ASP A N 1
ATOM 3033 C CA . ASP A 1 388 ? -11.436 -1.924 20.697 1.00 79.94 388 ASP A CA 1
ATOM 3034 C C . ASP A 1 388 ? -11.569 -0.464 21.161 1.00 79.94 388 ASP A C 1
ATOM 3036 O O . ASP A 1 388 ? -10.660 0.052 21.818 1.00 79.94 388 ASP A O 1
ATOM 3040 N N . ILE A 1 389 ? -12.706 0.187 20.881 1.00 79.38 389 ILE A N 1
ATOM 3041 C CA . ILE A 1 389 ? -13.020 1.533 21.387 1.00 79.38 389 ILE A CA 1
ATOM 3042 C C . ILE A 1 389 ? -13.037 1.518 22.918 1.00 79.38 389 ILE A C 1
ATOM 3044 O O . ILE A 1 389 ? -12.381 2.350 23.545 1.00 79.38 389 ILE A O 1
ATOM 3048 N N . ALA A 1 390 ? -13.715 0.544 23.530 1.00 82.00 390 ALA A N 1
ATOM 3049 C CA . ALA A 1 390 ? -13.801 0.410 24.980 1.00 82.00 390 ALA A CA 1
ATOM 3050 C C . ALA A 1 390 ? -12.421 0.240 25.636 1.00 82.00 390 ALA A C 1
ATOM 3052 O O . ALA A 1 390 ? -12.151 0.842 26.680 1.00 82.00 390 ALA A O 1
ATOM 3053 N N . ASN A 1 391 ? -11.542 -0.557 25.020 1.00 83.19 391 ASN A N 1
ATOM 3054 C CA . ASN A 1 391 ? -10.175 -0.785 25.486 1.00 83.19 391 ASN A CA 1
ATOM 3055 C C . ASN A 1 391 ? -9.325 0.490 25.369 1.00 83.19 391 ASN A C 1
ATOM 3057 O O . ASN A 1 391 ? -8.660 0.876 26.331 1.00 83.19 391 ASN A O 1
ATOM 3061 N N . PHE A 1 392 ? -9.393 1.177 24.225 1.00 82.62 392 PHE A N 1
ATOM 3062 C CA . PHE A 1 392 ? -8.681 2.436 23.996 1.00 82.62 392 PHE A CA 1
ATOM 3063 C C . PHE A 1 392 ? -9.124 3.539 24.968 1.00 82.62 392 PHE A C 1
ATOM 3065 O O . PHE A 1 392 ? -8.290 4.235 25.551 1.00 82.62 392 PHE A O 1
ATOM 3072 N N . VAL A 1 393 ? -10.437 3.693 25.167 1.00 84.38 393 VAL A N 1
ATOM 3073 C CA . VAL A 1 393 ? -11.006 4.688 26.084 1.00 84.38 393 VAL A CA 1
ATOM 3074 C C . VAL A 1 393 ? -10.589 4.389 27.521 1.00 84.38 393 VAL A C 1
ATOM 3076 O O . VAL A 1 393 ? -10.149 5.302 28.217 1.00 84.38 393 VAL A O 1
ATOM 3079 N N . ALA A 1 394 ? -10.661 3.127 27.958 1.00 84.25 394 ALA A N 1
ATOM 3080 C CA . ALA A 1 394 ? -10.242 2.739 29.303 1.00 84.25 394 ALA A CA 1
ATOM 3081 C C . ALA A 1 394 ? -8.768 3.091 29.565 1.00 84.25 394 ALA A C 1
ATOM 3083 O O . ALA A 1 394 ? -8.457 3.747 30.560 1.00 84.25 394 ALA A O 1
ATOM 3084 N N . GLU A 1 395 ? -7.859 2.739 28.652 1.00 83.50 395 GLU A N 1
ATOM 3085 C CA . GLU A 1 395 ? -6.439 3.065 28.816 1.00 83.50 395 GLU A CA 1
ATOM 3086 C C . GLU A 1 395 ? -6.193 4.581 28.807 1.00 83.50 395 GLU A C 1
ATOM 3088 O O . GLU A 1 395 ? -5.413 5.090 29.615 1.00 83.50 395 GLU A O 1
ATOM 3093 N N . ARG A 1 396 ? -6.886 5.347 27.954 1.00 83.69 396 ARG A N 1
ATOM 3094 C CA . ARG A 1 396 ? -6.749 6.814 27.913 1.00 83.69 396 ARG A CA 1
ATOM 3095 C C . ARG A 1 396 ? -7.258 7.500 29.174 1.00 83.69 396 ARG A C 1
ATOM 3097 O O . ARG A 1 396 ? -6.599 8.418 29.661 1.00 83.69 396 ARG A O 1
ATOM 3104 N N . LEU A 1 397 ? -8.377 7.040 29.729 1.00 85.00 397 LEU A N 1
ATOM 3105 C CA . LEU A 1 397 ? -8.918 7.547 30.991 1.00 85.00 397 LEU A CA 1
ATOM 3106 C C . LEU A 1 397 ? -7.966 7.301 32.172 1.00 85.00 397 LEU A C 1
ATOM 3108 O O . LEU A 1 397 ? -7.900 8.126 33.084 1.00 85.00 397 LEU A O 1
ATOM 3112 N N . HIS A 1 398 ? -7.199 6.207 32.136 1.00 81.81 398 HIS A N 1
ATOM 3113 C CA . HIS A 1 398 ? -6.206 5.886 33.161 1.00 81.81 398 HIS A CA 1
ATOM 3114 C C . HIS A 1 398 ? -4.836 6.540 32.937 1.00 81.81 398 HIS A C 1
ATOM 3116 O O . HIS A 1 398 ? -4.162 6.852 33.915 1.00 81.81 398 HIS A O 1
ATOM 3122 N N . SER A 1 399 ? -4.408 6.757 31.693 1.00 79.94 399 SER A N 1
ATOM 3123 C CA . SER A 1 399 ? -3.050 7.234 31.372 1.00 79.94 399 SER A CA 1
ATOM 3124 C C . SER A 1 399 ? -2.917 8.758 31.280 1.00 79.94 399 SER A C 1
ATOM 3126 O O . SER A 1 399 ? -1.819 9.286 31.456 1.00 79.94 399 SER A O 1
ATOM 3128 N N . VAL A 1 400 ? -4.009 9.484 31.021 1.00 84.44 400 VAL A N 1
ATOM 3129 C CA . VAL A 1 400 ? -3.994 10.946 30.864 1.00 84.44 400 VAL A CA 1
ATOM 3130 C C . VAL A 1 400 ? -4.349 11.622 32.189 1.00 84.44 400 VAL A C 1
ATOM 3132 O O . VAL A 1 400 ? -5.468 11.491 32.684 1.00 84.44 400 VAL A O 1
ATOM 3135 N N . VAL A 1 401 ? -3.402 12.378 32.753 1.00 81.94 401 VAL A N 1
ATOM 3136 C CA . VAL A 1 401 ? -3.511 13.019 34.081 1.00 81.94 401 VAL A CA 1
ATOM 3137 C C . VAL A 1 401 ? -4.749 13.914 34.190 1.00 81.94 401 VAL A C 1
ATOM 3139 O O . VAL A 1 401 ? -5.423 13.946 35.220 1.00 81.94 401 VAL A O 1
ATOM 3142 N N . GLU A 1 402 ? -5.093 14.624 33.120 1.00 82.75 402 GLU A N 1
ATOM 3143 C CA . GLU A 1 402 ? -6.266 15.492 33.058 1.00 82.75 402 GLU A CA 1
ATOM 3144 C C . GLU A 1 402 ? -7.581 14.699 33.138 1.00 82.75 402 GLU A C 1
ATOM 3146 O O . GLU A 1 402 ? -8.539 15.161 33.760 1.00 82.75 402 GLU A O 1
ATOM 3151 N N . LEU A 1 403 ? -7.618 13.489 32.566 1.00 84.31 403 LEU A N 1
ATOM 3152 C CA . LEU A 1 403 ? -8.800 12.620 32.529 1.00 84.31 403 LEU A CA 1
ATOM 3153 C C . LEU A 1 403 ? -8.960 11.774 33.797 1.00 84.31 403 LEU A C 1
ATOM 3155 O O . LEU A 1 403 ? -10.076 11.372 34.133 1.00 84.31 403 LEU A O 1
ATOM 3159 N N . GLN A 1 404 ? -7.885 11.563 34.556 1.00 82.81 404 GLN A N 1
ATOM 3160 C CA . GLN A 1 404 ? -7.951 10.893 35.859 1.00 82.81 404 GLN A CA 1
ATOM 3161 C C . GLN A 1 404 ? -8.829 11.657 36.861 1.00 82.81 404 GLN A C 1
ATOM 3163 O O . GLN A 1 404 ? -9.468 11.047 37.716 1.00 82.81 404 GLN A O 1
ATOM 3168 N N . ARG A 1 405 ? -8.940 12.986 36.721 1.00 85.00 405 ARG A N 1
ATOM 3169 C CA . ARG A 1 405 ? -9.839 13.825 37.539 1.00 85.00 405 ARG A CA 1
ATOM 3170 C C . ARG A 1 405 ? -11.319 13.464 37.364 1.00 85.00 405 ARG A C 1
ATOM 3172 O O . ARG A 1 405 ? -12.137 13.802 38.216 1.00 85.00 405 ARG A O 1
ATOM 3179 N N . LEU A 1 406 ? -11.659 12.779 36.273 1.00 84.56 406 LEU A N 1
ATOM 3180 C CA . LEU A 1 406 ? -13.000 12.292 35.962 1.00 84.56 406 LEU A CA 1
ATOM 3181 C C . LEU A 1 406 ? -13.210 10.833 36.393 1.00 84.56 406 LEU A C 1
ATOM 3183 O O . LEU A 1 406 ? -14.143 10.203 35.906 1.00 84.56 406 LEU A O 1
ATOM 3187 N N . SER A 1 407 ? -12.386 10.294 37.301 1.00 84.50 407 SER A N 1
ATOM 3188 C CA . SER A 1 407 ? -12.443 8.893 37.759 1.00 84.50 407 SER A CA 1
ATOM 3189 C C . SER A 1 407 ? -13.849 8.417 38.126 1.00 84.50 407 SER A C 1
ATOM 3191 O O . SER A 1 407 ? -14.274 7.347 37.697 1.00 84.50 407 SER A O 1
ATOM 3193 N N . LYS A 1 408 ? -14.622 9.260 38.824 1.00 86.88 408 LYS A N 1
ATOM 3194 C CA . LYS A 1 408 ? -16.028 8.992 39.181 1.00 86.88 408 LYS A CA 1
ATOM 3195 C C . LYS A 1 408 ? -16.962 8.742 37.987 1.00 86.88 408 LYS A C 1
ATOM 3197 O O . LYS A 1 408 ? -18.017 8.148 38.166 1.00 86.88 408 LYS A O 1
ATOM 3202 N N . TYR A 1 409 ? -16.593 9.189 36.788 1.00 87.44 409 TYR A N 1
ATOM 3203 C CA . TYR A 1 409 ? -17.374 9.051 35.558 1.00 87.44 409 TYR A CA 1
ATOM 3204 C C . TYR A 1 409 ? -16.743 8.082 34.550 1.00 87.44 409 TYR A C 1
ATOM 3206 O O . TYR A 1 409 ? -17.284 7.926 33.461 1.00 87.44 409 TYR A O 1
ATOM 3214 N N . HIS A 1 410 ? -15.624 7.419 34.870 1.00 86.94 410 HIS A N 1
ATOM 3215 C CA . HIS A 1 410 ? -14.902 6.577 33.904 1.00 86.94 410 HIS A CA 1
ATOM 3216 C C . HIS A 1 410 ? -15.773 5.478 33.292 1.00 86.94 410 HIS A C 1
ATOM 3218 O O . HIS A 1 410 ? -15.744 5.306 32.077 1.00 86.94 410 HIS A O 1
ATOM 3224 N N . ALA A 1 411 ? -16.590 4.795 34.100 1.00 84.25 411 ALA A N 1
ATOM 3225 C CA . ALA A 1 411 ? -17.523 3.781 33.605 1.00 84.25 411 ALA A CA 1
ATOM 3226 C C . ALA A 1 411 ? -18.550 4.381 32.627 1.00 84.25 411 ALA A C 1
ATOM 3228 O O . ALA A 1 411 ? -18.684 3.912 31.504 1.00 84.25 411 ALA A O 1
ATOM 3229 N N . GLN A 1 412 ? -19.182 5.497 33.004 1.00 85.00 412 GLN A N 1
ATOM 3230 C CA . GLN A 1 412 ? -20.176 6.174 32.164 1.00 85.00 412 GLN A CA 1
ATOM 3231 C C . GLN A 1 412 ? -19.575 6.706 30.856 1.00 85.00 412 GLN A C 1
ATOM 3233 O O . GLN A 1 412 ? -20.204 6.607 29.807 1.00 85.00 412 GLN A O 1
ATOM 3238 N N . ILE A 1 413 ? -18.356 7.255 30.901 1.00 84.94 413 ILE A N 1
ATOM 3239 C CA . ILE A 1 413 ? -17.641 7.738 29.712 1.00 84.94 413 ILE A CA 1
ATOM 3240 C C . ILE A 1 413 ? -17.293 6.563 28.797 1.00 84.94 413 ILE A C 1
ATOM 3242 O O . ILE A 1 413 ? -17.488 6.657 27.586 1.00 84.94 413 ILE A O 1
ATOM 3246 N N . LYS A 1 414 ? -16.804 5.454 29.364 1.00 83.56 414 LYS A N 1
ATOM 3247 C CA . LYS A 1 414 ? -16.476 4.243 28.610 1.00 83.56 414 LYS A CA 1
ATOM 3248 C C . LYS A 1 414 ? -17.706 3.689 27.896 1.00 83.56 414 LYS A C 1
ATOM 3250 O O . LYS A 1 414 ? -17.630 3.471 26.690 1.00 83.56 414 LYS A O 1
ATOM 3255 N N . ASP A 1 415 ? -18.819 3.515 28.599 1.00 83.06 415 ASP A N 1
ATOM 3256 C CA . ASP A 1 415 ? -20.043 2.949 28.023 1.00 83.06 415 ASP A CA 1
ATOM 3257 C C . ASP A 1 415 ? -20.624 3.886 26.955 1.00 83.06 415 ASP A C 1
ATOM 3259 O O . ASP A 1 415 ? -20.874 3.472 25.822 1.00 83.06 415 ASP A O 1
ATOM 3263 N N . ALA A 1 416 ? -20.720 5.187 27.258 1.00 83.81 416 ALA A N 1
ATOM 3264 C CA . ALA A 1 416 ? -21.242 6.174 26.320 1.00 83.81 416 ALA A CA 1
ATOM 3265 C C . ALA A 1 416 ? -20.402 6.273 25.038 1.00 83.81 416 ALA A C 1
ATOM 3267 O O . ALA A 1 416 ? -20.968 6.321 23.947 1.00 83.81 416 ALA A O 1
ATOM 3268 N N . LEU A 1 417 ? -19.068 6.293 25.137 1.00 81.19 417 LEU A N 1
ATOM 3269 C CA . LEU A 1 417 ? -18.201 6.356 23.957 1.00 81.19 417 LEU A CA 1
ATOM 3270 C C . LEU A 1 417 ? -18.180 5.027 23.193 1.00 81.19 417 LEU A C 1
ATOM 3272 O O . LEU A 1 417 ? -18.187 5.041 21.968 1.00 81.19 417 LEU A O 1
ATOM 3276 N N . SER A 1 418 ? -18.237 3.883 23.871 1.00 76.56 418 SER A N 1
ATOM 3277 C CA . SER A 1 418 ? -18.253 2.579 23.190 1.00 76.56 418 SER A CA 1
ATOM 3278 C C . SER A 1 418 ? -19.549 2.350 22.407 1.00 76.56 418 SER A C 1
ATOM 3280 O O . SER A 1 418 ? -19.515 1.795 21.312 1.00 76.56 418 SER A O 1
ATOM 3282 N N . GLU A 1 419 ? -20.689 2.818 22.924 1.00 73.56 419 GLU A N 1
ATOM 3283 C CA . GLU A 1 419 ? -21.988 2.675 22.255 1.00 73.56 419 GLU A CA 1
ATOM 3284 C C . GLU A 1 419 ? -22.273 3.782 21.231 1.00 73.56 419 GLU A C 1
ATOM 3286 O O . GLU A 1 419 ? -22.901 3.534 20.196 1.00 73.56 419 GLU A O 1
ATOM 3291 N N . ARG A 1 420 ? -21.851 5.024 21.514 1.00 71.94 420 ARG A N 1
ATOM 3292 C CA . ARG A 1 420 ? -22.289 6.206 20.751 1.00 71.94 420 ARG A CA 1
ATOM 3293 C C . ARG A 1 420 ? -21.218 6.843 19.883 1.00 71.94 420 ARG A C 1
ATOM 3295 O O . ARG A 1 420 ? -21.607 7.524 18.937 1.00 71.94 420 ARG A O 1
ATOM 3302 N N . ALA A 1 421 ? -19.923 6.631 20.146 1.00 63.94 421 ALA A N 1
ATOM 3303 C CA . ALA A 1 421 ? -18.873 7.302 19.371 1.00 63.94 421 ALA A CA 1
ATOM 3304 C C . ALA A 1 421 ? -18.927 6.903 17.894 1.00 63.94 421 ALA A C 1
ATOM 3306 O O . ALA A 1 421 ? -18.628 7.713 17.029 1.00 63.94 421 ALA A O 1
ATOM 3307 N N . ARG A 1 422 ? -19.331 5.662 17.569 1.00 59.41 422 ARG A N 1
ATOM 3308 C CA . ARG A 1 422 ? -19.361 5.150 16.179 1.00 59.41 422 ARG A CA 1
ATOM 3309 C C . ARG A 1 422 ? -18.041 5.399 15.415 1.00 59.41 422 ARG A C 1
ATOM 3311 O O . ARG A 1 422 ? -18.041 5.439 14.186 1.00 59.41 422 ARG A O 1
ATOM 3318 N N . GLY A 1 423 ? -16.927 5.549 16.137 1.00 51.31 423 GLY A N 1
ATOM 3319 C CA . GLY A 1 423 ? -15.619 5.895 15.582 1.00 51.31 423 GLY A CA 1
ATOM 3320 C C . GLY A 1 423 ? -15.311 7.392 15.430 1.00 51.31 423 GLY A C 1
ATOM 3321 O O . GLY A 1 423 ? -14.352 7.698 14.733 1.00 51.31 423 GLY A O 1
ATOM 3322 N N . VAL A 1 424 ? -16.074 8.309 16.034 1.00 41.28 424 VAL A N 1
ATOM 3323 C CA . VAL A 1 424 ? -15.835 9.768 16.020 1.00 41.28 424 VAL A CA 1
ATOM 3324 C C . VAL A 1 424 ? -15.657 10.311 17.430 1.00 41.28 424 VAL A C 1
ATOM 3326 O O . VAL A 1 424 ? -16.453 9.921 18.315 1.00 41.28 424 VAL A O 1
#

pLDDT: mean 71.66, std 19.98, range [28.61, 98.38]

Sequence (424 aa):
MSDPLSTAGSVVGVISLGLQVTQMLLRYYTDVKDQPSDTHKTLQKVNKLKTLLNLMQAELKPTPSDQILTDKVIDCMEVCRECLRELEEAAEKFSETSTTSKRSFRAAARVLRRRLAYPFKRGTLIKLDEEIDDAIECLNLALSTLQQSKKGGIENDVEDIKEVLAKIEACVVSAAIRDWLAAPNVAVNFNDACSKKHPNTGTWFVKGEAFKSWLEKPGSFLWLRGFAGCGKTVLSSTAVQYTQRHLRKSPDFGLCFFYFKFDDNTKQDASHLLRSLIIQLSSQCSNFDALRQLKESHRNGPPPVPSLIDCLRRIVGAFHGVYVVMDALDESPVGINRQRVLEAMDKMRAWPGIHLLVTSREEAGIADHLKAASDQTVAMKNSDVNQDIANFVAERLHSVVELQRLSKYHAQIKDALSERARGV

Foldseek 3Di:
DDDPVVLLVLLVVLLVLLLVLLVLLLVLLVVQPDDDPLSVVLNVLSVLLNVLSVLVVVLSPDDPDDPPLSVLLSVLSVVSSVLSVVSVVVSVVVVVVPDDDDDDPVVVVVVVVVSVPPVPLVLVSVVSVVSSVLSSVSSVLVSVLSVVVVPDPDPVNVVSVVVSVVVSCLSVVLVVLLVQQVADDQSVLLSVLCVPDDPPALPCVCVDPLNVCLLPPWLAAAEEAADPQLSQSNNLSVSQVVSVVVCPVPLLEAEFEAEAALPDPLRAALSNVLSRLLSRLPVSDPDCPLSVVQCVVPVPHHGDNVSSLVSNLVSQVSGPAYEYEYEALVSHDPDPRSVRNLVSVVSQSPHTRYRYYYYYYPDPVVCVSVVADPSRYDYSPDPSSLVSQLVVLLVCCVPPPVNVVVVVCSVVVSVCCSVPVSSD